Protein AF-A0A8T5TYI9-F1 (afdb_monomer_lite)

Structure (mmCIF, N/CA/C/O backbone):
data_AF-A0A8T5TYI9-F1
#
_entry.id   AF-A0A8T5TYI9-F1
#
loop_
_atom_site.group_PDB
_atom_site.id
_atom_site.type_symbol
_atom_site.label_atom_id
_atom_site.label_alt_id
_atom_site.label_comp_id
_atom_site.label_asym_id
_atom_site.label_entity_id
_atom_site.label_seq_id
_atom_site.pdbx_PDB_ins_code
_atom_site.Cartn_x
_atom_site.Cartn_y
_atom_site.Cartn_z
_atom_site.occupancy
_atom_site.B_iso_or_equiv
_atom_site.auth_seq_id
_atom_site.auth_comp_id
_atom_site.auth_asym_id
_atom_site.auth_atom_id
_atom_site.pdbx_PDB_model_num
ATOM 1 N N . GLY A 1 1 ? 24.688 -21.822 17.819 1.00 34.78 1 GLY A N 1
ATOM 2 C CA . GLY A 1 1 ? 25.926 -22.106 17.089 1.00 34.78 1 GLY A CA 1
ATOM 3 C C . GLY A 1 1 ? 25.643 -22.125 15.611 1.00 34.78 1 GLY A C 1
ATOM 4 O O . GLY A 1 1 ? 25.564 -23.206 15.046 1.00 34.78 1 GLY A O 1
ATOM 5 N N . ASP A 1 2 ? 25.541 -20.949 15.003 1.00 31.38 2 ASP A N 1
ATOM 6 C CA . ASP A 1 2 ? 25.640 -20.740 13.557 1.00 31.38 2 ASP A CA 1
ATOM 7 C C . ASP A 1 2 ? 26.607 -19.568 13.270 1.00 31.38 2 ASP A C 1
ATOM 9 O O . ASP A 1 2 ? 27.120 -18.932 14.200 1.00 31.38 2 ASP A O 1
ATOM 13 N N . ASP A 1 3 ? 26.889 -19.300 11.993 1.00 36.03 3 ASP A N 1
ATOM 14 C CA . ASP A 1 3 ? 27.783 -18.219 11.541 1.00 36.03 3 ASP A CA 1
ATOM 15 C C . ASP A 1 3 ? 27.222 -16.799 11.794 1.00 36.03 3 ASP A C 1
ATOM 17 O O . ASP A 1 3 ? 27.847 -15.800 11.423 1.00 36.03 3 ASP A O 1
ATOM 21 N N . TYR A 1 4 ? 26.056 -16.700 12.437 1.00 40.78 4 TYR A N 1
ATOM 22 C CA . TYR A 1 4 ? 25.269 -15.492 12.633 1.00 40.78 4 TYR A CA 1
ATOM 23 C C . TYR A 1 4 ? 24.981 -15.210 14.118 1.00 40.78 4 TYR A C 1
ATOM 25 O O . TYR A 1 4 ? 24.141 -14.384 14.421 1.00 40.78 4 TYR A O 1
ATOM 33 N N . GLU A 1 5 ? 25.696 -15.793 15.079 1.00 42.03 5 GLU A N 1
ATOM 34 C CA . GLU A 1 5 ? 25.555 -15.450 16.507 1.00 42.03 5 GLU A CA 1
ATOM 35 C C . GLU A 1 5 ? 26.746 -14.596 16.996 1.00 42.03 5 GLU A C 1
ATOM 37 O O . GLU A 1 5 ? 27.849 -15.120 17.161 1.00 42.03 5 GLU A O 1
ATOM 42 N N . GLY A 1 6 ? 26.557 -13.290 17.237 1.00 48.66 6 GLY A N 1
ATOM 43 C CA . GLY A 1 6 ? 27.586 -12.373 17.794 1.00 48.66 6 GLY A CA 1
ATOM 44 C C . GLY A 1 6 ? 27.086 -11.582 19.008 1.00 48.66 6 GLY A C 1
ATOM 45 O O . GLY A 1 6 ? 26.009 -11.956 19.478 1.00 48.66 6 GLY A O 1
ATOM 46 N N . LEU A 1 7 ? 27.777 -10.486 19.435 1.00 50.09 7 LEU A N 1
ATOM 47 C CA . LEU A 1 7 ? 27.376 -9.613 20.552 1.00 50.09 7 LEU A CA 1
ATOM 48 C C . LEU A 1 7 ? 26.952 -8.062 20.400 1.00 50.09 7 LEU A C 1
ATOM 50 O O . LEU A 1 7 ? 26.947 -7.381 21.422 1.00 50.09 7 LEU A O 1
ATOM 54 N N . LEU A 1 8 ? 26.372 -7.518 19.276 1.00 48.94 8 LEU A N 1
ATOM 55 C CA . LEU A 1 8 ? 25.270 -6.467 19.280 1.00 48.94 8 LEU A CA 1
ATOM 56 C C . LEU A 1 8 ? 24.066 -6.591 18.232 1.00 48.94 8 LEU A C 1
ATOM 58 O O . LEU A 1 8 ? 24.212 -6.060 17.139 1.00 48.94 8 LEU A O 1
ATOM 62 N N . SER A 1 9 ? 22.850 -7.166 18.470 1.00 44.62 9 SER A N 1
ATOM 63 C CA . SER A 1 9 ? 21.774 -7.271 17.413 1.00 44.62 9 SER A CA 1
ATOM 64 C C . SER A 1 9 ? 20.753 -6.137 17.349 1.00 44.62 9 SER A C 1
ATOM 66 O O . SER A 1 9 ? 20.174 -5.911 16.288 1.00 44.62 9 SER A O 1
ATOM 68 N N . ASP A 1 10 ? 20.527 -5.421 18.451 1.00 42.06 10 ASP A N 1
ATOM 69 C CA . ASP A 1 10 ? 19.475 -4.393 18.526 1.00 42.06 10 ASP A CA 1
ATOM 70 C C . ASP A 1 10 ? 19.862 -3.104 17.770 1.00 42.06 10 ASP A C 1
ATOM 72 O O . ASP A 1 10 ? 19.078 -2.162 17.644 1.00 42.06 10 ASP A O 1
ATOM 76 N N . LEU A 1 11 ? 21.103 -3.039 17.281 1.00 46.72 11 LEU A N 1
ATOM 77 C CA . LEU A 1 11 ? 21.691 -1.894 16.606 1.00 46.72 11 LEU A CA 1
ATOM 78 C C . LEU A 1 11 ? 21.824 -2.183 15.108 1.00 46.72 11 LEU A C 1
ATOM 80 O O . LEU A 1 11 ? 22.339 -3.217 14.694 1.00 46.72 11 LEU A O 1
ATOM 84 N N . GLY A 1 12 ? 21.391 -1.235 14.274 1.00 48.09 12 GLY A N 1
ATOM 85 C CA . GLY A 1 12 ? 21.584 -1.327 12.828 1.00 48.09 12 GLY A CA 1
ATOM 86 C C . GLY A 1 12 ? 23.069 -1.383 12.449 1.00 48.09 12 GLY A C 1
ATOM 87 O O . GLY A 1 12 ? 23.919 -0.807 13.130 1.00 48.09 12 GLY A O 1
ATOM 88 N N . LYS A 1 13 ? 23.366 -2.033 11.318 1.00 49.44 13 LYS A N 1
ATOM 89 C CA . LYS A 1 13 ? 24.714 -2.243 10.750 1.00 49.44 13 LYS A CA 1
ATOM 90 C C . LYS A 1 13 ? 25.623 -1.006 10.810 1.00 49.44 13 LYS A C 1
ATOM 92 O O . LYS A 1 13 ? 26.799 -1.119 11.141 1.00 49.44 13 LYS A O 1
ATOM 97 N N . ASP A 1 14 ? 25.080 0.177 10.541 1.00 52.25 14 ASP A N 1
ATOM 98 C CA . ASP A 1 14 ? 25.844 1.429 10.533 1.00 52.25 14 ASP A CA 1
ATOM 99 C C . ASP A 1 14 ? 26.296 1.881 11.930 1.00 52.25 14 ASP A C 1
ATOM 101 O O . ASP A 1 14 ? 27.357 2.485 12.070 1.00 52.25 14 ASP A O 1
ATOM 105 N N . MET A 1 15 ? 25.539 1.545 12.977 1.00 55.06 15 MET A N 1
ATOM 106 C CA . MET A 1 15 ? 25.889 1.862 14.363 1.00 55.06 15 MET A CA 1
ATOM 107 C C . MET A 1 15 ? 26.950 0.905 14.904 1.00 55.06 15 MET A C 1
ATOM 109 O O . MET A 1 15 ? 27.882 1.341 15.569 1.00 55.06 15 MET A O 1
ATOM 113 N N . ILE A 1 16 ? 26.857 -0.382 14.563 1.00 54.94 16 ILE A N 1
ATOM 114 C CA . ILE A 1 16 ? 27.900 -1.369 14.874 1.00 54.94 16 ILE A CA 1
ATOM 115 C C . ILE A 1 16 ? 29.229 -0.932 14.239 1.00 54.94 16 ILE A C 1
ATOM 117 O O . ILE A 1 16 ? 30.264 -0.901 14.903 1.00 54.94 16 ILE A O 1
ATOM 121 N N . ASN A 1 17 ? 29.183 -0.487 12.977 1.00 54.75 17 ASN A N 1
ATOM 122 C CA . ASN A 1 17 ? 30.342 0.074 12.280 1.00 54.75 17 ASN A CA 1
ATOM 123 C C . ASN A 1 17 ? 30.921 1.299 12.999 1.00 54.75 17 ASN A C 1
ATOM 125 O O . ASN A 1 17 ? 32.138 1.424 13.110 1.00 54.75 17 ASN A O 1
ATOM 129 N N . PHE A 1 18 ? 30.061 2.199 13.478 1.00 59.00 18 PHE A N 1
ATOM 130 C CA . PHE A 1 18 ? 30.485 3.379 14.222 1.00 59.00 18 PHE A CA 1
ATOM 131 C C . PHE A 1 18 ? 31.136 2.998 15.559 1.00 59.00 18 PHE A C 1
ATOM 133 O O . PHE A 1 18 ? 32.225 3.478 15.856 1.00 59.00 18 PHE A O 1
ATOM 140 N N . ILE A 1 19 ? 30.535 2.088 16.325 1.00 59.06 19 ILE A N 1
ATOM 141 C CA . ILE A 1 19 ? 31.051 1.642 17.625 1.00 59.06 19 ILE A CA 1
ATOM 142 C C . ILE A 1 19 ? 32.417 0.973 17.476 1.00 59.06 19 ILE A C 1
ATOM 144 O O . ILE A 1 19 ? 33.342 1.344 18.192 1.00 59.06 19 ILE A O 1
ATOM 148 N N . TYR A 1 20 ? 32.586 0.048 16.525 1.00 57.50 20 TYR A N 1
ATOM 149 C CA . TYR A 1 20 ? 33.894 -0.572 16.309 1.00 57.50 20 TYR A CA 1
ATOM 150 C C . TYR A 1 20 ? 34.909 0.394 15.722 1.00 57.50 20 TYR A C 1
ATOM 152 O O . TYR A 1 20 ? 36.063 0.344 16.133 1.00 57.50 20 TYR A O 1
ATOM 160 N N . SER A 1 21 ? 34.500 1.307 14.829 1.00 56.16 21 SER A N 1
ATOM 161 C CA . SER A 1 21 ? 35.413 2.371 14.408 1.00 56.16 21 SER A CA 1
ATOM 162 C C . SER A 1 21 ? 35.900 3.138 15.630 1.00 56.16 21 SER A C 1
ATOM 164 O O . SER A 1 21 ? 37.095 3.217 15.821 1.00 56.16 21 SER A O 1
ATOM 166 N N . LYS A 1 22 ? 35.013 3.541 16.549 1.00 57.06 22 LYS A N 1
ATOM 167 C CA . LYS A 1 22 ? 35.376 4.253 17.781 1.00 57.06 22 LYS A CA 1
ATOM 168 C C . LYS A 1 22 ? 36.183 3.424 18.780 1.00 57.06 22 LYS A C 1
ATOM 170 O O . LYS A 1 22 ? 36.977 4.006 19.507 1.00 57.06 22 LYS A O 1
ATOM 175 N N . LEU A 1 23 ? 36.005 2.102 18.818 1.00 59.31 23 LEU A N 1
ATOM 176 C CA . LEU A 1 23 ? 36.821 1.205 19.640 1.00 59.31 23 LEU A CA 1
ATOM 177 C C . LEU A 1 23 ? 38.273 1.131 19.136 1.00 59.31 23 LEU A C 1
ATOM 179 O O . LEU A 1 23 ? 39.186 0.985 19.943 1.00 59.31 23 LEU A O 1
ATOM 183 N N . PHE A 1 24 ? 38.482 1.233 17.820 1.00 56.19 24 PHE A N 1
ATOM 184 C CA . PHE A 1 24 ? 39.788 1.081 17.172 1.00 56.19 24 PHE A CA 1
ATOM 185 C C . PHE A 1 24 ? 40.338 2.378 16.552 1.00 56.19 24 PHE A C 1
ATOM 187 O O . PHE A 1 24 ? 41.292 2.300 15.777 1.00 56.19 24 PHE A O 1
ATOM 194 N N . ASP A 1 25 ? 39.782 3.552 16.874 1.00 50.88 25 ASP A N 1
ATOM 195 C CA . ASP A 1 25 ? 40.217 4.831 16.292 1.00 50.88 25 ASP A CA 1
ATOM 196 C C . ASP A 1 25 ? 41.134 5.608 17.242 1.00 50.88 25 ASP A C 1
ATOM 198 O O . ASP A 1 25 ? 40.706 5.950 18.348 1.00 50.88 25 ASP A O 1
ATOM 202 N N . PRO A 1 26 ? 42.350 5.981 16.814 1.00 40.25 26 PRO A N 1
ATOM 203 C CA . PRO A 1 26 ? 43.051 7.113 17.400 1.00 40.25 26 PRO A CA 1
ATOM 204 C C . PRO A 1 26 ? 42.704 8.457 16.731 1.00 40.25 26 PRO A C 1
ATOM 206 O O . PRO A 1 26 ? 43.012 9.467 17.343 1.00 40.25 26 PRO A O 1
ATOM 209 N N . ASP A 1 27 ? 42.118 8.474 15.521 1.00 45.44 27 ASP A N 1
ATOM 210 C CA . ASP A 1 27 ? 41.426 9.573 14.808 1.00 45.44 27 ASP A CA 1
ATOM 211 C C . ASP A 1 27 ? 41.495 9.333 13.271 1.00 45.44 27 ASP A C 1
ATOM 213 O O . ASP A 1 27 ? 42.559 9.471 12.671 1.00 45.44 27 ASP A O 1
ATOM 217 N N . PHE A 1 28 ? 40.356 9.064 12.613 1.00 53.41 28 PHE A N 1
ATOM 218 C CA . PHE A 1 28 ? 40.079 9.261 11.171 1.00 53.41 28 PHE A CA 1
ATOM 219 C C . PHE A 1 28 ? 41.104 8.718 10.131 1.00 53.41 28 PHE A C 1
ATOM 221 O O . PHE A 1 28 ? 41.984 9.447 9.671 1.00 53.41 28 PHE A O 1
ATOM 228 N N . ASP A 1 29 ? 40.868 7.516 9.579 1.00 43.00 29 ASP A N 1
ATOM 229 C CA . ASP A 1 29 ? 41.526 7.019 8.345 1.00 43.00 29 ASP A CA 1
ATOM 230 C C . ASP A 1 29 ? 40.566 7.013 7.126 1.00 43.00 29 ASP A C 1
ATOM 232 O O . ASP A 1 29 ? 39.418 6.568 7.203 1.00 43.00 29 ASP A O 1
ATOM 236 N N . GLN A 1 30 ? 41.045 7.526 5.985 1.00 40.59 30 GLN A N 1
ATOM 237 C CA . GLN A 1 30 ? 40.334 7.715 4.711 1.00 40.59 30 GLN A CA 1
ATOM 238 C C . GLN A 1 30 ? 40.410 6.505 3.758 1.00 40.59 30 GLN A C 1
ATOM 240 O O . GLN A 1 30 ? 39.883 6.581 2.650 1.00 40.59 30 GLN A O 1
ATOM 245 N N . ASN A 1 31 ? 41.013 5.381 4.159 1.00 48.78 31 ASN A N 1
ATOM 246 C CA . ASN A 1 31 ? 41.221 4.227 3.273 1.00 48.78 31 ASN A CA 1
ATOM 247 C C . ASN A 1 31 ? 40.499 2.952 3.735 1.00 48.78 31 ASN A C 1
ATOM 249 O O . ASN A 1 31 ? 41.111 1.909 3.957 1.00 48.78 31 ASN A O 1
ATOM 253 N N . LYS A 1 32 ? 39.168 3.013 3.839 1.00 46.03 32 LYS A N 1
ATOM 254 C CA . LYS A 1 32 ? 38.334 1.836 4.130 1.00 46.03 32 LYS A CA 1
ATOM 255 C C . LYS A 1 32 ? 38.213 0.919 2.893 1.00 46.03 32 LYS A C 1
ATOM 257 O O . LYS A 1 32 ? 37.743 1.395 1.860 1.00 46.03 32 LYS A O 1
ATOM 262 N N . PRO A 1 33 ? 38.539 -0.388 2.971 1.00 40.41 33 PRO A N 1
ATOM 263 C CA . PRO A 1 33 ? 38.300 -1.328 1.873 1.00 40.41 33 PRO A CA 1
ATOM 264 C C . PRO A 1 33 ? 36.800 -1.589 1.646 1.00 40.41 33 PRO A C 1
ATOM 266 O O . PRO A 1 33 ? 36.025 -1.749 2.593 1.00 40.41 33 PRO A O 1
ATOM 269 N N . GLU A 1 34 ? 36.383 -1.657 0.380 1.00 36.56 34 GLU A N 1
ATOM 270 C CA . GLU A 1 34 ? 34.990 -1.860 -0.035 1.00 36.56 34 GLU A CA 1
ATOM 271 C C . GLU A 1 34 ? 34.646 -3.365 -0.126 1.00 36.56 34 GLU A C 1
ATOM 273 O O . GLU A 1 34 ? 35.353 -4.125 -0.786 1.00 36.56 34 GLU A O 1
ATOM 278 N N . GLY A 1 35 ? 33.543 -3.807 0.505 1.00 47.97 35 GLY A N 1
ATOM 279 C CA . GLY A 1 35 ? 32.897 -5.090 0.166 1.00 47.97 35 GLY A CA 1
ATOM 280 C C . GLY A 1 35 ? 32.907 -6.258 1.168 1.00 47.97 35 GLY A C 1
ATOM 281 O O . GLY A 1 35 ? 32.718 -7.387 0.729 1.00 47.97 35 GLY A O 1
ATOM 282 N N . MET A 1 36 ? 33.054 -6.067 2.484 1.00 46.94 36 MET A N 1
ATOM 283 C CA . MET A 1 36 ? 33.010 -7.209 3.423 1.00 46.94 36 MET A CA 1
ATOM 284 C C . MET A 1 36 ? 32.199 -6.952 4.689 1.00 46.94 36 MET A C 1
ATOM 286 O O . MET A 1 36 ? 32.799 -6.598 5.690 1.00 46.94 36 MET A O 1
ATOM 290 N N . LEU A 1 37 ? 30.872 -7.149 4.705 1.00 38.66 37 LEU A N 1
ATOM 291 C CA . LEU A 1 37 ? 30.115 -7.055 5.970 1.00 38.66 37 LEU A CA 1
ATOM 292 C C . LEU A 1 37 ? 28.793 -7.844 5.968 1.00 38.66 37 LEU A C 1
ATOM 294 O O . LEU A 1 37 ? 27.718 -7.239 5.983 1.00 38.66 37 LEU A O 1
ATOM 298 N N . ASP A 1 38 ? 28.889 -9.170 6.033 1.00 35.94 38 ASP A N 1
ATOM 299 C CA . ASP A 1 38 ? 27.873 -10.015 6.666 1.00 35.94 38 ASP A CA 1
ATOM 300 C C . ASP A 1 38 ? 28.535 -10.700 7.872 1.00 35.94 38 ASP A C 1
ATOM 302 O O . ASP A 1 38 ? 29.691 -11.108 7.769 1.00 35.94 38 ASP A O 1
ATOM 306 N N . GLN A 1 39 ? 27.785 -10.869 8.969 1.00 42.25 39 GLN A N 1
ATOM 307 C CA . GLN A 1 39 ? 28.101 -11.666 10.175 1.00 42.25 39 GLN A CA 1
ATOM 308 C C . GLN A 1 39 ? 28.712 -10.931 11.387 1.00 42.25 39 GLN A C 1
ATOM 310 O O . GLN A 1 39 ? 29.888 -11.145 11.669 1.00 42.25 39 GLN A O 1
ATOM 315 N N . ILE A 1 40 ? 27.892 -10.207 12.171 1.00 41.19 40 ILE A N 1
ATOM 316 C CA . ILE A 1 40 ? 27.958 -10.080 13.657 1.00 41.19 40 ILE A CA 1
ATOM 317 C C . ILE A 1 40 ? 26.528 -9.695 14.180 1.00 41.19 40 ILE A C 1
ATOM 319 O O . ILE A 1 40 ? 25.895 -8.841 13.569 1.00 41.19 40 ILE A O 1
ATOM 323 N N . ILE A 1 41 ? 26.006 -10.349 15.244 1.00 38.41 41 ILE A N 1
ATOM 324 C CA . ILE A 1 41 ? 24.616 -10.284 15.849 1.00 38.41 41 ILE A CA 1
ATOM 325 C C . ILE A 1 41 ? 24.699 -10.062 17.400 1.00 38.41 41 ILE A C 1
ATOM 327 O O . ILE A 1 41 ? 25.805 -9.725 17.745 1.00 38.41 41 ILE A O 1
ATOM 331 N N . TYR A 1 42 ? 23.656 -10.118 18.295 1.00 54.31 42 TYR A N 1
ATOM 332 C CA . TYR A 1 42 ? 23.601 -10.269 19.827 1.00 54.31 42 TYR A CA 1
ATOM 333 C C . TYR A 1 42 ? 22.285 -10.213 20.566 1.00 54.31 42 TYR A C 1
ATOM 335 O O . TYR A 1 42 ? 21.361 -9.563 20.120 1.00 54.31 42 TYR A O 1
ATOM 343 N N . ARG A 1 43 ? 22.335 -10.642 21.838 1.00 42.56 43 ARG A N 1
ATOM 344 C CA . ARG A 1 43 ? 21.508 -10.196 22.963 1.00 42.56 43 ARG A CA 1
ATOM 345 C C . ARG A 1 43 ? 22.324 -9.721 24.200 1.00 42.56 43 ARG A C 1
ATOM 347 O O . ARG A 1 43 ? 23.212 -10.423 24.668 1.00 42.56 43 ARG A O 1
ATOM 354 N N . THR A 1 44 ? 22.004 -8.552 24.767 1.00 47.66 44 THR A N 1
ATOM 355 C CA . THR A 1 44 ? 22.725 -7.883 25.889 1.00 47.66 44 THR A CA 1
ATOM 356 C C . THR A 1 44 ? 22.781 -8.650 27.215 1.00 47.66 44 THR A C 1
ATOM 358 O O . THR A 1 44 ? 23.594 -8.321 28.082 1.00 47.66 44 THR A O 1
ATOM 361 N N . ASP A 1 45 ? 21.963 -9.684 27.370 1.00 56.25 45 ASP A N 1
ATOM 362 C CA . ASP A 1 45 ? 21.894 -10.561 28.539 1.00 56.25 45 ASP A CA 1
ATOM 363 C C . ASP A 1 45 ? 23.140 -11.448 28.719 1.00 56.25 45 ASP A C 1
ATOM 365 O O . ASP A 1 45 ? 23.441 -11.848 29.841 1.00 56.25 45 ASP A O 1
ATOM 369 N N . LEU A 1 46 ? 23.917 -11.696 27.657 1.00 63.06 46 LEU A N 1
ATOM 370 C CA . LEU A 1 46 ? 25.047 -12.637 27.687 1.00 63.06 46 LEU A CA 1
ATOM 371 C C . LEU A 1 46 ? 26.422 -11.995 27.969 1.00 63.06 46 LEU A C 1
ATOM 373 O O . LEU A 1 46 ? 27.427 -12.704 28.021 1.00 63.06 46 LEU A O 1
ATOM 377 N N . ILE A 1 47 ? 26.509 -10.675 28.191 1.00 71.12 47 ILE A N 1
ATOM 378 C CA . ILE A 1 47 ? 27.809 -9.966 28.289 1.00 71.12 47 ILE A CA 1
ATOM 379 C C . ILE A 1 47 ? 28.636 -10.412 29.495 1.00 71.12 47 ILE A C 1
ATOM 381 O O . ILE A 1 47 ? 29.861 -10.512 29.426 1.00 71.12 47 ILE A O 1
ATOM 385 N N . GLN A 1 48 ? 27.958 -10.720 30.599 1.00 73.38 48 GLN A N 1
ATOM 386 C CA . GLN A 1 48 ? 28.601 -11.187 31.822 1.00 73.38 48 GLN A CA 1
ATOM 387 C C . GLN A 1 48 ? 29.122 -12.616 31.652 1.00 73.38 48 GLN A C 1
ATOM 389 O O . GLN A 1 48 ? 30.232 -12.918 32.084 1.00 73.38 48 GLN A O 1
ATOM 394 N N . GLU A 1 49 ? 28.368 -13.477 30.965 1.00 76.44 49 GLU A N 1
ATOM 395 C CA . GLU A 1 49 ? 28.788 -14.845 30.645 1.00 76.44 49 GLU A CA 1
ATOM 396 C C . GLU A 1 49 ? 29.979 -14.850 29.684 1.00 76.44 49 GLU A C 1
ATOM 398 O O . GLU A 1 49 ? 30.971 -15.535 29.935 1.00 76.44 49 GLU A O 1
ATOM 403 N N . ALA A 1 50 ? 29.934 -14.019 28.638 1.00 80.69 50 ALA A N 1
ATOM 404 C CA . ALA A 1 50 ? 31.042 -13.826 27.710 1.00 80.69 50 ALA A CA 1
ATOM 405 C C . ALA A 1 50 ? 32.306 -13.357 28.442 1.00 80.69 50 ALA A C 1
ATOM 407 O O . ALA A 1 50 ? 33.387 -13.900 28.232 1.00 80.69 50 ALA A O 1
ATOM 408 N N . ARG A 1 51 ? 32.176 -12.406 29.371 1.00 82.44 51 ARG A N 1
ATOM 409 C CA . ARG A 1 51 ? 33.301 -11.936 30.183 1.00 82.44 51 ARG A CA 1
ATOM 410 C C . ARG A 1 51 ? 33.885 -13.042 31.064 1.00 82.44 51 ARG A C 1
ATOM 412 O O . ARG A 1 51 ? 35.103 -13.173 31.125 1.00 82.44 51 ARG A O 1
ATOM 419 N N . GLN A 1 52 ? 33.052 -13.850 31.721 1.00 82.62 52 GLN A N 1
ATOM 420 C CA . GLN A 1 52 ? 33.531 -14.992 32.512 1.00 82.62 52 GLN A CA 1
ATOM 421 C C . GLN A 1 52 ? 34.243 -16.028 31.636 1.00 82.62 52 GLN A C 1
ATOM 423 O O . GLN A 1 52 ? 35.309 -16.519 32.002 1.00 82.62 52 GLN A O 1
ATOM 428 N N . PHE A 1 53 ? 33.711 -16.294 30.443 1.00 86.88 53 PHE A N 1
ATOM 429 C CA . PHE A 1 53 ? 34.360 -17.143 29.450 1.00 86.88 53 PHE A CA 1
ATOM 430 C C . PHE A 1 53 ? 35.753 -16.609 29.063 1.00 86.88 53 PHE A C 1
ATOM 432 O O . PHE A 1 53 ? 36.729 -17.366 29.092 1.00 86.88 53 PHE A O 1
ATOM 439 N N . LEU A 1 54 ? 35.881 -15.301 28.804 1.00 89.44 54 LEU A N 1
ATOM 440 C CA . LEU A 1 54 ? 37.160 -14.668 28.461 1.00 89.44 54 LEU A CA 1
ATOM 441 C C . LEU A 1 54 ? 38.190 -14.704 29.604 1.00 89.44 54 LEU A C 1
ATOM 443 O O . LEU A 1 54 ? 39.378 -14.788 29.313 1.00 89.44 54 LEU A O 1
ATOM 447 N N . LYS A 1 55 ? 37.776 -14.717 30.884 1.00 89.81 55 LYS A N 1
ATOM 448 C CA . LYS A 1 55 ? 38.712 -14.856 32.026 1.00 89.81 55 LYS A CA 1
ATOM 449 C C . LYS A 1 55 ? 39.446 -16.194 32.027 1.00 89.81 55 LYS A C 1
ATOM 451 O O . LYS A 1 55 ? 40.559 -16.288 32.523 1.00 89.81 55 LYS A O 1
ATOM 456 N N . SER A 1 56 ? 38.803 -17.229 31.494 1.00 88.44 56 SER A N 1
ATOM 457 C CA . SER A 1 56 ? 39.349 -18.590 31.431 1.00 88.44 56 SER A CA 1
ATOM 458 C C . SER A 1 56 ? 40.007 -18.935 30.090 1.00 88.44 56 SER A C 1
ATOM 460 O O . SER A 1 56 ? 40.431 -20.072 29.893 1.00 88.44 56 SER A O 1
ATOM 462 N N . THR A 1 57 ? 40.078 -17.976 29.161 1.00 93.12 57 THR A N 1
ATOM 463 C CA . THR A 1 57 ? 40.510 -18.200 27.776 1.00 93.12 57 THR A CA 1
ATOM 464 C C . THR A 1 57 ? 41.737 -17.350 27.446 1.00 93.12 57 THR A C 1
ATOM 466 O O . THR A 1 57 ? 41.866 -16.216 27.903 1.00 93.12 57 THR A O 1
ATOM 469 N N . THR A 1 58 ? 42.631 -17.883 26.611 1.00 95.25 58 THR A N 1
ATOM 470 C CA . THR A 1 58 ? 43.787 -17.150 26.076 1.00 95.25 58 THR A CA 1
ATOM 471 C C . THR A 1 58 ? 43.648 -16.917 24.572 1.00 95.25 58 THR A C 1
ATOM 473 O O . THR A 1 58 ? 42.982 -17.676 23.865 1.00 95.25 58 THR A O 1
ATOM 476 N N . TYR A 1 59 ? 44.279 -15.858 24.067 1.00 95.00 59 TYR A N 1
ATOM 477 C CA . TYR A 1 59 ? 44.345 -15.534 22.642 1.00 95.00 59 TYR A CA 1
ATOM 478 C C . TYR A 1 59 ? 45.806 -15.326 22.242 1.00 95.00 59 TYR A C 1
ATOM 480 O O . TYR A 1 59 ? 46.497 -14.498 22.826 1.00 95.00 59 TYR A O 1
ATOM 488 N N . ASN A 1 60 ? 46.301 -16.120 21.286 1.00 92.25 60 ASN A N 1
ATOM 489 C CA . ASN A 1 60 ? 47.723 -16.164 20.909 1.00 92.25 60 ASN A CA 1
ATOM 490 C C . ASN A 1 60 ? 48.684 -16.358 22.103 1.00 92.25 60 ASN A C 1
ATOM 492 O O . ASN A 1 60 ? 49.784 -15.816 22.121 1.00 92.25 60 ASN A O 1
ATOM 496 N N . GLY A 1 61 ? 48.268 -17.139 23.108 1.00 92.38 61 GLY A N 1
ATOM 497 C CA . GLY A 1 61 ? 49.054 -17.395 24.321 1.00 92.38 61 GLY A CA 1
ATOM 498 C C . GLY A 1 61 ? 48.993 -16.285 25.377 1.00 92.38 61 GLY A C 1
ATOM 499 O O . GLY A 1 61 ? 49.586 -16.451 26.438 1.00 92.38 61 GLY A O 1
ATOM 500 N N . LEU A 1 62 ? 48.260 -15.198 25.122 1.00 92.19 62 LEU A N 1
ATOM 501 C CA . LEU A 1 62 ? 48.044 -14.099 26.063 1.00 92.19 62 LEU A CA 1
ATOM 502 C C . LEU A 1 62 ? 46.725 -14.274 26.816 1.00 92.19 62 LEU A C 1
ATOM 504 O O . LEU A 1 62 ? 45.725 -14.708 26.238 1.00 92.19 62 LEU A O 1
ATOM 508 N N . GLU A 1 63 ? 46.698 -13.892 28.091 1.00 94.31 63 GLU A N 1
ATOM 509 C CA . GLU A 1 63 ? 45.444 -13.734 28.832 1.00 94.31 63 GLU A CA 1
ATOM 510 C C . GLU A 1 63 ? 44.606 -12.626 28.189 1.00 94.31 63 GLU A C 1
ATOM 512 O O . GLU A 1 63 ? 45.113 -11.541 27.898 1.00 94.31 63 GLU A O 1
ATOM 517 N N . ILE A 1 64 ? 43.325 -12.907 27.934 1.00 92.75 64 ILE A N 1
ATOM 518 C CA . ILE A 1 64 ? 42.426 -11.958 27.266 1.00 92.75 64 ILE A CA 1
ATOM 519 C C . ILE A 1 64 ? 41.980 -10.851 28.224 1.00 92.75 64 ILE A C 1
ATOM 521 O O . ILE A 1 64 ? 41.802 -9.715 27.792 1.00 92.75 64 ILE A O 1
ATOM 525 N N . LEU A 1 65 ? 41.798 -11.169 29.508 1.00 89.12 65 LEU A N 1
ATOM 526 C CA . LEU A 1 65 ? 41.416 -10.219 30.549 1.00 89.12 65 LEU A CA 1
ATOM 527 C C . LEU A 1 65 ? 42.533 -10.100 31.589 1.00 89.12 65 LEU A C 1
ATOM 529 O O . LEU A 1 65 ? 42.862 -11.091 32.232 1.00 89.12 65 LEU A O 1
ATOM 533 N N . ILE A 1 66 ? 43.049 -8.887 31.788 1.00 86.94 66 ILE A N 1
ATOM 534 C CA . ILE A 1 66 ? 44.008 -8.534 32.844 1.00 86.94 66 ILE A CA 1
ATOM 535 C C . ILE A 1 66 ? 43.363 -7.446 33.701 1.00 86.94 66 ILE A C 1
ATOM 537 O O . ILE A 1 66 ? 42.837 -6.465 33.171 1.00 86.94 66 ILE A O 1
ATOM 541 N N . ASP A 1 67 ? 43.354 -7.645 35.021 1.00 84.62 67 ASP A N 1
ATOM 542 C CA . ASP A 1 67 ? 42.770 -6.709 35.992 1.00 84.62 67 ASP A CA 1
ATOM 543 C C . ASP A 1 67 ? 41.365 -6.235 35.596 1.00 84.62 67 ASP A C 1
ATOM 545 O O . ASP A 1 67 ? 41.049 -5.048 35.609 1.00 84.62 67 ASP A O 1
ATOM 549 N N . GLU A 1 68 ? 40.508 -7.188 35.212 1.00 81.19 68 GLU A N 1
ATOM 550 C CA . GLU A 1 68 ? 39.111 -6.933 34.842 1.00 81.19 68 GLU A CA 1
ATOM 551 C C . GLU A 1 68 ? 38.908 -6.105 33.550 1.00 81.19 68 GLU A C 1
ATOM 553 O O . GLU A 1 68 ? 37.773 -5.726 33.243 1.00 81.19 68 GLU A O 1
ATOM 558 N N . THR A 1 69 ? 39.965 -5.893 32.758 1.00 84.56 69 THR A N 1
ATOM 559 C CA . THR A 1 69 ? 39.951 -5.182 31.465 1.00 84.56 69 THR A CA 1
ATOM 560 C C . THR A 1 69 ? 40.535 -6.038 30.341 1.00 84.56 69 THR A C 1
ATOM 562 O O . THR A 1 69 ? 41.283 -6.976 30.605 1.00 84.56 69 THR A O 1
ATOM 565 N N . ILE A 1 70 ? 40.173 -5.769 29.079 1.00 89.06 70 ILE A N 1
ATOM 566 C CA . ILE A 1 70 ? 40.728 -6.524 27.944 1.00 89.06 70 ILE A CA 1
ATOM 567 C C . ILE A 1 70 ? 42.203 -6.157 27.778 1.00 89.06 70 ILE A C 1
ATOM 569 O O . ILE A 1 70 ? 42.552 -4.979 27.727 1.00 89.06 70 ILE A O 1
ATOM 573 N N . ASN A 1 71 ? 43.057 -7.172 27.670 1.00 92.06 71 ASN A N 1
ATOM 574 C CA . ASN A 1 71 ? 44.487 -7.017 27.451 1.00 92.06 71 ASN A CA 1
ATOM 575 C C . ASN A 1 71 ? 44.752 -6.173 26.186 1.00 92.06 71 ASN A C 1
ATOM 577 O O . ASN A 1 71 ? 44.299 -6.507 25.087 1.00 92.06 71 ASN A O 1
ATOM 581 N N . SER A 1 72 ? 45.498 -5.078 26.334 1.00 86.12 72 SER A N 1
ATOM 582 C CA . SER A 1 72 ? 45.787 -4.128 25.253 1.00 86.12 72 SER A CA 1
ATOM 583 C C . SER A 1 72 ? 46.601 -4.736 24.106 1.00 86.12 72 SER A C 1
ATOM 585 O O . SER A 1 72 ? 46.420 -4.340 22.952 1.00 86.12 72 SER A O 1
ATOM 587 N N . GLU A 1 73 ? 47.439 -5.741 24.376 1.00 88.50 73 GLU A N 1
ATOM 588 C CA . GLU A 1 73 ? 48.164 -6.472 23.330 1.00 88.50 73 GLU A CA 1
ATOM 589 C C . GLU A 1 73 ? 47.202 -7.302 22.472 1.00 88.50 73 GLU A C 1
ATOM 591 O O . GLU A 1 73 ? 47.305 -7.315 21.245 1.00 88.50 73 GLU A O 1
ATOM 596 N N . VAL A 1 74 ? 46.195 -7.924 23.097 1.00 91.62 74 VAL A N 1
ATOM 597 C CA . VAL A 1 74 ? 45.127 -8.648 22.390 1.00 91.62 74 VAL A CA 1
ATOM 598 C C . VAL A 1 74 ? 44.323 -7.694 21.500 1.00 91.62 74 VAL A C 1
ATOM 600 O O . VAL A 1 74 ? 44.051 -8.031 20.348 1.00 91.62 74 VAL A O 1
ATOM 603 N N . LEU A 1 75 ? 43.999 -6.487 21.980 1.00 85.94 75 LEU A N 1
ATOM 604 C CA . LEU A 1 75 ? 43.311 -5.469 21.171 1.00 85.94 75 LEU A CA 1
ATOM 605 C C . LEU A 1 75 ? 44.151 -4.988 19.987 1.00 85.94 75 LEU A C 1
ATOM 607 O O . LEU A 1 75 ? 43.612 -4.844 18.893 1.00 85.94 75 LEU A O 1
ATOM 611 N N . THR A 1 76 ? 45.460 -4.814 20.177 1.00 84.88 76 THR A N 1
ATOM 612 C CA . THR A 1 76 ? 46.390 -4.460 19.092 1.00 84.88 76 THR A CA 1
ATOM 613 C C . THR A 1 76 ? 46.354 -5.507 17.972 1.00 84.88 76 THR A C 1
ATOM 615 O O . THR A 1 76 ? 46.248 -5.155 16.799 1.00 84.88 76 THR A O 1
ATOM 618 N N . PHE A 1 77 ? 46.336 -6.805 18.309 1.00 89.38 77 PHE A N 1
ATOM 619 C CA . PHE A 1 77 ? 46.198 -7.869 17.305 1.00 89.38 77 PHE A CA 1
ATOM 620 C C . PHE A 1 77 ? 44.870 -7.809 16.538 1.00 89.38 77 PHE A C 1
ATOM 622 O O . PHE A 1 77 ? 44.841 -8.073 15.334 1.00 89.38 77 PHE A O 1
ATOM 629 N N . LEU A 1 78 ? 43.765 -7.491 17.220 1.00 87.62 78 LEU A N 1
ATOM 630 C CA . LEU A 1 78 ? 42.453 -7.354 16.579 1.00 87.62 78 LEU A CA 1
ATOM 631 C C . LEU A 1 78 ? 42.390 -6.130 15.665 1.00 87.62 78 LEU A C 1
ATOM 633 O O . LEU A 1 78 ? 41.848 -6.225 14.564 1.00 87.62 78 LEU A O 1
ATOM 637 N N . GLN A 1 79 ? 42.979 -5.015 16.094 1.00 82.12 79 GLN A N 1
ATOM 638 C CA . GLN A 1 79 ? 43.081 -3.790 15.309 1.00 82.12 79 GLN A CA 1
ATOM 639 C C . GLN A 1 79 ? 43.896 -4.014 14.031 1.00 82.12 79 GLN A C 1
ATOM 641 O O . GLN A 1 79 ? 43.449 -3.659 12.942 1.00 82.12 79 GLN A O 1
ATOM 646 N N . ASP A 1 80 ? 45.042 -4.688 14.129 1.00 80.62 80 ASP A N 1
ATOM 647 C CA . ASP A 1 80 ? 45.861 -5.042 12.967 1.00 80.62 80 ASP A CA 1
ATOM 648 C C . ASP A 1 80 ? 45.101 -5.919 11.968 1.00 80.62 80 ASP A C 1
ATOM 650 O O . ASP A 1 80 ? 45.161 -5.686 10.758 1.00 80.62 80 ASP A O 1
ATOM 654 N N . LYS A 1 81 ? 44.359 -6.920 12.462 1.00 84.69 81 LYS A N 1
ATOM 655 C CA . LYS A 1 81 ? 43.497 -7.762 11.622 1.00 84.69 81 LYS A CA 1
ATOM 656 C C . LYS A 1 81 ? 42.389 -6.959 10.952 1.00 84.69 81 LYS A C 1
ATOM 658 O O . LYS A 1 81 ? 42.129 -7.150 9.765 1.00 84.69 81 LYS A O 1
ATOM 663 N N . PHE A 1 82 ? 41.741 -6.070 11.702 1.00 77.25 82 PHE A N 1
ATOM 664 C CA . PHE A 1 82 ? 40.688 -5.195 11.195 1.00 77.25 82 PHE A CA 1
ATOM 665 C C . PHE A 1 82 ? 41.200 -4.302 10.062 1.00 77.25 82 PHE A C 1
ATOM 667 O O . PHE A 1 82 ? 40.612 -4.283 8.982 1.00 77.25 82 PHE A O 1
ATOM 674 N N . ASN A 1 83 ? 42.346 -3.652 10.267 1.00 68.44 83 ASN A N 1
ATOM 675 C CA . ASN A 1 83 ? 42.972 -2.769 9.281 1.00 68.44 83 ASN A CA 1
ATOM 676 C C . ASN A 1 83 ? 43.387 -3.512 8.002 1.00 68.44 83 ASN A C 1
ATOM 678 O O . ASN A 1 83 ? 43.329 -2.955 6.907 1.00 68.44 83 ASN A O 1
ATOM 682 N N . LYS A 1 84 ? 43.765 -4.790 8.117 1.00 73.88 84 LYS A N 1
ATOM 683 C CA . LYS A 1 84 ? 44.094 -5.661 6.976 1.00 73.88 84 LYS A CA 1
ATOM 684 C C . LYS A 1 84 ? 42.866 -6.275 6.293 1.00 73.88 84 LYS A C 1
ATOM 686 O O . LYS A 1 84 ? 43.018 -6.939 5.270 1.00 73.88 84 LYS A O 1
ATOM 691 N N . GLY A 1 85 ? 41.662 -6.076 6.837 1.00 67.00 85 GLY A N 1
ATOM 692 C CA . GLY A 1 85 ? 40.432 -6.696 6.337 1.00 67.00 85 GLY A CA 1
ATOM 693 C C . GLY A 1 85 ? 40.390 -8.215 6.534 1.00 67.00 85 GLY A C 1
ATOM 694 O O . GLY A 1 85 ? 39.738 -8.923 5.767 1.00 67.00 85 GLY A O 1
ATOM 695 N N . GLU A 1 86 ? 41.109 -8.741 7.526 1.00 78.44 86 GLU A N 1
ATOM 696 C CA . GLU A 1 86 ? 41.138 -10.175 7.812 1.00 78.44 86 GLU A CA 1
ATOM 697 C C . GLU A 1 86 ? 39.834 -10.643 8.474 1.00 78.44 86 GLU A C 1
ATOM 699 O O . GLU A 1 86 ? 39.235 -9.947 9.297 1.00 78.44 86 GLU A O 1
ATOM 704 N N . LYS A 1 87 ? 39.391 -11.867 8.150 1.00 73.06 87 LYS A N 1
ATOM 705 C CA . LYS A 1 87 ? 38.174 -12.440 8.736 1.00 73.06 87 LYS A CA 1
ATOM 706 C C . LYS A 1 87 ? 38.387 -12.748 10.218 1.00 73.06 87 LYS A C 1
ATOM 708 O O . LYS A 1 87 ? 39.283 -13.514 10.573 1.00 73.06 87 LYS A O 1
ATOM 713 N N . TRP A 1 88 ? 37.503 -12.218 11.059 1.00 81.62 88 TRP A N 1
ATOM 714 C CA . TRP A 1 88 ? 37.536 -12.475 12.494 1.00 81.62 88 TRP A CA 1
ATOM 715 C C . TRP A 1 88 ? 36.945 -13.832 12.874 1.00 81.62 88 TRP A C 1
ATOM 717 O O . TRP A 1 88 ? 35.891 -14.241 12.370 1.00 81.62 88 TRP A O 1
ATOM 727 N N . THR A 1 89 ? 37.600 -14.513 13.811 1.00 85.31 89 THR A N 1
ATOM 728 C CA . THR A 1 89 ? 37.085 -15.731 14.444 1.00 85.31 89 THR A CA 1
ATOM 729 C C . THR A 1 89 ? 35.967 -15.412 15.441 1.00 85.31 89 THR A C 1
ATOM 731 O O . THR A 1 89 ? 35.750 -14.264 15.829 1.00 85.31 89 THR A O 1
ATOM 734 N N . LYS A 1 90 ? 35.237 -16.440 15.893 1.00 80.44 90 LYS A N 1
ATOM 735 C CA . LYS A 1 90 ? 34.179 -16.271 16.902 1.00 80.44 90 LYS A CA 1
ATOM 736 C C . LYS A 1 90 ? 34.716 -15.687 18.215 1.00 80.44 90 LYS A C 1
ATOM 738 O O . LYS A 1 90 ? 34.070 -14.829 18.803 1.00 80.44 90 LYS A O 1
ATOM 743 N N . LEU A 1 91 ? 35.897 -16.126 18.647 1.00 86.94 91 LEU A N 1
ATOM 744 C CA . LEU A 1 91 ? 36.547 -15.621 19.856 1.00 86.94 91 LEU A CA 1
ATOM 745 C C . LEU A 1 91 ? 36.932 -14.143 19.703 1.00 86.94 91 LEU A C 1
ATOM 747 O O . LEU A 1 91 ? 36.641 -13.350 20.586 1.00 86.94 91 LEU A O 1
ATOM 751 N N . GLU A 1 92 ? 37.506 -13.762 18.562 1.00 90.31 92 GLU A N 1
ATOM 752 C CA . GLU A 1 92 ? 37.912 -12.380 18.257 1.00 90.31 92 GLU A CA 1
ATOM 753 C C . GLU A 1 92 ? 36.726 -11.407 18.285 1.00 90.31 92 GLU A C 1
ATOM 755 O O . GLU A 1 92 ? 36.827 -10.319 18.848 1.00 90.31 92 GLU A O 1
ATOM 760 N N . LYS A 1 93 ? 35.571 -11.843 17.768 1.00 80.75 93 LYS A N 1
ATOM 761 C CA . LYS A 1 93 ? 34.309 -11.094 17.855 1.00 80.75 93 LYS A CA 1
ATOM 762 C C . LYS A 1 93 ? 33.866 -10.894 19.310 1.00 80.75 93 LYS A C 1
ATOM 764 O O . LYS A 1 93 ? 33.624 -9.765 19.714 1.00 80.75 93 LYS A O 1
ATOM 769 N N . ILE A 1 94 ? 33.859 -11.964 20.116 1.00 82.25 94 ILE A N 1
ATOM 770 C CA . ILE A 1 94 ? 33.501 -11.900 21.547 1.00 82.25 94 ILE A CA 1
ATOM 771 C C . ILE A 1 94 ? 34.432 -10.945 22.315 1.00 82.25 94 ILE A C 1
ATOM 773 O O . ILE A 1 94 ? 33.967 -10.185 23.163 1.00 82.25 94 ILE A O 1
ATOM 777 N N . ILE A 1 95 ? 35.735 -10.956 22.015 1.00 88.81 95 ILE A N 1
ATOM 778 C CA . ILE A 1 95 ? 36.714 -10.052 22.636 1.00 88.81 95 ILE A CA 1
ATOM 779 C C . ILE A 1 95 ? 36.389 -8.591 22.306 1.00 88.81 95 ILE A C 1
ATOM 781 O O . ILE A 1 95 ? 36.312 -7.765 23.216 1.00 88.81 95 ILE A O 1
ATOM 785 N N . ALA A 1 96 ? 36.173 -8.275 21.026 1.00 84.00 96 ALA A N 1
ATOM 786 C CA . ALA A 1 96 ? 35.857 -6.918 20.585 1.00 84.00 96 ALA A CA 1
ATOM 787 C C . ALA A 1 96 ? 34.534 -6.407 21.171 1.00 84.00 96 ALA A C 1
ATOM 789 O O . ALA A 1 96 ? 34.444 -5.248 21.570 1.00 84.00 96 ALA A O 1
ATOM 790 N N . ASP A 1 97 ? 33.532 -7.276 21.291 1.00 75.31 97 ASP A N 1
ATOM 791 C CA . ASP A 1 97 ? 32.238 -6.928 21.871 1.00 75.31 97 ASP A CA 1
ATOM 792 C C . ASP A 1 97 ? 32.329 -6.578 23.363 1.00 75.31 97 ASP A C 1
ATOM 794 O O . ASP A 1 97 ? 31.787 -5.564 23.815 1.00 75.31 97 ASP A O 1
ATOM 798 N N . VAL A 1 98 ? 33.061 -7.388 24.137 1.00 82.62 98 VAL A N 1
ATOM 799 C CA . VAL A 1 98 ? 33.323 -7.112 25.558 1.00 82.62 98 VAL A CA 1
ATOM 800 C C . VAL A 1 98 ? 34.151 -5.831 25.713 1.00 82.62 98 VAL A C 1
ATOM 802 O O . VAL A 1 98 ? 33.861 -5.023 26.597 1.00 82.62 98 VAL A O 1
ATOM 805 N N . ALA A 1 99 ? 35.123 -5.594 24.828 1.00 84.94 99 ALA A N 1
ATOM 806 C CA . ALA A 1 99 ? 35.912 -4.364 24.811 1.00 84.94 99 ALA A CA 1
ATOM 807 C C . ALA A 1 99 ? 35.042 -3.120 24.555 1.00 84.94 99 ALA A C 1
ATOM 809 O O . ALA A 1 99 ? 35.070 -2.183 25.351 1.00 84.94 99 ALA A O 1
ATOM 810 N N . SER A 1 100 ? 34.199 -3.124 23.513 1.00 74.00 100 SER A N 1
ATOM 811 C CA . SER A 1 100 ? 33.290 -2.008 23.196 1.00 74.00 100 SER A CA 1
ATOM 812 C C . SER A 1 100 ? 32.343 -1.663 24.343 1.00 74.00 100 SER A C 1
ATOM 814 O O . SER A 1 100 ? 32.060 -0.487 24.574 1.00 74.00 100 SER A O 1
ATOM 816 N N . PHE A 1 101 ? 31.858 -2.674 25.069 1.00 72.69 101 PHE A N 1
ATOM 817 C CA . PHE A 1 101 ? 30.924 -2.473 26.172 1.00 72.69 101 PHE A CA 1
ATOM 818 C C . PHE A 1 101 ? 31.587 -1.849 27.409 1.00 72.69 101 PHE A C 1
ATOM 820 O O . PHE A 1 101 ? 31.025 -0.930 27.999 1.00 72.69 101 PHE A O 1
ATOM 827 N N . TYR A 1 102 ? 32.768 -2.333 27.811 1.00 74.62 102 TYR A N 1
ATOM 828 C CA . TYR A 1 102 ? 33.413 -1.914 29.064 1.00 74.62 102 TYR A CA 1
ATOM 829 C C . TYR A 1 102 ? 34.403 -0.753 28.916 1.00 74.62 102 TYR A C 1
ATOM 831 O O . TYR A 1 102 ? 34.713 -0.109 29.914 1.00 74.62 102 TYR A O 1
ATOM 839 N N . MET A 1 103 ? 34.870 -0.442 27.704 1.00 75.69 103 MET A N 1
ATOM 840 C CA . MET A 1 103 ? 35.811 0.662 27.457 1.00 75.69 103 MET A CA 1
ATOM 841 C C . MET A 1 103 ? 35.125 2.021 27.206 1.00 75.69 103 MET A C 1
ATOM 843 O O . MET A 1 103 ? 35.758 2.948 26.713 1.00 75.69 103 MET A O 1
ATOM 847 N N . GLY A 1 104 ? 33.838 2.171 27.549 1.00 58.62 104 GLY A N 1
ATOM 848 C CA . GLY A 1 104 ? 33.169 3.482 27.607 1.00 58.62 104 GLY A CA 1
ATOM 849 C C . GLY A 1 104 ? 32.746 4.094 26.264 1.00 58.62 104 GLY A C 1
ATOM 850 O O . GLY A 1 104 ? 32.314 5.243 26.227 1.00 58.62 104 GLY A O 1
ATOM 851 N N . VAL A 1 105 ? 32.789 3.345 25.153 1.00 56.72 105 VAL A N 1
ATOM 852 C CA . VAL A 1 105 ? 32.329 3.831 23.828 1.00 56.72 105 VAL A CA 1
ATOM 853 C C . VAL A 1 105 ? 30.826 4.179 23.834 1.00 56.72 105 VAL A C 1
ATOM 855 O O . VAL A 1 105 ? 30.365 5.000 23.042 1.00 56.72 105 VAL A O 1
ATOM 858 N N . ARG A 1 106 ? 30.058 3.598 24.767 1.00 49.22 106 ARG A N 1
ATOM 859 C CA . ARG A 1 106 ? 28.607 3.785 24.906 1.00 49.22 106 ARG A CA 1
ATOM 860 C C . ARG A 1 106 ? 28.203 5.131 25.526 1.00 49.22 106 ARG A C 1
ATOM 862 O O . ARG A 1 106 ? 27.133 5.632 25.191 1.00 49.22 106 ARG A O 1
ATOM 869 N N . ASP A 1 107 ? 29.050 5.730 26.363 1.00 47.31 107 ASP A N 1
ATOM 870 C CA . ASP A 1 107 ? 28.729 6.972 27.089 1.00 47.31 107 ASP A CA 1
ATOM 871 C C . ASP A 1 107 ? 28.869 8.236 26.215 1.00 47.31 107 ASP A C 1
ATOM 873 O O . ASP A 1 107 ? 28.416 9.310 26.596 1.00 47.31 107 ASP A O 1
ATOM 877 N N . ASN A 1 108 ? 29.434 8.096 25.009 1.00 50.50 108 ASN A N 1
ATOM 878 C CA . ASN A 1 108 ? 29.570 9.157 24.001 1.00 50.50 108 ASN A CA 1
ATOM 879 C C . ASN A 1 108 ? 28.575 9.014 22.828 1.00 50.50 108 ASN A C 1
ATOM 881 O O . ASN A 1 108 ? 28.785 9.591 21.757 1.00 50.50 108 ASN A O 1
ATOM 885 N N . LEU A 1 109 ? 27.511 8.217 22.985 1.00 47.94 109 LEU A N 1
ATOM 886 C CA . LEU A 1 109 ? 26.468 8.092 21.966 1.00 47.94 109 LEU A CA 1
ATOM 887 C C . LEU A 1 109 ? 25.562 9.340 21.985 1.00 47.94 109 LEU A C 1
ATOM 889 O O . LEU A 1 109 ? 25.057 9.693 23.050 1.00 47.94 109 LEU A O 1
ATOM 893 N N . PRO A 1 110 ? 25.325 10.010 20.840 1.00 48.16 110 PRO A N 1
ATOM 894 C CA . PRO A 1 110 ? 24.391 11.135 20.778 1.00 48.16 110 PRO A CA 1
ATOM 895 C C . PRO A 1 110 ? 22.973 10.691 21.162 1.00 48.16 110 PRO A C 1
ATOM 897 O O . PRO A 1 110 ? 22.561 9.572 20.840 1.00 48.16 110 PRO A O 1
ATOM 900 N N . THR A 1 111 ? 22.223 11.575 21.823 1.00 57.66 111 THR A N 1
ATOM 901 C CA . THR A 1 111 ? 20.818 11.324 22.191 1.00 57.66 111 THR A CA 1
ATOM 902 C C . THR A 1 111 ? 19.938 11.151 20.946 1.00 57.66 111 THR A C 1
ATOM 904 O O . THR A 1 111 ? 20.290 11.617 19.862 1.00 57.66 111 THR A O 1
ATOM 907 N N . ASP A 1 112 ? 18.780 10.486 21.061 1.00 45.53 112 ASP A N 1
ATOM 908 C CA . ASP A 1 112 ? 17.890 10.247 19.909 1.00 45.53 112 ASP A CA 1
ATOM 909 C C . ASP A 1 112 ? 17.389 11.550 19.243 1.00 45.53 112 ASP A C 1
ATOM 911 O O . ASP A 1 112 ? 17.156 11.572 18.030 1.00 45.53 112 ASP A O 1
ATOM 915 N N . ASP A 1 113 ? 17.321 12.652 19.994 1.00 47.50 113 ASP A N 1
ATOM 916 C CA . ASP A 1 113 ? 16.979 13.981 19.475 1.00 47.50 113 ASP A CA 1
ATOM 917 C C . ASP A 1 113 ? 18.159 14.618 18.720 1.00 47.50 113 ASP A C 1
ATOM 919 O O . ASP A 1 113 ? 18.011 15.029 17.567 1.00 47.50 113 ASP A O 1
ATOM 923 N N . GLU A 1 114 ? 19.372 14.587 19.284 1.00 49.41 114 GLU A N 1
ATOM 924 C CA . GLU A 1 114 ? 20.595 15.036 18.595 1.00 49.41 114 GLU A CA 1
ATOM 925 C C . GLU A 1 114 ? 20.894 14.187 17.348 1.00 49.41 114 GLU A C 1
ATOM 927 O O . GLU A 1 114 ? 21.435 14.675 16.352 1.00 49.41 114 GLU A O 1
ATOM 932 N N . ARG A 1 115 ? 20.490 12.915 17.370 1.00 52.44 115 ARG A N 1
ATOM 933 C CA . ARG A 1 115 ? 20.524 11.966 16.255 1.00 52.44 115 ARG A CA 1
ATOM 934 C C . ARG A 1 115 ? 19.540 12.359 15.160 1.00 52.44 115 ARG A C 1
ATOM 936 O O . ARG A 1 115 ? 19.936 12.411 13.996 1.00 52.44 115 ARG A O 1
ATOM 943 N N . ALA A 1 116 ? 18.289 12.659 15.499 1.00 47.78 116 ALA A N 1
ATOM 944 C CA . ALA A 1 116 ? 17.295 13.107 14.527 1.00 47.78 116 ALA A CA 1
ATOM 945 C C . ALA A 1 116 ? 17.700 14.440 13.879 1.00 47.78 116 ALA A C 1
ATOM 947 O O . ALA A 1 116 ? 17.487 14.637 12.682 1.00 47.78 116 ALA A O 1
ATOM 948 N N . GLU A 1 117 ? 18.335 15.326 14.644 1.00 49.66 117 GLU A N 1
ATOM 949 C CA . GLU A 1 117 ? 18.735 16.661 14.206 1.00 49.66 117 GLU A CA 1
ATOM 950 C C . GLU A 1 117 ? 20.038 16.645 13.391 1.00 49.66 117 GLU A C 1
ATOM 952 O O . GLU A 1 117 ? 20.108 17.265 12.332 1.00 49.66 117 GLU A O 1
ATOM 957 N N . SER A 1 118 ? 21.031 15.841 13.786 1.00 44.66 118 SER A N 1
ATOM 958 C CA . SER A 1 118 ? 22.270 15.596 13.028 1.00 44.66 118 SER A CA 1
ATOM 959 C C . SER A 1 118 ? 22.014 14.828 11.727 1.00 44.66 118 SER A C 1
ATOM 961 O O . SER A 1 118 ? 22.583 15.169 10.687 1.00 44.66 118 SER A O 1
ATOM 963 N N . ILE A 1 119 ? 21.102 13.844 11.742 1.00 48.69 119 ILE A N 1
ATOM 964 C CA . ILE A 1 119 ? 20.662 13.139 10.533 1.00 48.69 119 ILE A CA 1
ATOM 965 C C . ILE A 1 119 ? 19.861 14.087 9.644 1.00 48.69 119 ILE A C 1
ATOM 967 O O . ILE A 1 119 ? 20.197 14.189 8.475 1.00 48.69 119 ILE A O 1
ATOM 971 N N . LYS A 1 120 ? 18.881 14.850 10.153 1.00 49.03 120 LYS A N 1
ATOM 972 C CA . LYS A 1 120 ? 18.165 15.857 9.342 1.00 49.03 120 LYS A CA 1
ATOM 973 C C . LYS A 1 120 ? 19.109 16.894 8.741 1.00 49.03 120 LYS A C 1
ATOM 975 O O . LYS A 1 120 ? 18.941 17.251 7.580 1.00 49.03 120 LYS A O 1
ATOM 980 N N . LYS A 1 121 ? 20.108 17.349 9.498 1.00 47.91 121 LYS A N 1
ATOM 981 C CA . LYS A 1 121 ? 21.082 18.347 9.050 1.00 47.91 121 LYS A CA 1
ATOM 982 C C . LYS A 1 121 ? 22.019 17.783 7.976 1.00 47.91 121 LYS A C 1
ATOM 984 O O . LYS A 1 121 ? 22.088 18.351 6.894 1.00 47.91 121 LYS A O 1
ATOM 989 N N . LYS A 1 122 ? 22.603 16.593 8.174 1.00 47.50 122 LYS A N 1
ATOM 990 C CA . LYS A 1 122 ? 23.418 15.909 7.146 1.00 47.50 122 LYS A CA 1
ATOM 991 C C . LYS A 1 122 ? 22.608 15.431 5.932 1.00 47.50 122 LYS A C 1
ATOM 993 O O . LYS A 1 122 ? 23.139 15.386 4.826 1.00 47.50 122 LYS A O 1
ATOM 998 N N . PHE A 1 123 ? 21.334 15.086 6.115 1.00 45.16 123 PHE A N 1
ATOM 999 C CA . PHE A 1 123 ? 20.428 14.643 5.049 1.00 45.16 123 PHE A CA 1
ATOM 1000 C C . PHE A 1 123 ? 19.895 15.815 4.212 1.00 45.16 123 PHE A C 1
ATOM 1002 O O . PHE A 1 123 ? 19.637 15.639 3.022 1.00 45.16 123 PHE A O 1
ATOM 1009 N N . ASN A 1 124 ? 19.781 17.012 4.798 1.00 44.84 124 ASN A N 1
ATOM 1010 C CA . ASN A 1 124 ? 19.432 18.239 4.079 1.00 44.84 124 ASN A CA 1
ATOM 1011 C C . ASN A 1 124 ? 20.644 18.912 3.417 1.00 44.84 124 ASN A C 1
ATOM 1013 O O . ASN A 1 124 ? 20.480 19.535 2.374 1.00 44.84 124 ASN A O 1
ATOM 1017 N N . GLU A 1 125 ? 21.852 18.770 3.969 1.00 42.38 125 GLU A N 1
ATOM 1018 C CA . GLU A 1 125 ? 23.049 19.466 3.466 1.00 42.38 125 GLU A CA 1
ATOM 1019 C C . GLU A 1 125 ? 23.742 18.760 2.276 1.00 42.38 125 GLU A C 1
ATOM 1021 O O . GLU A 1 125 ? 24.575 19.381 1.625 1.00 42.38 125 GLU A O 1
ATOM 1026 N N . ASN A 1 126 ? 23.367 17.518 1.917 1.00 45.91 126 ASN A N 1
ATOM 1027 C CA . ASN A 1 126 ? 24.013 16.743 0.832 1.00 45.91 126 ASN A CA 1
ATOM 1028 C C . ASN A 1 126 ? 23.078 16.201 -0.273 1.00 45.91 126 ASN A C 1
ATOM 1030 O O . ASN A 1 126 ? 23.494 15.381 -1.096 1.00 45.91 126 ASN A O 1
ATOM 1034 N N . LYS A 1 127 ? 21.809 16.621 -0.338 1.00 47.84 127 LYS A N 1
ATOM 1035 C CA . LYS A 1 127 ? 20.840 16.042 -1.284 1.00 47.84 127 LYS A CA 1
ATOM 1036 C C . LYS A 1 127 ? 20.880 16.717 -2.660 1.00 47.84 127 LYS A C 1
ATOM 1038 O O . LYS A 1 127 ? 19.980 17.463 -3.029 1.00 47.84 127 LYS A O 1
ATOM 1043 N N . GLN A 1 128 ? 21.864 16.357 -3.479 1.00 56.56 128 GLN A N 1
ATOM 1044 C CA . GLN A 1 128 ? 21.581 16.228 -4.909 1.00 56.56 128 GLN A CA 1
ATOM 1045 C C . GLN A 1 128 ? 20.820 14.904 -5.068 1.00 56.56 128 GLN A C 1
ATOM 1047 O O . GLN A 1 128 ? 21.411 13.831 -5.167 1.00 56.56 128 GLN A O 1
ATOM 1052 N N . SER A 1 129 ? 19.491 14.945 -4.932 1.00 73.94 129 SER A N 1
ATOM 1053 C CA . SER A 1 129 ? 18.660 13.763 -5.170 1.00 73.94 129 SER A CA 1
ATOM 1054 C C . SER A 1 129 ? 18.874 13.299 -6.607 1.00 73.94 129 SER A C 1
ATOM 1056 O O . SER A 1 129 ? 18.684 14.101 -7.517 1.00 73.94 129 SER A O 1
ATOM 1058 N N . TYR A 1 130 ? 19.235 12.030 -6.805 1.00 92.12 130 TYR A N 1
ATOM 1059 C CA . TYR A 1 130 ? 19.370 11.454 -8.140 1.00 92.12 130 TYR A CA 1
ATOM 1060 C C . TYR A 1 130 ? 17.987 11.383 -8.788 1.00 92.12 130 TYR A C 1
ATOM 1062 O O . TYR A 1 130 ? 17.151 10.547 -8.421 1.00 92.12 130 TYR A O 1
ATOM 1070 N N . SER A 1 131 ? 17.726 12.347 -9.664 1.00 95.12 131 SER A N 1
ATOM 1071 C CA . SER A 1 131 ? 16.411 12.602 -10.236 1.00 95.12 131 SER A CA 1
ATOM 1072 C C . SER A 1 131 ? 16.013 11.511 -11.225 1.00 95.12 131 SER A C 1
ATOM 1074 O O . SER A 1 131 ? 16.843 10.787 -11.775 1.00 95.12 131 SER A O 1
ATOM 1076 N N . THR A 1 132 ? 14.713 11.399 -11.489 1.00 96.19 132 THR A N 1
ATOM 1077 C CA . THR A 1 132 ? 14.192 10.430 -12.461 1.00 96.19 132 THR A CA 1
ATOM 1078 C C . THR A 1 132 ? 14.688 10.711 -13.880 1.00 96.19 132 THR A C 1
ATOM 1080 O O . THR A 1 132 ? 14.953 9.767 -14.619 1.00 96.19 132 THR A O 1
ATOM 1083 N N . LEU A 1 133 ? 14.885 11.982 -14.247 1.00 97.19 133 LEU A N 1
ATOM 1084 C CA . LEU A 1 133 ? 15.449 12.354 -15.548 1.00 97.19 133 LEU A CA 1
ATOM 1085 C C . LEU A 1 133 ? 16.924 11.958 -15.667 1.00 97.19 133 LEU A C 1
ATOM 1087 O O . LEU A 1 133 ? 17.319 11.401 -16.689 1.00 97.19 133 LEU A O 1
ATOM 1091 N N . GLU A 1 134 ? 17.729 12.186 -14.624 1.00 97.19 134 GLU A N 1
ATOM 1092 C CA . GLU A 1 134 ? 19.127 11.732 -14.601 1.00 97.19 134 GLU A CA 1
ATOM 1093 C C . GLU A 1 134 ? 19.214 10.205 -14.659 1.00 97.19 134 GLU A C 1
ATOM 1095 O O . GLU A 1 134 ? 20.018 9.669 -15.413 1.00 97.19 134 GLU A O 1
ATOM 1100 N N . PHE A 1 135 ? 18.341 9.500 -13.936 1.00 97.69 135 PHE A N 1
ATOM 1101 C CA . PHE A 1 135 ? 18.248 8.045 -14.002 1.00 97.69 135 PHE A CA 1
ATOM 1102 C C . PHE A 1 135 ? 17.892 7.545 -15.408 1.00 97.69 135 PHE A C 1
ATOM 1104 O O . PHE A 1 135 ? 18.588 6.679 -15.933 1.00 97.69 135 PHE A O 1
ATOM 1111 N N . ILE A 1 136 ? 16.864 8.110 -16.055 1.00 98.06 136 ILE A N 1
ATOM 1112 C CA . ILE A 1 136 ? 16.497 7.763 -17.440 1.00 98.06 136 ILE A CA 1
ATOM 1113 C C . ILE A 1 136 ? 17.676 8.005 -18.383 1.00 98.06 136 ILE A C 1
ATOM 1115 O O . ILE A 1 136 ? 18.008 7.135 -19.188 1.00 98.06 136 ILE A O 1
ATOM 1119 N N . LYS A 1 137 ? 18.332 9.161 -18.267 1.00 97.56 137 LYS A N 1
ATOM 1120 C CA . LYS A 1 137 ? 19.480 9.513 -19.100 1.00 97.56 137 LYS A CA 1
ATOM 1121 C C . LYS A 1 137 ? 20.636 8.531 -18.917 1.00 97.56 137 LYS A C 1
ATOM 1123 O O . LYS A 1 137 ? 21.147 8.025 -19.911 1.00 97.56 137 LYS A O 1
ATOM 1128 N N . ASP A 1 138 ? 21.006 8.218 -17.679 1.00 97.69 138 ASP A N 1
ATOM 1129 C CA . ASP A 1 138 ? 22.097 7.287 -17.386 1.00 97.69 138 ASP A CA 1
ATOM 1130 C C . ASP A 1 138 ? 21.784 5.872 -17.901 1.00 97.69 138 ASP A C 1
ATOM 1132 O O . ASP A 1 138 ? 22.667 5.208 -18.448 1.00 97.69 138 ASP A O 1
ATOM 1136 N N . LEU A 1 139 ? 20.524 5.422 -17.805 1.00 97.25 139 LEU A N 1
ATOM 1137 C CA . LEU A 1 139 ? 20.085 4.164 -18.418 1.00 97.25 139 LEU A CA 1
ATOM 1138 C C . LEU A 1 139 ? 20.257 4.187 -19.943 1.00 97.25 139 LEU A C 1
ATOM 1140 O O . LEU A 1 139 ? 20.778 3.229 -20.515 1.00 97.25 139 LEU A O 1
ATOM 1144 N N . MET A 1 140 ? 19.827 5.263 -20.609 1.00 96.88 140 MET A N 1
ATOM 1145 C CA . MET A 1 140 ? 19.956 5.402 -22.063 1.00 96.88 140 MET A CA 1
ATOM 1146 C C . MET A 1 140 ? 21.422 5.442 -22.499 1.00 96.88 140 MET A C 1
ATOM 1148 O O . MET A 1 140 ? 21.788 4.751 -23.450 1.00 96.88 140 MET A O 1
ATOM 1152 N N . ASP A 1 141 ? 22.258 6.206 -21.796 1.00 96.38 141 ASP A N 1
ATOM 1153 C CA . ASP A 1 141 ? 23.686 6.342 -22.080 1.00 96.38 141 ASP A CA 1
ATOM 1154 C C . ASP A 1 141 ? 24.429 5.011 -21.877 1.00 96.38 141 ASP A C 1
ATOM 1156 O O . ASP A 1 141 ? 25.291 4.654 -22.686 1.00 96.38 141 ASP A O 1
ATOM 1160 N N . GLU A 1 142 ? 24.083 4.237 -20.844 1.00 96.38 142 GLU A N 1
ATOM 1161 C CA . GLU A 1 142 ? 24.695 2.926 -20.612 1.00 96.38 142 GLU A CA 1
ATOM 1162 C C . GLU A 1 142 ? 24.220 1.878 -21.627 1.00 96.38 142 GLU A C 1
ATOM 1164 O O . GLU A 1 142 ? 25.047 1.149 -22.180 1.00 96.38 142 GLU A O 1
ATOM 1169 N N . LEU A 1 143 ? 22.925 1.845 -21.968 1.00 93.62 143 LEU A N 1
ATOM 1170 C CA . LEU A 1 143 ? 22.415 1.004 -23.058 1.00 93.62 143 LEU A CA 1
ATOM 1171 C C . LEU A 1 143 ? 23.116 1.338 -24.380 1.00 93.62 143 LEU A C 1
ATOM 1173 O O . LEU A 1 143 ? 23.536 0.440 -25.110 1.00 93.62 143 LEU A O 1
ATOM 1177 N N . GLN A 1 144 ? 23.315 2.625 -24.674 1.00 94.69 144 GLN A N 1
ATOM 1178 C CA . GLN A 1 144 ? 23.951 3.098 -25.904 1.00 94.69 144 GLN A CA 1
ATOM 1179 C C . GLN A 1 144 ? 25.369 2.543 -26.119 1.00 94.69 144 GLN A C 1
ATOM 1181 O O . GLN A 1 144 ? 25.806 2.399 -27.269 1.00 94.69 144 GLN A O 1
ATOM 1186 N N . ARG A 1 145 ? 26.085 2.219 -25.034 1.00 94.00 145 ARG A N 1
ATOM 1187 C CA . ARG A 1 145 ? 27.430 1.612 -25.063 1.00 94.00 145 ARG A CA 1
ATOM 1188 C C . ARG A 1 145 ? 27.414 0.132 -25.443 1.00 94.00 145 ARG A C 1
ATOM 1190 O O . ARG A 1 145 ? 28.467 -0.425 -25.757 1.00 94.00 145 ARG A O 1
ATOM 1197 N N . GLN A 1 146 ? 26.237 -0.490 -25.476 1.00 92.19 146 GLN A N 1
ATOM 1198 C CA . GLN A 1 146 ? 26.039 -1.912 -25.746 1.00 92.19 146 GLN A CA 1
ATOM 1199 C C . GLN A 1 146 ? 25.185 -2.158 -27.010 1.00 92.19 146 GLN A C 1
ATOM 1201 O O . GLN A 1 146 ? 24.172 -2.861 -26.955 1.00 92.19 146 GLN A O 1
ATOM 1206 N N . PRO A 1 147 ? 25.575 -1.620 -28.186 1.00 92.31 147 PRO A N 1
ATOM 1207 C CA . PRO A 1 147 ? 24.748 -1.674 -29.396 1.00 92.31 147 PRO A CA 1
ATOM 1208 C C . PRO A 1 147 ? 24.461 -3.106 -29.873 1.00 92.31 147 PRO A C 1
ATOM 1210 O O . PRO A 1 147 ? 23.390 -3.373 -30.412 1.00 92.31 147 PRO A O 1
ATOM 1213 N N . GLU A 1 148 ? 25.373 -4.043 -29.612 1.00 92.56 148 GLU A N 1
ATOM 1214 C CA . GLU A 1 148 ? 25.230 -5.445 -30.013 1.00 92.56 148 GLU A CA 1
ATOM 1215 C C . GLU A 1 148 ? 24.151 -6.167 -29.198 1.00 92.56 148 GLU A C 1
ATOM 1217 O O . GLU A 1 148 ? 23.345 -6.912 -29.756 1.00 92.56 148 GLU A O 1
ATOM 1222 N N . VAL A 1 149 ? 24.108 -5.904 -27.887 1.00 90.31 149 VAL A N 1
ATOM 1223 C CA . VAL A 1 149 ? 23.086 -6.433 -26.972 1.00 90.31 149 VAL A CA 1
ATOM 1224 C C . VAL A 1 149 ? 21.722 -5.858 -27.345 1.00 90.31 149 VAL A C 1
ATOM 1226 O O . VAL A 1 149 ? 20.749 -6.599 -27.489 1.00 90.31 149 VAL A O 1
ATOM 1229 N N . LEU A 1 150 ? 21.667 -4.549 -27.603 1.00 89.50 150 LEU A N 1
ATOM 1230 C CA . LEU A 1 150 ? 20.459 -3.875 -28.072 1.00 89.50 150 LEU A CA 1
ATOM 1231 C C . LEU A 1 150 ? 19.947 -4.448 -29.398 1.00 89.50 150 LEU A C 1
ATOM 1233 O O . LEU A 1 150 ? 18.754 -4.676 -29.543 1.00 89.50 150 LEU A O 1
ATOM 1237 N N . ALA A 1 151 ? 20.828 -4.708 -30.364 1.00 91.50 151 ALA A N 1
ATOM 1238 C CA . ALA A 1 151 ? 20.448 -5.269 -31.662 1.00 91.50 151 ALA A CA 1
ATOM 1239 C C . ALA A 1 151 ? 19.976 -6.722 -31.574 1.00 91.50 151 ALA A C 1
ATOM 1241 O O . ALA A 1 151 ? 19.150 -7.147 -32.378 1.00 91.50 151 ALA A O 1
ATOM 1242 N N . LYS A 1 152 ? 20.468 -7.477 -30.588 1.00 89.44 152 LYS A N 1
ATOM 1243 C CA . LYS A 1 152 ? 19.985 -8.829 -30.301 1.00 89.44 152 LYS A CA 1
ATOM 1244 C C . LYS A 1 152 ? 18.560 -8.812 -29.736 1.00 89.44 152 LYS A C 1
ATOM 1246 O O . LYS A 1 152 ? 17.755 -9.650 -30.124 1.00 89.44 152 LYS A O 1
ATOM 1251 N N . ILE A 1 153 ? 18.257 -7.878 -28.833 1.00 84.62 153 ILE A N 1
ATOM 1252 C CA . ILE A 1 153 ? 16.955 -7.799 -28.145 1.00 84.62 153 ILE A CA 1
ATOM 1253 C C . ILE A 1 153 ? 15.908 -7.075 -28.996 1.00 84.62 153 ILE A C 1
ATOM 1255 O O . ILE A 1 153 ? 14.755 -7.493 -29.043 1.00 84.62 153 ILE A O 1
ATOM 1259 N N . ILE A 1 154 ? 16.315 -6.023 -29.708 1.00 88.75 154 ILE A N 1
ATOM 1260 C CA . ILE A 1 154 ? 15.455 -5.192 -30.554 1.00 88.75 154 ILE A CA 1
ATOM 1261 C C . ILE A 1 154 ? 16.021 -5.184 -31.984 1.00 88.75 154 ILE A C 1
ATOM 1263 O O . ILE A 1 154 ? 16.583 -4.178 -32.418 1.00 88.75 154 ILE A O 1
ATOM 1267 N N . PRO A 1 155 ? 15.890 -6.277 -32.763 1.00 91.31 155 PRO A N 1
ATOM 1268 C CA . PRO A 1 155 ? 16.459 -6.350 -34.114 1.00 91.31 155 PRO A CA 1
ATOM 1269 C C . PRO A 1 155 ? 15.943 -5.260 -35.057 1.00 91.31 155 PRO A C 1
ATOM 1271 O O . PRO A 1 155 ? 16.663 -4.805 -35.946 1.00 91.31 155 PRO A O 1
ATOM 1274 N N . SER A 1 156 ? 14.709 -4.792 -34.839 1.00 91.06 156 SER A N 1
ATOM 1275 C CA . SER A 1 156 ? 14.092 -3.724 -35.627 1.00 91.06 156 SER A CA 1
ATOM 1276 C C . SER A 1 156 ? 14.858 -2.403 -35.566 1.00 91.06 156 SER A C 1
ATOM 1278 O O . SER A 1 156 ? 14.773 -1.615 -36.508 1.00 91.06 156 SER A O 1
ATOM 1280 N N . ARG A 1 157 ? 15.677 -2.171 -34.530 1.00 93.06 157 ARG A N 1
ATOM 1281 C CA . ARG A 1 157 ? 16.495 -0.956 -34.431 1.00 93.06 157 ARG A CA 1
ATOM 1282 C C . ARG A 1 157 ? 17.458 -0.804 -35.603 1.00 93.06 157 ARG A C 1
ATOM 1284 O O . ARG A 1 157 ? 17.782 0.313 -35.991 1.00 93.06 157 ARG A O 1
ATOM 1291 N N . LEU A 1 158 ? 17.897 -1.918 -36.196 1.00 92.75 158 LEU A N 1
ATOM 1292 C CA . LEU A 1 158 ? 18.832 -1.920 -37.321 1.00 92.75 158 LEU A CA 1
ATOM 1293 C C . LEU A 1 158 ? 18.240 -1.236 -38.561 1.00 92.75 158 LEU A C 1
ATOM 1295 O O . LEU A 1 158 ? 18.988 -0.706 -39.381 1.00 92.75 158 LEU A O 1
ATOM 1299 N N . TYR A 1 159 ? 16.909 -1.155 -38.664 1.00 89.38 159 TYR A N 1
ATOM 1300 C CA . TYR A 1 159 ? 16.231 -0.410 -39.725 1.00 89.38 159 TYR A CA 1
ATOM 1301 C C . TYR A 1 159 ? 16.405 1.109 -39.606 1.00 89.38 159 TYR A C 1
ATOM 1303 O O . TYR A 1 159 ? 16.252 1.813 -40.604 1.00 89.38 159 TYR A O 1
ATOM 1311 N N . HIS A 1 160 ? 16.771 1.623 -38.427 1.00 89.75 160 HIS A N 1
ATOM 1312 C CA . HIS A 1 160 ? 17.113 3.035 -38.246 1.00 89.75 160 HIS A CA 1
ATOM 1313 C C . HIS A 1 160 ? 18.501 3.384 -38.793 1.00 89.75 160 HIS A C 1
ATOM 1315 O O . HIS A 1 160 ? 18.787 4.563 -38.986 1.00 89.75 160 HIS A O 1
ATOM 1321 N N . PHE A 1 161 ? 19.350 2.390 -39.084 1.00 91.31 161 PHE A N 1
ATOM 1322 C CA . PHE A 1 161 ? 20.617 2.621 -39.768 1.00 91.31 161 PHE A CA 1
ATOM 1323 C C . PHE A 1 161 ? 20.376 2.727 -41.275 1.00 91.31 161 PHE A C 1
ATOM 1325 O O . PHE A 1 161 ? 20.087 1.747 -41.966 1.00 91.31 161 PHE A O 1
ATOM 1332 N N . THR A 1 162 ? 20.462 3.942 -41.805 1.00 92.50 162 THR A N 1
ATOM 1333 C CA . THR A 1 162 ? 20.066 4.237 -43.181 1.00 92.50 162 THR A CA 1
ATOM 1334 C C . THR A 1 162 ? 21.199 3.982 -44.179 1.00 92.50 162 THR A C 1
ATOM 1336 O O . THR A 1 162 ? 22.384 3.909 -43.846 1.00 92.50 162 THR A O 1
ATOM 1339 N N . GLN A 1 163 ? 20.858 3.927 -45.470 1.00 92.81 163 GLN A N 1
ATOM 1340 C CA . GLN A 1 163 ? 21.864 3.920 -46.541 1.00 92.81 163 GLN A CA 1
ATOM 1341 C C . GLN A 1 163 ? 22.741 5.183 -46.533 1.00 92.81 163 GLN A C 1
ATOM 1343 O O . GLN A 1 163 ? 23.890 5.134 -46.982 1.00 92.81 163 GLN A O 1
ATOM 1348 N N . SER A 1 164 ? 22.217 6.309 -46.036 1.00 92.75 164 SER A N 1
ATOM 1349 C CA . SER A 1 164 ? 22.985 7.546 -45.879 1.00 92.75 164 SER A CA 1
ATOM 1350 C C . SER A 1 164 ? 24.065 7.377 -44.813 1.00 92.75 164 SER A C 1
ATOM 1352 O O . SER A 1 164 ? 25.202 7.785 -45.049 1.00 92.75 164 SER A O 1
ATOM 1354 N N . ASP A 1 165 ? 23.752 6.719 -43.696 1.00 92.62 165 ASP A N 1
ATOM 1355 C CA . ASP A 1 165 ? 24.707 6.465 -42.609 1.00 92.62 165 ASP A CA 1
ATOM 1356 C C . ASP A 1 165 ? 25.838 5.547 -43.082 1.00 92.62 165 ASP A C 1
ATOM 1358 O O . ASP A 1 165 ? 27.019 5.868 -42.924 1.00 92.62 165 ASP A O 1
ATOM 1362 N N . LEU A 1 166 ? 25.496 4.471 -43.803 1.00 93.81 166 LEU A N 1
ATOM 1363 C CA . LEU A 1 166 ? 26.499 3.613 -44.440 1.00 93.81 166 LEU A CA 1
ATOM 1364 C C . LEU A 1 166 ? 27.330 4.386 -45.478 1.00 93.81 166 LEU A C 1
ATOM 1366 O O . LEU A 1 166 ? 28.549 4.238 -45.541 1.00 93.81 166 LEU A O 1
ATOM 1370 N N . SER A 1 167 ? 26.715 5.263 -46.270 1.00 94.12 167 SER A N 1
ATOM 1371 C CA . SER A 1 167 ? 27.441 6.073 -47.257 1.00 94.12 167 SER A CA 1
ATOM 1372 C C . SER A 1 167 ? 28.411 7.068 -46.608 1.00 94.12 167 SER A C 1
ATOM 1374 O O . SER A 1 167 ? 29.527 7.267 -47.103 1.00 94.12 167 SER A O 1
ATOM 1376 N N . GLN A 1 168 ? 28.010 7.677 -45.491 1.00 93.25 168 GLN A N 1
ATOM 1377 C CA . GLN A 1 168 ? 28.865 8.546 -44.686 1.00 93.25 168 GLN A CA 1
ATOM 1378 C C . GLN A 1 168 ? 30.022 7.763 -44.067 1.00 93.25 168 GLN A C 1
ATOM 1380 O O . GLN A 1 168 ? 31.172 8.200 -44.166 1.00 93.25 168 GLN A O 1
ATOM 1385 N N . PHE A 1 169 ? 29.750 6.582 -43.507 1.00 93.88 169 PHE A N 1
ATOM 1386 C CA . PHE A 1 169 ? 30.798 5.692 -43.023 1.00 93.88 169 PHE A CA 1
ATOM 1387 C C . PHE A 1 169 ? 31.754 5.301 -44.152 1.00 93.88 169 PHE A C 1
ATOM 1389 O O . PHE A 1 169 ? 32.963 5.384 -43.972 1.00 93.88 169 PHE A O 1
ATOM 1396 N N . TRP A 1 170 ? 31.257 4.974 -45.342 1.00 93.31 170 TRP A N 1
ATOM 1397 C CA . TRP A 1 170 ? 32.100 4.500 -46.435 1.00 93.31 170 TRP A CA 1
ATOM 1398 C C . TRP A 1 170 ? 32.930 5.608 -47.088 1.00 93.31 170 TRP A C 1
ATOM 1400 O O . TRP A 1 170 ? 34.142 5.502 -47.130 1.00 93.31 170 TRP A O 1
ATOM 1410 N N . LYS A 1 171 ? 32.343 6.695 -47.597 1.00 86.88 171 LYS A N 1
ATOM 1411 C CA . LYS A 1 171 ? 33.102 7.729 -48.341 1.00 86.88 171 LYS A CA 1
ATOM 1412 C C . LYS A 1 171 ? 32.855 9.159 -47.870 1.00 86.88 171 LYS A C 1
ATOM 1414 O O . LYS A 1 171 ? 33.261 10.100 -48.546 1.00 86.88 171 LYS A O 1
ATOM 1419 N N . GLY A 1 172 ? 32.136 9.343 -46.763 1.00 82.62 172 GLY A N 1
ATOM 1420 C CA . GLY A 1 172 ? 31.755 10.668 -46.263 1.00 82.62 172 GLY A CA 1
ATOM 1421 C C . GLY A 1 172 ? 30.708 11.397 -47.118 1.00 82.62 172 GLY A C 1
ATOM 1422 O O . GLY A 1 172 ? 30.284 12.489 -46.756 1.00 82.62 172 GLY A O 1
ATOM 1423 N N . LYS A 1 173 ? 30.249 10.814 -48.236 1.00 89.50 173 LYS A N 1
ATOM 1424 C CA . LYS A 1 173 ? 29.227 11.397 -49.123 1.00 89.50 173 LYS A CA 1
ATOM 1425 C C . LYS A 1 173 ? 27.890 10.699 -48.901 1.00 89.50 173 LYS A C 1
ATOM 1427 O O . LYS A 1 173 ? 27.789 9.519 -49.206 1.00 89.50 173 LYS A O 1
ATOM 1432 N N . LYS A 1 174 ? 26.852 11.429 -48.471 1.00 88.38 174 LYS A N 1
ATOM 1433 C CA . LYS A 1 174 ? 25.515 10.881 -48.135 1.00 88.38 174 LYS A CA 1
ATOM 1434 C C . LYS A 1 174 ? 24.882 9.991 -49.219 1.00 88.38 174 LYS A C 1
ATOM 1436 O O . LYS A 1 174 ? 24.202 9.034 -48.887 1.00 88.38 174 LYS A O 1
ATOM 1441 N N . ALA A 1 175 ? 25.118 10.275 -50.502 1.00 92.69 175 ALA A N 1
ATOM 1442 C CA . ALA A 1 175 ? 24.469 9.573 -51.617 1.00 92.69 175 ALA A CA 1
ATOM 1443 C C . ALA A 1 175 ? 25.323 8.468 -52.273 1.00 92.69 175 ALA A C 1
ATOM 1445 O O . ALA A 1 175 ? 24.942 7.958 -53.329 1.00 92.69 175 ALA A O 1
ATOM 1446 N N . PHE A 1 176 ? 26.493 8.119 -51.717 1.00 93.88 176 PHE A N 1
ATOM 1447 C CA . PHE A 1 176 ? 27.424 7.187 -52.369 1.00 93.88 176 PHE A CA 1
ATOM 1448 C C . PHE A 1 176 ? 26.793 5.813 -52.635 1.00 93.88 176 PHE A C 1
ATOM 1450 O O . PHE A 1 176 ? 26.792 5.361 -53.782 1.00 93.88 176 PHE A O 1
ATOM 1457 N N . LEU A 1 177 ? 26.225 5.182 -51.604 1.00 94.06 177 LEU A N 1
ATOM 1458 C CA . LEU A 1 177 ? 25.631 3.853 -51.715 1.00 94.06 177 LEU A CA 1
ATOM 1459 C C . LEU A 1 177 ? 24.366 3.886 -52.567 1.00 94.06 177 LEU A C 1
ATOM 1461 O O . LEU A 1 177 ? 24.232 3.085 -53.483 1.00 94.06 177 LEU A O 1
ATOM 1465 N N . THR A 1 178 ? 23.481 4.858 -52.344 1.00 94.50 178 THR A N 1
ATOM 1466 C CA . THR A 1 178 ? 22.253 5.013 -53.136 1.00 94.50 178 THR A CA 1
ATOM 1467 C C . THR A 1 178 ? 22.562 5.158 -54.630 1.00 94.50 178 THR A C 1
ATOM 1469 O O . THR A 1 178 ? 21.934 4.502 -55.456 1.00 94.50 178 THR A O 1
ATOM 1472 N N . SER A 1 179 ? 23.600 5.923 -54.990 1.00 95.19 179 SER A N 1
ATOM 1473 C CA . SER A 1 179 ? 24.050 6.065 -56.385 1.00 95.19 179 SER A CA 1
ATOM 1474 C C . SER A 1 179 ? 24.657 4.780 -56.959 1.00 95.19 179 SER A C 1
ATOM 1476 O O . SER A 1 179 ? 24.625 4.566 -58.172 1.00 95.19 179 SER A O 1
ATOM 1478 N N . ALA A 1 180 ? 25.270 3.944 -56.119 1.00 94.25 180 ALA A N 1
ATOM 1479 C CA . ALA A 1 180 ? 25.821 2.652 -56.519 1.00 94.25 180 ALA A CA 1
ATOM 1480 C C . ALA A 1 180 ? 24.706 1.618 -56.749 1.00 94.25 180 ALA A C 1
ATOM 1482 O O . ALA A 1 180 ? 24.670 0.978 -57.798 1.00 94.25 180 ALA A O 1
ATOM 1483 N N . LEU A 1 181 ? 23.742 1.535 -55.827 1.00 96.31 181 LEU A N 1
ATOM 1484 C CA . LEU A 1 181 ? 22.569 0.666 -55.944 1.00 96.31 181 LEU A CA 1
ATOM 1485 C C . LEU A 1 181 ? 21.690 1.056 -57.141 1.00 96.31 181 LEU A C 1
ATOM 1487 O O . LEU A 1 181 ? 21.246 0.188 -57.890 1.00 96.31 181 LEU A O 1
ATOM 1491 N N . TYR A 1 182 ? 21.494 2.359 -57.375 1.00 96.25 182 TYR A N 1
ATOM 1492 C CA . TYR A 1 182 ? 20.791 2.861 -58.557 1.00 96.25 182 TYR A CA 1
ATOM 1493 C C . TYR A 1 182 ? 21.496 2.446 -59.855 1.00 96.25 182 TYR A C 1
ATOM 1495 O O . TYR A 1 182 ? 20.855 1.945 -60.779 1.00 96.25 182 TYR A O 1
ATOM 1503 N N . ARG A 1 183 ? 22.828 2.597 -59.912 1.00 95.94 183 ARG A N 1
ATOM 1504 C CA . ARG A 1 183 ? 23.632 2.158 -61.061 1.00 95.94 183 ARG A CA 1
ATOM 1505 C C . ARG A 1 183 ? 23.479 0.666 -61.320 1.00 95.94 183 ARG A C 1
ATOM 1507 O O . ARG A 1 183 ? 23.211 0.308 -62.461 1.00 95.94 183 ARG A O 1
ATOM 1514 N N . LYS A 1 184 ? 23.578 -0.171 -60.282 1.00 96.31 184 LYS A N 1
ATOM 1515 C CA . LYS A 1 184 ? 23.362 -1.621 -60.388 1.00 96.31 184 LYS A CA 1
ATOM 1516 C C . LYS A 1 184 ? 21.986 -1.957 -60.957 1.00 96.31 184 LYS A C 1
ATOM 1518 O O . LYS A 1 184 ? 21.877 -2.811 -61.825 1.00 96.31 184 LYS A O 1
ATOM 1523 N N . ARG A 1 185 ? 20.942 -1.272 -60.483 1.00 96.38 185 ARG A N 1
ATOM 1524 C CA . ARG A 1 185 ? 19.555 -1.558 -60.866 1.00 96.38 185 ARG A CA 1
ATOM 1525 C C . ARG A 1 185 ? 19.202 -1.104 -62.283 1.00 96.38 185 ARG A C 1
ATOM 1527 O O . ARG A 1 185 ? 18.465 -1.806 -62.962 1.00 96.38 185 ARG A O 1
ATOM 1534 N N . HIS A 1 186 ? 19.680 0.067 -62.707 1.00 96.81 186 HIS A N 1
ATOM 1535 C CA . HIS A 1 186 ? 19.139 0.738 -63.897 1.00 96.81 186 HIS A CA 1
ATOM 1536 C C . HIS A 1 186 ? 20.148 0.997 -65.016 1.00 96.81 186 HIS A C 1
ATOM 1538 O O . HIS A 1 186 ? 19.736 1.144 -66.160 1.00 96.81 186 HIS A O 1
ATOM 1544 N N . LEU A 1 187 ? 21.445 1.096 -64.712 1.00 96.06 187 LEU A N 1
ATOM 1545 C CA . LEU A 1 187 ? 22.448 1.553 -65.685 1.00 96.06 187 LEU A CA 1
ATOM 1546 C C . LEU A 1 187 ? 23.451 0.464 -66.065 1.00 96.06 187 LEU A C 1
ATOM 1548 O O . LEU A 1 187 ? 23.875 0.388 -67.212 1.00 96.06 187 LEU A O 1
ATOM 1552 N N . ASN A 1 188 ? 23.851 -0.364 -65.105 1.00 95.62 188 ASN A N 1
ATOM 1553 C CA . ASN A 1 188 ? 24.813 -1.435 -65.305 1.00 95.62 188 ASN A CA 1
ATOM 1554 C C . ASN A 1 188 ? 24.475 -2.616 -64.377 1.00 95.62 188 ASN A C 1
ATOM 1556 O O . ASN A 1 188 ? 24.921 -2.624 -63.225 1.00 95.62 188 ASN A O 1
ATOM 1560 N N . PRO A 1 189 ? 23.746 -3.634 -64.872 1.00 94.56 189 PRO A N 1
ATOM 1561 C CA . PRO A 1 189 ? 23.447 -4.852 -64.117 1.00 94.56 189 PRO A CA 1
ATOM 1562 C C . PRO A 1 189 ? 24.692 -5.601 -63.628 1.00 94.56 189 PRO A C 1
ATOM 1564 O O . PRO A 1 189 ? 24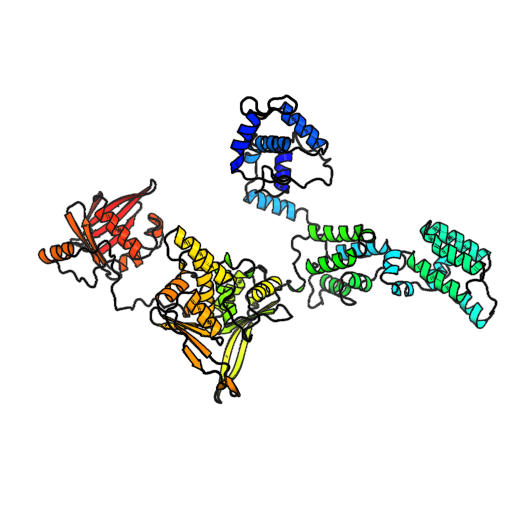.621 -6.316 -62.634 1.00 94.56 189 PRO A O 1
ATOM 1567 N N . ASN A 1 190 ? 25.852 -5.384 -64.252 1.00 95.00 190 ASN A N 1
ATOM 1568 C CA . ASN A 1 190 ? 27.142 -5.963 -63.868 1.00 95.00 190 ASN A CA 1
ATOM 1569 C C . ASN A 1 190 ? 27.978 -5.018 -62.990 1.00 95.00 190 ASN A C 1
ATOM 1571 O O . ASN A 1 190 ? 29.174 -5.225 -62.824 1.00 95.00 190 ASN A O 1
ATOM 1575 N N . PHE A 1 191 ? 27.385 -3.953 -62.439 1.00 96.31 191 PHE A N 1
ATOM 1576 C CA . PHE A 1 191 ? 28.091 -3.066 -61.519 1.00 96.31 191 PHE A CA 1
ATOM 1577 C C . PHE A 1 191 ? 28.585 -3.843 -60.289 1.00 96.31 191 PHE A C 1
ATOM 1579 O O . PHE A 1 191 ? 27.831 -4.615 -59.689 1.00 96.31 191 PHE A O 1
ATOM 1586 N N . GLU A 1 192 ? 29.829 -3.578 -59.902 1.00 96.25 192 GLU A N 1
ATOM 1587 C CA . GLU A 1 192 ? 30.489 -4.094 -58.704 1.00 96.25 192 GLU A CA 1
ATOM 1588 C C . GLU A 1 192 ? 31.294 -2.965 -58.045 1.00 96.25 192 GLU A C 1
ATOM 1590 O O . GLU A 1 192 ? 31.720 -2.004 -58.701 1.00 96.25 192 GLU A O 1
ATOM 1595 N N . PHE A 1 193 ? 31.498 -3.049 -56.731 1.00 96.69 193 PHE A N 1
ATOM 1596 C CA . PHE A 1 193 ? 32.390 -2.127 -56.041 1.00 96.69 193 PHE A CA 1
ATOM 1597 C C . PHE A 1 193 ? 33.841 -2.474 -56.378 1.00 96.69 193 PHE A C 1
ATOM 1599 O O . PHE A 1 193 ? 34.281 -3.598 -56.177 1.00 96.69 193 PHE A O 1
ATOM 1606 N N . SER A 1 194 ? 34.609 -1.490 -56.855 1.00 96.12 194 SER A N 1
ATOM 1607 C CA . SER A 1 194 ? 36.033 -1.687 -57.152 1.00 96.12 194 SER A CA 1
ATOM 1608 C C . SER A 1 194 ? 36.810 -2.163 -55.922 1.00 96.12 194 SER A C 1
ATOM 1610 O O . SER A 1 194 ? 36.570 -1.651 -54.825 1.00 96.12 194 SER A O 1
ATOM 1612 N N . GLU A 1 195 ? 37.834 -2.988 -56.125 1.00 96.19 195 GLU A N 1
ATOM 1613 C CA . GLU A 1 195 ? 38.718 -3.502 -55.070 1.00 96.19 195 GLU A CA 1
ATOM 1614 C C . GLU A 1 195 ? 39.265 -2.399 -54.144 1.00 96.19 195 GLU A C 1
ATOM 1616 O O . GLU A 1 195 ? 39.237 -2.532 -52.923 1.00 96.19 195 GLU A O 1
ATOM 1621 N N . ILE A 1 196 ? 39.648 -1.243 -54.701 1.00 95.44 196 ILE A N 1
ATOM 1622 C CA . ILE A 1 196 ? 40.111 -0.076 -53.927 1.00 95.44 196 ILE A CA 1
ATOM 1623 C C . ILE A 1 196 ? 39.058 0.382 -52.899 1.00 95.44 196 ILE A C 1
ATOM 1625 O O . ILE A 1 196 ? 39.397 0.722 -51.766 1.00 95.44 196 ILE A O 1
ATOM 1629 N N . ASN A 1 197 ? 37.770 0.366 -53.261 1.00 94.75 197 ASN A N 1
ATOM 1630 C CA . ASN A 1 197 ? 36.685 0.756 -52.353 1.00 94.75 197 ASN A CA 1
ATOM 1631 C C . ASN A 1 197 ? 36.477 -0.275 -51.244 1.00 94.75 197 ASN A C 1
ATOM 1633 O O . ASN A 1 197 ? 36.151 0.118 -50.123 1.00 94.75 197 ASN A O 1
ATOM 1637 N N . MET A 1 198 ? 36.651 -1.559 -51.562 1.00 97.31 198 MET A N 1
ATOM 1638 C CA . MET A 1 198 ? 36.512 -2.656 -50.606 1.00 97.31 198 MET A CA 1
ATOM 1639 C C . MET A 1 198 ? 37.680 -2.679 -49.622 1.00 97.31 198 MET A C 1
ATOM 1641 O O . MET A 1 198 ? 37.456 -2.780 -48.419 1.00 97.31 198 MET A O 1
ATOM 1645 N N . ASN A 1 199 ? 38.910 -2.476 -50.101 1.00 96.81 199 ASN A N 1
ATOM 1646 C CA . ASN A 1 199 ? 40.094 -2.336 -49.252 1.00 96.81 199 ASN A CA 1
ATOM 1647 C C . ASN A 1 199 ? 39.992 -1.110 -48.340 1.00 96.81 199 ASN A C 1
ATOM 1649 O O . ASN A 1 199 ? 40.261 -1.218 -47.146 1.00 96.81 199 ASN A O 1
ATOM 1653 N N . PHE A 1 200 ? 39.515 0.026 -48.860 1.00 96.19 200 PHE A N 1
ATOM 1654 C CA . PHE A 1 200 ? 39.242 1.202 -48.034 1.00 96.19 200 PHE A CA 1
ATOM 1655 C C . PHE A 1 200 ? 38.235 0.894 -46.916 1.00 96.19 200 PHE A C 1
ATOM 1657 O O . PHE A 1 200 ? 38.480 1.212 -45.753 1.00 96.19 200 PHE A O 1
ATOM 1664 N N . LEU A 1 201 ? 37.107 0.256 -47.252 1.00 96.75 201 LEU A N 1
ATOM 1665 C CA . LEU A 1 201 ? 36.075 -0.090 -46.274 1.00 96.75 201 LEU A CA 1
ATOM 1666 C C . LEU A 1 201 ? 36.601 -1.079 -45.227 1.00 96.75 201 LEU A C 1
ATOM 1668 O O . LEU A 1 201 ? 36.348 -0.901 -44.042 1.00 96.75 201 LEU A O 1
ATOM 1672 N N . LYS A 1 202 ? 37.388 -2.072 -45.654 1.00 97.62 202 LYS A N 1
ATOM 1673 C CA . LYS A 1 202 ? 38.047 -3.060 -44.791 1.00 97.62 202 LYS A CA 1
ATOM 1674 C C . LYS A 1 202 ? 38.961 -2.393 -43.765 1.00 97.62 202 LYS A C 1
ATOM 1676 O O . LYS A 1 202 ? 38.840 -2.678 -42.575 1.00 97.62 202 LYS A O 1
ATOM 1681 N N . THR A 1 203 ? 39.847 -1.505 -44.215 1.00 97.00 203 THR A N 1
ATOM 1682 C CA . THR A 1 203 ? 40.753 -0.745 -43.341 1.00 97.00 203 THR A CA 1
ATOM 1683 C C . THR A 1 203 ? 39.961 0.109 -42.360 1.00 97.00 203 THR A C 1
ATOM 1685 O O . THR A 1 203 ? 40.155 -0.008 -41.154 1.00 97.00 203 THR A O 1
ATOM 1688 N N . LYS A 1 204 ? 38.976 0.865 -42.854 1.00 96.69 204 LYS A N 1
ATOM 1689 C CA . LYS A 1 204 ? 38.156 1.743 -42.016 1.00 96.69 204 LYS A CA 1
ATOM 1690 C C . LYS A 1 204 ? 37.337 0.988 -40.965 1.00 96.69 204 LYS A C 1
ATOM 1692 O O . LYS A 1 204 ? 37.192 1.469 -39.844 1.00 96.69 204 LYS A O 1
ATOM 1697 N N . SER A 1 205 ? 36.808 -0.191 -41.301 1.00 96.69 205 SER A N 1
ATOM 1698 C CA . SER A 1 205 ? 36.112 -1.061 -40.344 1.00 96.69 205 SER A CA 1
ATOM 1699 C C . SER A 1 205 ? 37.042 -1.537 -39.230 1.00 96.69 205 SER A C 1
ATOM 1701 O O . SER A 1 205 ? 36.652 -1.479 -38.067 1.00 96.69 205 SER A O 1
ATOM 1703 N N . LYS A 1 206 ? 38.273 -1.951 -39.565 1.00 96.69 206 LYS A N 1
ATOM 1704 C CA . LYS A 1 206 ? 39.278 -2.371 -38.573 1.00 96.69 206 LYS A CA 1
ATOM 1705 C C . LYS A 1 206 ? 39.691 -1.231 -37.658 1.00 96.69 206 LYS A C 1
ATOM 1707 O O . LYS A 1 206 ? 39.670 -1.398 -36.448 1.00 96.69 206 LYS A O 1
ATOM 1712 N N . GLU A 1 207 ? 40.036 -0.086 -38.239 1.00 95.94 207 GLU A N 1
ATOM 1713 C CA . GLU A 1 207 ? 40.484 1.091 -37.490 1.00 95.94 207 GLU A CA 1
ATOM 1714 C C . GLU A 1 207 ? 39.414 1.592 -36.520 1.00 95.94 207 GLU A C 1
ATOM 1716 O O . GLU A 1 207 ? 39.736 2.009 -35.415 1.00 95.94 207 GLU A O 1
ATOM 1721 N N . ARG A 1 208 ? 38.135 1.555 -36.920 1.00 95.62 208 ARG A N 1
ATOM 1722 C CA . ARG A 1 208 ? 37.052 2.101 -36.095 1.00 95.62 208 ARG A CA 1
ATOM 1723 C C . ARG A 1 208 ? 36.532 1.138 -35.031 1.00 95.62 208 ARG A C 1
ATOM 1725 O O . ARG A 1 208 ? 36.104 1.601 -33.979 1.00 95.62 208 ARG A O 1
ATOM 1732 N N . PHE A 1 209 ? 36.462 -0.156 -35.333 1.00 94.69 209 PHE A N 1
ATOM 1733 C CA . PHE A 1 209 ? 35.747 -1.125 -34.493 1.00 94.69 209 PHE A CA 1
ATOM 1734 C C . PHE A 1 209 ? 36.634 -2.245 -33.947 1.00 94.69 209 PHE A C 1
ATOM 1736 O O . PHE A 1 209 ? 36.142 -3.085 -33.197 1.00 94.69 209 PHE A O 1
ATOM 1743 N N . GLU A 1 210 ? 37.919 -2.274 -34.305 1.00 95.19 210 GLU A N 1
ATOM 1744 C CA . GLU A 1 210 ? 38.901 -3.234 -33.794 1.00 95.19 210 GLU A CA 1
ATOM 1745 C C . GLU A 1 210 ? 38.386 -4.684 -33.882 1.00 95.19 210 GLU A C 1
ATOM 1747 O O . GLU A 1 210 ? 37.972 -5.134 -34.955 1.00 95.19 210 GLU A O 1
ATOM 1752 N N . ALA A 1 211 ? 38.359 -5.419 -32.765 1.00 93.25 211 ALA A N 1
ATOM 1753 C CA . ALA A 1 211 ? 37.868 -6.794 -32.693 1.00 93.25 211 ALA A CA 1
ATOM 1754 C C . ALA A 1 211 ? 36.388 -6.935 -33.098 1.00 93.25 211 ALA A C 1
ATOM 1756 O O . ALA A 1 211 ? 36.000 -7.957 -33.662 1.00 93.25 211 ALA A O 1
ATOM 1757 N N . LYS A 1 212 ? 35.560 -5.900 -32.902 1.00 93.44 212 LYS A N 1
ATOM 1758 C CA . LYS A 1 212 ? 34.139 -5.919 -33.296 1.00 93.44 212 LYS A CA 1
ATOM 1759 C C . LYS A 1 212 ? 33.944 -5.859 -34.811 1.00 93.44 212 LYS A C 1
ATOM 1761 O O . LYS A 1 212 ? 32.855 -6.135 -35.302 1.00 93.44 212 LYS A O 1
ATOM 1766 N N . SER A 1 213 ? 34.992 -5.533 -35.573 1.00 96.31 213 SER A N 1
ATOM 1767 C CA . SER A 1 213 ? 34.928 -5.468 -37.036 1.00 96.31 213 SER A CA 1
ATOM 1768 C C . SER A 1 213 ? 34.831 -6.835 -37.724 1.00 96.31 213 SER A C 1
ATOM 1770 O O . SER A 1 213 ? 34.573 -6.870 -38.923 1.00 96.31 213 SER A O 1
ATOM 1772 N N . LEU A 1 214 ? 35.008 -7.956 -37.010 1.00 96.06 214 LEU A N 1
ATOM 1773 C CA . LEU A 1 214 ? 35.071 -9.300 -37.604 1.00 96.06 214 LEU A CA 1
ATOM 1774 C C . LEU A 1 214 ? 33.873 -9.633 -38.507 1.00 96.06 214 LEU A C 1
ATOM 1776 O O . LEU A 1 214 ? 34.084 -10.092 -39.627 1.00 96.06 214 LEU A O 1
ATOM 1780 N N . GLY A 1 215 ? 32.642 -9.337 -38.081 1.00 96.19 215 GLY A N 1
ATOM 1781 C CA . GLY A 1 215 ? 31.455 -9.579 -38.910 1.00 96.19 215 GLY A CA 1
ATOM 1782 C C . GLY A 1 215 ? 31.425 -8.720 -40.179 1.00 96.19 215 GLY A C 1
ATOM 1783 O O . GLY A 1 215 ? 31.116 -9.215 -41.260 1.00 96.19 215 GLY A O 1
ATOM 1784 N N . LEU A 1 216 ? 31.856 -7.455 -40.095 1.00 97.81 216 LEU A N 1
ATOM 1785 C CA . LEU A 1 216 ? 32.002 -6.588 -41.272 1.00 97.81 216 LEU A CA 1
ATOM 1786 C C . LEU A 1 216 ? 33.062 -7.118 -42.243 1.00 97.81 216 LEU A C 1
ATOM 1788 O O . LEU A 1 216 ? 32.882 -7.046 -43.458 1.00 97.81 216 LEU A O 1
ATOM 1792 N N . LEU A 1 217 ? 34.177 -7.627 -41.715 1.00 98.00 217 LEU A N 1
ATOM 1793 C CA . LEU A 1 217 ? 35.261 -8.194 -42.515 1.00 98.00 217 LEU A CA 1
ATOM 1794 C C . LEU A 1 217 ? 34.828 -9.468 -43.233 1.00 98.00 217 LEU A C 1
ATOM 1796 O O . LEU A 1 217 ? 35.198 -9.657 -44.390 1.00 98.00 217 LEU A O 1
ATOM 1800 N N . GLU A 1 218 ? 34.026 -10.294 -42.570 1.00 98.00 218 GLU A N 1
ATOM 1801 C CA . GLU A 1 218 ? 33.448 -11.493 -43.160 1.00 98.00 218 GLU A CA 1
ATOM 1802 C C . GLU A 1 218 ? 32.476 -11.138 -44.291 1.00 98.00 218 GLU A C 1
ATOM 1804 O O . GLU A 1 218 ? 32.609 -11.657 -45.392 1.00 98.00 218 GLU A O 1
ATOM 1809 N N . ILE A 1 219 ? 31.588 -10.158 -44.098 1.00 98.38 219 ILE A N 1
ATOM 1810 C CA . ILE A 1 219 ? 30.683 -9.691 -45.164 1.00 98.38 219 ILE A CA 1
ATOM 1811 C C . ILE A 1 219 ? 31.468 -9.146 -46.373 1.00 98.38 219 ILE A C 1
ATOM 1813 O O . ILE A 1 219 ? 31.101 -9.399 -47.520 1.00 98.38 219 ILE A O 1
ATOM 1817 N N . ILE A 1 220 ? 32.574 -8.423 -46.140 1.00 98.12 220 ILE A N 1
ATOM 1818 C CA . ILE A 1 220 ? 33.475 -7.965 -47.214 1.00 98.12 220 ILE A CA 1
ATOM 1819 C C . ILE A 1 220 ? 34.120 -9.152 -47.943 1.00 98.12 220 ILE A C 1
ATOM 1821 O O . ILE A 1 220 ? 34.231 -9.118 -49.168 1.00 98.12 220 ILE A O 1
ATOM 1825 N N . ARG A 1 221 ? 34.556 -10.185 -47.211 1.00 98.06 221 ARG A N 1
ATOM 1826 C CA . ARG A 1 221 ? 35.138 -11.406 -47.785 1.00 98.06 221 ARG A CA 1
ATOM 1827 C C . ARG A 1 221 ? 34.125 -12.118 -48.684 1.00 98.06 221 ARG A C 1
ATOM 1829 O O . ARG A 1 221 ? 34.423 -12.324 -49.854 1.00 98.06 221 ARG A O 1
ATOM 1836 N N . GLN A 1 222 ? 32.926 -12.391 -48.168 1.00 98.12 222 GLN A N 1
ATOM 1837 C CA . GLN A 1 222 ? 31.835 -13.040 -48.904 1.00 98.12 222 GLN A CA 1
ATOM 1838 C C . GLN A 1 222 ? 31.488 -12.279 -50.192 1.00 98.12 222 GLN A C 1
ATOM 1840 O O . GLN A 1 222 ? 31.325 -12.877 -51.252 1.00 98.12 222 GLN A O 1
ATOM 1845 N N . TYR A 1 223 ? 31.446 -10.943 -50.136 1.00 98.19 223 TYR A N 1
ATOM 1846 C CA . TYR A 1 223 ? 31.236 -10.124 -51.331 1.00 98.19 223 TYR A CA 1
ATOM 1847 C C . TYR A 1 223 ? 32.369 -10.267 -52.360 1.00 98.19 223 TYR A C 1
ATOM 1849 O O . TYR A 1 223 ? 32.102 -10.466 -53.543 1.00 98.19 223 TYR A O 1
ATOM 1857 N N . ASN A 1 224 ? 33.634 -10.216 -51.929 1.00 97.06 224 ASN A N 1
ATOM 1858 C CA . ASN A 1 224 ? 34.786 -10.370 -52.828 1.00 97.06 224 ASN A CA 1
ATOM 1859 C C . ASN A 1 224 ? 34.860 -11.769 -53.466 1.00 97.06 224 ASN A C 1
ATOM 1861 O O . ASN A 1 224 ? 35.327 -11.906 -54.595 1.00 97.06 224 ASN A O 1
ATOM 1865 N N . GLU A 1 225 ? 34.386 -12.793 -52.760 1.00 97.56 225 GLU A N 1
ATOM 1866 C CA . GLU A 1 225 ? 34.303 -14.176 -53.245 1.00 97.56 225 GLU A CA 1
ATOM 1867 C C . GLU A 1 225 ? 33.041 -14.454 -54.075 1.00 97.56 225 GLU A C 1
ATOM 1869 O O . GLU A 1 225 ? 32.843 -15.572 -54.546 1.00 97.56 225 GLU A O 1
ATOM 1874 N N . ARG A 1 226 ? 32.226 -13.420 -54.330 1.00 97.06 226 ARG A N 1
ATOM 1875 C CA . ARG A 1 226 ? 30.973 -13.484 -55.100 1.00 97.06 226 ARG A CA 1
ATOM 1876 C C . ARG A 1 226 ? 29.893 -14.362 -54.461 1.00 97.06 226 ARG A C 1
ATOM 1878 O O . ARG A 1 226 ? 28.996 -14.829 -55.157 1.00 97.06 226 ARG A O 1
ATOM 1885 N N . GLU A 1 227 ? 29.947 -14.546 -53.144 1.00 97.94 227 GLU A N 1
ATOM 1886 C CA . GLU A 1 227 ? 28.880 -15.188 -52.368 1.00 97.94 227 GLU A CA 1
ATOM 1887 C C . GLU A 1 227 ? 27.696 -14.239 -52.112 1.00 97.94 227 GLU A C 1
ATOM 1889 O O . GLU A 1 227 ? 26.598 -14.702 -51.818 1.00 97.94 227 GLU A O 1
ATOM 1894 N N . LEU A 1 228 ? 27.915 -12.919 -52.206 1.00 98.00 228 LEU A N 1
ATOM 1895 C CA . LEU A 1 228 ? 26.890 -11.884 -52.043 1.00 98.00 228 LEU A CA 1
ATOM 1896 C C . LEU A 1 228 ? 26.819 -10.993 -53.276 1.00 98.00 228 LEU A C 1
ATOM 1898 O O . LEU A 1 228 ? 27.853 -10.552 -53.788 1.00 98.00 228 LEU A O 1
ATOM 1902 N N . ASP A 1 229 ? 25.609 -10.628 -53.691 1.00 96.88 229 ASP A N 1
ATOM 1903 C CA . ASP A 1 229 ? 25.431 -9.557 -54.666 1.00 96.88 229 ASP A CA 1
ATOM 1904 C C . ASP A 1 229 ? 25.561 -8.152 -54.031 1.00 96.88 229 ASP A C 1
ATOM 1906 O O . ASP A 1 229 ? 25.752 -7.978 -52.826 1.00 96.88 229 ASP A O 1
ATOM 1910 N N . VAL A 1 230 ? 25.484 -7.101 -54.854 1.00 96.81 230 VAL A N 1
ATOM 1911 C CA . VAL A 1 230 ? 25.615 -5.702 -54.400 1.00 96.81 230 VAL A CA 1
ATOM 1912 C C . VAL A 1 230 ? 24.500 -5.278 -53.431 1.00 96.81 230 VAL A C 1
ATOM 1914 O O . VAL A 1 230 ? 24.752 -4.459 -52.544 1.00 96.81 230 VAL A O 1
ATOM 1917 N N . PHE A 1 231 ? 23.277 -5.785 -53.598 1.00 97.00 231 PHE A N 1
ATOM 1918 C CA . PHE A 1 231 ? 22.142 -5.465 -52.731 1.00 97.00 231 PHE A CA 1
ATOM 1919 C C . PHE A 1 231 ? 22.241 -6.218 -51.404 1.00 97.00 231 PHE A C 1
ATOM 1921 O O . PHE A 1 231 ? 22.093 -5.599 -50.351 1.00 97.00 231 PHE A O 1
ATOM 1928 N N . GLU A 1 232 ? 22.553 -7.512 -51.451 1.00 97.56 232 GLU A N 1
ATOM 1929 C CA . GLU A 1 232 ? 22.766 -8.363 -50.281 1.00 97.56 232 GLU A CA 1
ATOM 1930 C C . GLU A 1 232 ? 23.938 -7.866 -49.440 1.00 97.56 232 GLU A C 1
ATOM 1932 O O . GLU A 1 232 ? 23.809 -7.731 -48.225 1.00 97.56 232 GLU A O 1
ATOM 1937 N N . PHE A 1 233 ? 25.062 -7.525 -50.080 1.00 97.56 233 PHE A N 1
ATOM 1938 C CA . PHE A 1 233 ? 26.202 -6.915 -49.406 1.00 97.56 233 PHE A CA 1
ATOM 1939 C C . PHE A 1 233 ? 25.801 -5.614 -48.714 1.00 97.56 233 PHE A C 1
ATOM 1941 O O . PHE A 1 233 ? 26.086 -5.435 -47.532 1.00 97.56 233 PHE A O 1
ATOM 1948 N N . ALA A 1 234 ? 25.126 -4.707 -49.429 1.00 96.44 234 ALA A N 1
ATOM 1949 C CA . ALA A 1 234 ? 24.727 -3.424 -48.867 1.00 96.44 234 ALA A CA 1
ATOM 1950 C C . ALA A 1 234 ? 23.801 -3.596 -47.658 1.00 96.44 234 ALA A C 1
ATOM 1952 O O . ALA A 1 234 ? 23.982 -2.898 -46.663 1.00 96.44 234 ALA A O 1
ATOM 1953 N N . ASP A 1 235 ? 22.837 -4.516 -47.724 1.00 95.69 235 ASP A N 1
ATOM 1954 C CA . ASP A 1 235 ? 21.907 -4.754 -46.624 1.00 95.69 235 ASP A CA 1
ATOM 1955 C C . ASP A 1 235 ? 22.575 -5.450 -45.431 1.00 95.69 235 ASP A C 1
ATOM 1957 O O . ASP A 1 235 ? 22.507 -4.936 -44.313 1.00 95.69 235 ASP A O 1
ATOM 1961 N N . LYS A 1 236 ? 23.312 -6.547 -45.665 1.00 96.94 236 LYS A N 1
ATOM 1962 C CA . LYS A 1 236 ? 24.050 -7.261 -44.611 1.00 96.94 236 LYS A CA 1
ATOM 1963 C C . LYS A 1 236 ? 25.064 -6.351 -43.927 1.00 96.94 236 LYS A C 1
ATOM 1965 O O . LYS A 1 236 ? 25.103 -6.297 -42.701 1.00 96.94 236 LYS A O 1
ATOM 1970 N N . PHE A 1 237 ? 25.849 -5.597 -44.697 1.00 96.50 237 PHE A N 1
ATOM 1971 C CA . PHE A 1 237 ? 26.859 -4.693 -44.149 1.00 96.50 237 PHE A CA 1
ATOM 1972 C C . PHE A 1 237 ? 26.222 -3.544 -43.360 1.00 96.50 237 PHE A C 1
ATOM 1974 O O . PHE A 1 237 ? 26.722 -3.182 -42.300 1.00 96.50 237 PHE A O 1
ATOM 1981 N N . LYS A 1 238 ? 25.104 -2.983 -43.840 1.00 95.81 238 LYS A N 1
ATOM 1982 C CA . LYS A 1 238 ? 24.330 -1.952 -43.129 1.00 95.81 238 LYS A CA 1
ATOM 1983 C C . LYS A 1 238 ? 23.807 -2.475 -41.790 1.00 95.81 238 LYS A C 1
ATOM 1985 O O . LYS A 1 238 ? 23.976 -1.799 -40.780 1.00 95.81 238 LYS A O 1
ATOM 1990 N N . ASN A 1 239 ? 23.218 -3.670 -41.778 1.00 95.25 239 ASN A N 1
ATOM 1991 C CA . ASN A 1 239 ? 22.676 -4.280 -40.564 1.00 95.25 239 ASN A CA 1
ATOM 1992 C C . ASN A 1 239 ? 23.794 -4.605 -39.564 1.00 95.25 239 ASN A C 1
ATOM 1994 O O . ASN A 1 239 ? 23.676 -4.267 -38.390 1.00 95.25 239 ASN A O 1
ATOM 1998 N N . GLU A 1 240 ? 24.908 -5.175 -40.026 1.00 96.44 240 GLU A N 1
ATOM 1999 C CA . GLU A 1 240 ? 26.060 -5.480 -39.172 1.00 96.44 240 GLU A CA 1
ATOM 2000 C C . GLU A 1 240 ? 26.729 -4.212 -38.627 1.00 96.44 240 GLU A C 1
ATOM 2002 O O . GLU A 1 240 ? 27.081 -4.138 -37.451 1.00 96.44 240 GLU A O 1
ATOM 2007 N N . LEU A 1 241 ? 26.844 -3.163 -39.447 1.00 94.88 241 LEU A N 1
ATOM 2008 C CA . LEU A 1 241 ? 27.367 -1.873 -39.006 1.00 94.88 241 LEU A CA 1
ATOM 2009 C C . LEU A 1 241 ? 26.427 -1.220 -37.985 1.00 94.88 241 LEU A C 1
ATOM 2011 O O . LEU A 1 241 ? 26.890 -0.685 -36.979 1.00 94.88 241 LEU A O 1
ATOM 2015 N N . GLY A 1 242 ? 25.113 -1.302 -38.198 1.00 93.69 242 GLY A N 1
ATOM 2016 C CA . GLY A 1 242 ? 24.106 -0.879 -37.226 1.00 93.69 242 GLY A CA 1
ATOM 2017 C C . GLY A 1 242 ? 24.187 -1.664 -35.912 1.00 93.69 242 GLY A C 1
ATOM 2018 O O . GLY A 1 242 ? 24.034 -1.072 -34.847 1.00 93.69 242 GLY A O 1
ATOM 2019 N N . ARG A 1 243 ? 24.496 -2.967 -35.979 1.00 95.56 243 ARG A N 1
ATOM 2020 C CA . ARG A 1 243 ? 24.640 -3.866 -34.822 1.00 95.56 243 ARG A CA 1
ATOM 2021 C C . ARG A 1 243 ? 25.816 -3.478 -33.936 1.00 95.56 243 ARG A C 1
ATOM 2023 O O . ARG A 1 243 ? 25.686 -3.489 -32.718 1.00 95.56 243 ARG A O 1
ATOM 2030 N N . ILE A 1 244 ? 26.962 -3.148 -34.530 1.00 94.62 244 ILE A N 1
ATOM 2031 C CA . ILE A 1 244 ? 28.183 -2.862 -33.761 1.00 94.62 244 ILE A CA 1
ATOM 2032 C C . ILE A 1 244 ? 28.403 -1.370 -33.490 1.00 94.62 244 ILE A C 1
ATOM 2034 O O . ILE A 1 244 ? 29.217 -1.015 -32.637 1.00 94.62 244 ILE A O 1
ATOM 2038 N N . SER A 1 245 ? 27.711 -0.478 -34.207 1.00 90.69 245 SER A N 1
ATOM 2039 C CA . SER A 1 245 ? 27.881 0.965 -34.038 1.00 90.69 245 SER A CA 1
ATOM 2040 C C . SER A 1 245 ? 26.962 1.538 -32.959 1.00 90.69 245 SER A C 1
ATOM 2042 O O . SER A 1 245 ? 25.767 1.270 -32.903 1.00 90.69 245 SER A O 1
ATOM 2044 N N . SER A 1 246 ? 27.503 2.438 -32.141 1.00 88.38 246 SER A N 1
ATOM 2045 C CA . SER A 1 246 ? 26.736 3.245 -31.184 1.00 88.38 246 SER A CA 1
ATOM 2046 C C . SER A 1 246 ? 26.070 4.469 -31.838 1.00 88.38 246 SER A C 1
ATOM 2048 O O . SER A 1 246 ? 25.823 5.470 -31.172 1.00 88.38 246 SER A O 1
ATOM 2050 N N . GLN A 1 247 ? 25.854 4.447 -33.161 1.00 89.25 247 GLN A N 1
ATOM 2051 C CA . GLN A 1 247 ? 25.270 5.577 -33.897 1.00 89.25 247 GLN A CA 1
ATOM 2052 C C . GLN A 1 247 ? 23.743 5.595 -33.821 1.00 89.25 247 GLN A C 1
ATOM 2054 O O . GLN A 1 247 ? 23.140 6.666 -33.870 1.00 89.25 247 GLN A O 1
ATOM 2059 N N . ILE A 1 248 ? 23.121 4.422 -33.686 1.00 89.69 248 ILE A N 1
ATOM 2060 C CA . ILE A 1 248 ? 21.678 4.312 -33.478 1.00 89.69 248 ILE A CA 1
ATOM 2061 C C . ILE A 1 248 ? 21.399 4.706 -32.030 1.00 89.69 248 ILE A C 1
ATOM 2063 O O . ILE A 1 248 ? 21.743 3.950 -31.115 1.00 89.69 248 ILE A O 1
ATOM 2067 N N . LYS A 1 249 ? 20.819 5.896 -31.842 1.00 94.44 249 LYS A N 1
ATOM 2068 C CA . LYS A 1 249 ? 20.442 6.396 -30.519 1.00 94.44 249 LYS A CA 1
ATOM 2069 C C . LYS A 1 249 ? 19.382 5.497 -29.892 1.00 94.44 249 LYS A C 1
ATOM 2071 O O . LYS A 1 249 ? 18.413 5.165 -30.569 1.00 94.44 249 LYS A O 1
ATOM 2076 N N . VAL A 1 250 ? 19.550 5.151 -28.617 1.00 95.12 250 VAL A N 1
ATOM 2077 C CA . VAL A 1 250 ? 18.482 4.530 -27.826 1.00 95.12 250 VAL A CA 1
ATOM 2078 C C . VAL A 1 250 ? 17.297 5.490 -27.782 1.00 95.12 250 VAL A C 1
ATOM 2080 O O . VAL A 1 250 ? 17.464 6.676 -27.495 1.00 95.12 250 VAL A O 1
ATOM 2083 N N . THR A 1 251 ? 16.108 4.997 -28.101 1.00 96.25 251 THR A N 1
ATOM 2084 C CA . THR A 1 251 ? 14.872 5.791 -28.064 1.00 96.25 251 THR A CA 1
ATOM 2085 C C . THR A 1 251 ? 14.103 5.569 -26.760 1.00 96.25 251 THR A C 1
ATOM 2087 O O . THR A 1 251 ? 14.254 4.540 -26.101 1.00 96.25 251 THR A O 1
ATOM 2090 N N . ASN A 1 252 ? 13.208 6.497 -26.405 1.00 96.94 252 ASN A N 1
ATOM 2091 C CA . ASN A 1 252 ? 12.312 6.329 -25.251 1.00 96.94 252 ASN A CA 1
ATOM 2092 C C . ASN A 1 252 ? 11.418 5.085 -25.380 1.00 96.94 252 ASN A C 1
ATOM 2094 O O . ASN A 1 252 ? 11.079 4.467 -24.373 1.00 96.94 252 ASN A O 1
ATOM 2098 N N . ASN A 1 253 ? 11.042 4.701 -26.604 1.00 95.00 253 ASN A N 1
ATOM 2099 C CA . ASN A 1 253 ? 10.233 3.505 -26.847 1.00 95.00 253 ASN A CA 1
ATOM 2100 C C . ASN A 1 253 ? 11.041 2.232 -26.585 1.00 95.00 253 ASN A C 1
ATOM 2102 O O . ASN A 1 253 ? 10.561 1.339 -25.894 1.00 95.00 253 ASN A O 1
ATOM 2106 N N . GLU A 1 254 ? 12.292 2.180 -27.050 1.00 94.00 254 GLU A N 1
ATOM 2107 C CA . GLU A 1 254 ? 13.192 1.070 -26.725 1.00 94.00 254 GLU A CA 1
ATOM 2108 C C . GLU A 1 254 ? 13.409 0.959 -25.212 1.00 94.00 254 GLU A C 1
ATOM 2110 O O . GLU A 1 254 ? 13.337 -0.140 -24.669 1.00 94.00 254 GLU A O 1
ATOM 2115 N N . LEU A 1 255 ? 13.596 2.082 -24.508 1.00 95.56 255 LEU A N 1
ATOM 2116 C CA . LEU A 1 255 ? 13.693 2.057 -23.049 1.00 95.56 255 LEU A CA 1
ATOM 2117 C C . LEU A 1 255 ? 12.378 1.598 -22.396 1.00 95.56 255 LEU A C 1
ATOM 2119 O O . LEU A 1 255 ? 12.415 0.801 -21.465 1.00 95.56 255 LEU A O 1
ATOM 2123 N N . SER A 1 256 ? 11.217 2.027 -22.902 1.00 95.12 256 SER A N 1
ATOM 2124 C CA . SER A 1 256 ? 9.902 1.591 -22.396 1.00 95.12 256 SER A CA 1
ATOM 2125 C C . SER A 1 256 ? 9.735 0.067 -22.470 1.00 95.12 256 SER A C 1
ATOM 2127 O O . SER A 1 256 ? 9.228 -0.537 -21.522 1.00 95.12 256 SER A O 1
ATOM 2129 N N . ALA A 1 257 ? 10.246 -0.564 -23.533 1.00 91.94 257 ALA A N 1
ATOM 2130 C CA . ALA A 1 257 ? 10.238 -2.017 -23.679 1.00 91.94 257 ALA A CA 1
ATOM 2131 C C . ALA A 1 257 ? 11.039 -2.725 -22.568 1.00 91.94 257 ALA A C 1
ATOM 2133 O O . ALA A 1 257 ? 10.574 -3.728 -22.029 1.00 91.94 257 ALA A O 1
ATOM 2134 N N . TYR A 1 258 ? 12.186 -2.179 -22.141 1.00 91.81 258 TYR A N 1
ATOM 2135 C CA . TYR A 1 258 ? 12.957 -2.728 -21.010 1.00 91.81 258 TYR A CA 1
ATOM 2136 C C . TYR A 1 258 ? 12.216 -2.642 -19.675 1.00 91.81 258 TYR A C 1
ATOM 2138 O O . TYR A 1 258 ? 12.357 -3.520 -18.825 1.00 91.81 258 TYR A O 1
ATOM 2146 N N . PHE A 1 259 ? 11.387 -1.619 -19.489 1.00 93.19 259 PHE A N 1
ATOM 2147 C CA . PHE A 1 259 ? 10.528 -1.511 -18.311 1.00 93.19 259 PHE A CA 1
ATOM 2148 C C . PHE A 1 259 ? 9.355 -2.512 -18.335 1.00 93.19 259 PHE A C 1
ATOM 2150 O O . PHE A 1 259 ? 8.688 -2.691 -17.313 1.00 93.19 259 PHE A O 1
ATOM 2157 N N . GLY A 1 260 ? 9.114 -3.187 -19.468 1.00 91.12 260 GLY A N 1
ATOM 2158 C CA . GLY A 1 260 ? 7.952 -4.054 -19.673 1.00 91.12 260 GLY A CA 1
ATOM 2159 C C . GLY A 1 260 ? 6.649 -3.261 -19.801 1.00 91.12 260 GLY A C 1
ATOM 2160 O O . GLY A 1 260 ? 5.595 -3.746 -19.397 1.00 91.12 260 GLY A O 1
ATOM 2161 N N . MET A 1 261 ? 6.733 -2.023 -20.296 1.00 92.88 261 MET A N 1
ATOM 2162 C CA . MET A 1 261 ? 5.614 -1.084 -20.398 1.00 92.88 261 MET A CA 1
ATOM 2163 C C . MET A 1 261 ? 5.236 -0.834 -21.864 1.00 92.88 261 MET A C 1
ATOM 2165 O O . MET A 1 261 ? 5.952 -1.236 -22.778 1.00 92.88 261 MET A O 1
ATOM 2169 N N . TYR A 1 262 ? 4.096 -0.176 -22.089 1.00 93.56 262 TYR A N 1
ATOM 2170 C CA . TYR A 1 262 ? 3.632 0.178 -23.433 1.00 93.56 262 TYR A CA 1
ATOM 2171 C C . TYR A 1 262 ? 4.554 1.198 -24.118 1.00 93.56 262 TYR A C 1
ATOM 2173 O O . TYR A 1 262 ? 5.261 1.974 -23.464 1.00 93.56 262 TYR A O 1
ATOM 2181 N N . ASP A 1 263 ? 4.498 1.224 -25.449 1.00 94.12 263 ASP A N 1
ATOM 2182 C CA . ASP A 1 263 ? 5.234 2.179 -26.274 1.00 94.12 263 ASP A CA 1
ATOM 2183 C C . ASP A 1 263 ? 4.877 3.621 -25.889 1.00 94.12 263 ASP A C 1
ATOM 2185 O O . ASP A 1 263 ? 3.721 4.034 -25.958 1.00 94.12 263 ASP A O 1
ATOM 2189 N N . GLY A 1 264 ? 5.886 4.398 -25.491 1.00 95.62 264 GLY A N 1
ATOM 2190 C CA . GLY A 1 264 ? 5.722 5.789 -25.068 1.00 95.62 264 GLY A CA 1
ATOM 2191 C C . GLY A 1 264 ? 5.651 6.005 -23.555 1.00 95.62 264 GLY A C 1
ATOM 2192 O O . GLY A 1 264 ? 5.660 7.161 -23.138 1.00 95.62 264 GLY A O 1
ATOM 2193 N N . TYR A 1 265 ? 5.670 4.951 -22.729 1.00 96.25 265 TYR A N 1
ATOM 2194 C CA . TYR A 1 265 ? 5.661 5.073 -21.264 1.00 96.25 265 TYR A CA 1
ATOM 2195 C C . TYR A 1 265 ? 6.737 6.033 -20.728 1.00 96.25 265 TYR A C 1
ATOM 2197 O O . TYR A 1 265 ? 6.438 6.933 -19.946 1.00 96.25 265 TYR A O 1
ATOM 2205 N N . ILE A 1 266 ? 7.988 5.894 -21.180 1.00 97.69 266 ILE A N 1
ATOM 2206 C CA . ILE A 1 266 ? 9.085 6.780 -20.751 1.00 97.69 266 ILE A CA 1
ATOM 2207 C C . ILE A 1 266 ? 8.856 8.221 -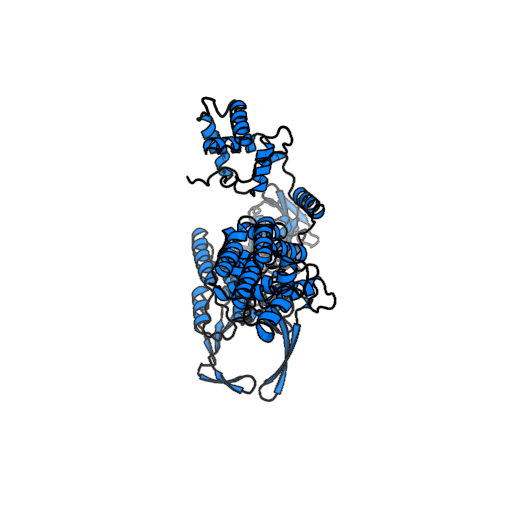21.211 1.00 97.69 266 ILE A C 1
ATOM 2209 O O . ILE A 1 266 ? 9.120 9.150 -20.454 1.00 97.69 266 ILE A O 1
ATOM 2213 N N . SER A 1 267 ? 8.335 8.423 -22.422 1.00 97.44 267 SER A N 1
ATOM 2214 C CA . SER A 1 267 ? 8.002 9.764 -22.914 1.00 97.44 267 SER A CA 1
ATOM 2215 C C . SER A 1 267 ? 6.902 10.415 -22.074 1.00 97.44 267 SER A C 1
ATOM 2217 O O . SER A 1 267 ? 6.984 11.606 -21.794 1.00 97.44 267 SER A O 1
ATOM 2219 N N . GLU A 1 268 ? 5.906 9.646 -21.628 1.00 96.06 268 GLU A N 1
ATOM 2220 C CA . GLU A 1 268 ? 4.866 10.129 -20.716 1.00 96.06 268 GLU A CA 1
ATOM 2221 C C . GLU A 1 268 ? 5.439 10.485 -19.340 1.00 96.06 268 GLU A C 1
ATOM 2223 O O . GLU A 1 268 ? 5.081 11.514 -18.777 1.00 96.06 268 GLU A O 1
ATOM 2228 N N . VAL A 1 269 ? 6.362 9.678 -18.807 1.00 95.56 269 VAL A N 1
ATOM 2229 C CA . VAL A 1 269 ? 7.058 9.991 -17.547 1.00 95.56 269 VAL A CA 1
ATOM 2230 C C . VAL A 1 269 ? 7.862 11.286 -17.667 1.00 95.56 269 VAL A C 1
ATOM 2232 O O . VAL A 1 269 ? 7.768 12.134 -16.785 1.00 95.56 269 VAL A O 1
ATOM 2235 N N . ILE A 1 270 ? 8.610 11.467 -18.757 1.00 97.38 270 ILE A N 1
ATOM 2236 C CA . ILE A 1 270 ? 9.352 12.708 -19.018 1.00 97.38 270 ILE A CA 1
ATOM 2237 C C . ILE A 1 270 ? 8.381 13.893 -19.128 1.00 97.38 270 ILE A C 1
ATOM 2239 O O . ILE A 1 270 ? 8.590 14.900 -18.459 1.00 97.38 270 ILE A O 1
ATOM 2243 N N . SER A 1 271 ? 7.280 13.753 -19.881 1.00 96.50 271 SER A N 1
ATOM 2244 C CA . SER A 1 271 ? 6.233 14.784 -19.992 1.00 96.50 271 SER A CA 1
ATOM 2245 C C . SER A 1 271 ? 5.675 15.179 -18.625 1.00 96.50 271 SER A C 1
ATOM 2247 O O . SER A 1 271 ? 5.627 16.362 -18.316 1.00 96.50 271 SER A O 1
ATOM 2249 N N . LYS A 1 272 ? 5.340 14.214 -17.761 1.00 93.88 272 LYS A N 1
ATOM 2250 C CA . LYS A 1 272 ? 4.845 14.493 -16.402 1.00 93.88 272 LYS A CA 1
ATOM 2251 C C . LYS A 1 272 ? 5.840 15.275 -15.549 1.00 93.88 272 LYS A C 1
ATOM 2253 O O . LYS A 1 272 ? 5.420 16.038 -14.690 1.00 93.88 272 LYS A O 1
ATOM 2258 N N . ILE A 1 273 ? 7.141 15.089 -15.760 1.00 94.75 273 ILE A N 1
ATOM 2259 C CA . ILE A 1 273 ? 8.179 15.791 -14.995 1.00 94.75 273 ILE A CA 1
ATOM 2260 C C . ILE A 1 273 ? 8.442 17.192 -15.559 1.00 94.75 273 ILE A C 1
ATOM 2262 O O . ILE A 1 273 ? 8.692 18.119 -14.793 1.00 94.75 273 ILE A O 1
ATOM 2266 N N . GLU A 1 274 ? 8.424 17.349 -16.884 1.00 96.44 274 GLU A N 1
ATOM 2267 C CA . GLU A 1 274 ? 8.907 18.561 -17.562 1.00 96.44 274 GLU A CA 1
ATOM 2268 C C . GLU A 1 274 ? 7.791 19.512 -18.023 1.00 96.44 274 GLU A C 1
ATOM 2270 O O . GLU A 1 274 ? 8.022 20.716 -18.126 1.00 96.44 274 GLU A O 1
ATOM 2275 N N . ASN A 1 275 ? 6.589 19.006 -18.309 1.00 95.75 275 ASN A N 1
ATOM 2276 C CA . ASN A 1 275 ? 5.502 19.776 -18.908 1.00 95.75 275 ASN A CA 1
ATOM 2277 C C . ASN A 1 275 ? 4.483 20.235 -17.856 1.00 95.75 275 ASN A C 1
ATOM 2279 O O . ASN A 1 275 ? 3.622 19.461 -17.441 1.00 95.75 275 ASN A O 1
ATOM 2283 N N . SER A 1 276 ? 4.527 21.517 -17.486 1.00 94.50 276 SER A N 1
ATOM 2284 C CA . SER A 1 276 ? 3.586 22.120 -16.529 1.00 94.50 276 SER A CA 1
ATOM 2285 C C . SER A 1 276 ? 2.123 22.110 -16.981 1.00 94.50 276 SER A C 1
ATOM 2287 O O . SER A 1 276 ? 1.240 22.287 -16.146 1.00 94.50 276 SER A O 1
ATOM 2289 N N . ASP A 1 277 ? 1.865 21.916 -18.278 1.00 93.69 277 ASP A N 1
ATOM 2290 C CA . ASP A 1 277 ? 0.511 21.833 -18.834 1.00 93.69 277 ASP A CA 1
ATOM 2291 C C . ASP A 1 277 ? -0.057 20.399 -18.784 1.00 93.69 277 ASP A C 1
ATOM 2293 O O . ASP A 1 277 ? -1.224 20.179 -19.120 1.00 93.69 277 ASP A O 1
ATOM 2297 N N . ASP A 1 278 ? 0.743 19.403 -18.380 1.00 89.88 278 ASP A N 1
ATOM 2298 C CA . ASP A 1 278 ? 0.271 18.034 -18.170 1.00 89.88 278 ASP A CA 1
ATOM 2299 C C . ASP A 1 278 ? -0.660 17.979 -16.948 1.00 89.88 278 ASP A C 1
ATOM 2301 O O . ASP A 1 278 ? -0.332 18.464 -15.864 1.00 89.88 278 ASP A O 1
ATOM 2305 N N . ALA A 1 279 ? -1.826 17.341 -17.092 1.00 81.50 279 ALA A N 1
ATOM 2306 C CA . ALA A 1 279 ? -2.789 17.193 -15.999 1.00 81.50 279 ALA A CA 1
ATOM 2307 C C . ALA A 1 279 ? -2.217 16.436 -14.783 1.00 81.50 279 ALA A C 1
ATOM 2309 O O . ALA A 1 279 ? -2.760 16.541 -13.685 1.00 81.50 279 ALA A O 1
ATOM 2310 N N . ASN A 1 280 ? -1.139 15.672 -14.982 1.00 84.31 280 ASN A N 1
ATOM 2311 C CA . ASN A 1 280 ? -0.427 14.936 -13.944 1.00 84.31 280 ASN A CA 1
ATOM 2312 C C . ASN A 1 280 ? 0.999 15.475 -13.731 1.00 84.31 280 ASN A C 1
ATOM 2314 O O . ASN A 1 280 ? 1.885 14.692 -13.383 1.00 84.31 280 ASN A O 1
ATOM 2318 N N . PHE A 1 281 ? 1.234 16.770 -13.976 1.00 89.88 281 PHE A N 1
ATOM 2319 C CA . PHE A 1 281 ? 2.534 17.401 -13.759 1.00 89.88 281 PHE A CA 1
ATOM 2320 C C . PHE A 1 281 ? 3.035 17.180 -12.322 1.00 89.88 281 PHE A C 1
ATOM 2322 O O . PHE A 1 281 ? 2.398 17.585 -11.347 1.00 89.88 281 PHE A O 1
ATOM 2329 N N . ASP A 1 282 ? 4.194 16.538 -12.203 1.00 87.81 282 ASP A N 1
ATOM 2330 C CA . ASP A 1 282 ? 4.872 16.229 -10.950 1.00 87.81 282 ASP A CA 1
ATOM 2331 C C . ASP A 1 282 ? 6.394 16.287 -11.184 1.00 87.81 282 ASP A C 1
ATOM 2333 O O . ASP A 1 282 ? 7.013 15.281 -11.554 1.00 87.81 282 ASP A O 1
ATOM 2337 N N . PRO A 1 283 ? 7.040 17.447 -10.944 1.00 90.38 283 PRO A N 1
ATOM 2338 C CA . PRO A 1 283 ? 8.485 17.596 -11.132 1.00 90.38 283 PRO A CA 1
ATOM 2339 C C . PRO A 1 283 ? 9.294 16.746 -10.140 1.00 90.38 283 PRO A C 1
ATOM 2341 O O . PRO A 1 283 ? 10.510 16.608 -10.273 1.00 90.38 283 PRO A O 1
ATOM 2344 N N . THR A 1 284 ? 8.630 16.171 -9.133 1.00 90.06 284 THR A N 1
ATOM 2345 C CA . THR A 1 284 ? 9.219 15.288 -8.127 1.00 90.06 284 THR A CA 1
ATOM 2346 C C . THR A 1 284 ? 8.909 13.814 -8.374 1.00 90.06 284 THR A C 1
ATOM 2348 O O . THR A 1 284 ? 9.230 12.983 -7.520 1.00 90.06 284 THR A O 1
ATOM 2351 N N . PHE A 1 285 ? 8.322 13.469 -9.528 1.00 92.00 285 PHE A N 1
ATOM 2352 C CA . PHE A 1 285 ? 7.949 12.099 -9.858 1.00 92.00 285 PHE A CA 1
ATOM 2353 C C . PHE A 1 285 ? 9.142 11.150 -9.726 1.00 92.00 285 PHE A C 1
ATOM 2355 O O . PHE A 1 285 ? 10.244 11.412 -10.218 1.00 92.00 285 PHE A O 1
ATOM 2362 N N . LYS A 1 286 ? 8.894 9.993 -9.108 1.00 93.56 286 LYS A N 1
ATOM 2363 C CA . LYS A 1 286 ? 9.854 8.894 -8.984 1.00 93.56 286 LYS A CA 1
ATOM 2364 C C . LYS A 1 286 ? 9.231 7.583 -9.426 1.00 93.56 286 LYS A C 1
ATOM 2366 O O . LYS A 1 286 ? 8.051 7.337 -9.164 1.00 93.56 286 LYS A O 1
ATOM 2371 N N . PHE A 1 287 ? 10.034 6.718 -10.045 1.00 94.88 287 PHE A N 1
ATOM 2372 C CA . PHE A 1 287 ? 9.596 5.356 -10.340 1.00 94.88 287 PHE A CA 1
ATOM 2373 C C . PHE A 1 287 ? 9.253 4.617 -9.047 1.00 94.88 287 PHE A C 1
ATOM 2375 O O . PHE A 1 287 ? 9.894 4.801 -8.018 1.00 94.88 287 PHE A O 1
ATOM 2382 N N . SER A 1 288 ? 8.241 3.757 -9.080 1.00 92.69 288 SER A N 1
ATOM 2383 C CA . SER A 1 288 ? 7.944 2.909 -7.929 1.00 92.69 288 SER A CA 1
ATOM 2384 C C . SER A 1 288 ? 8.905 1.722 -7.854 1.00 92.69 288 SER A C 1
ATOM 2386 O O . SER A 1 288 ? 9.464 1.286 -8.863 1.00 92.69 288 SER A O 1
ATOM 2388 N N . ARG A 1 289 ? 9.063 1.139 -6.665 1.00 92.69 289 ARG A N 1
ATOM 2389 C CA . ARG A 1 289 ? 9.853 -0.083 -6.465 1.00 92.69 289 ARG A CA 1
ATOM 2390 C C . ARG A 1 289 ? 9.335 -1.237 -7.316 1.00 92.69 289 ARG A C 1
ATOM 2392 O O . ARG A 1 289 ? 10.139 -2.027 -7.788 1.00 92.69 289 ARG A O 1
ATOM 2399 N N . GLU A 1 290 ? 8.026 -1.340 -7.534 1.00 90.94 290 GLU A N 1
ATOM 2400 C CA . GLU A 1 290 ? 7.427 -2.295 -8.474 1.00 90.94 290 GLU A CA 1
ATOM 2401 C C . GLU A 1 290 ? 7.982 -2.124 -9.889 1.00 90.94 290 GLU A C 1
ATOM 2403 O O . GLU A 1 290 ? 8.439 -3.095 -10.489 1.00 90.94 290 GLU A O 1
ATOM 2408 N N . VAL A 1 291 ? 7.981 -0.894 -10.405 1.00 94.50 291 VAL A N 1
ATOM 2409 C CA . VAL A 1 291 ? 8.487 -0.600 -11.749 1.00 94.50 291 VAL A CA 1
ATOM 2410 C C . VAL A 1 291 ? 9.978 -0.917 -11.847 1.00 94.50 291 VAL A C 1
ATOM 2412 O O . VAL A 1 291 ? 10.409 -1.546 -12.810 1.00 94.50 291 VAL A O 1
ATOM 2415 N N . LEU A 1 292 ? 10.760 -0.564 -10.822 1.00 96.38 292 LEU A N 1
ATOM 2416 C CA . LEU A 1 292 ? 12.184 -0.899 -10.770 1.00 96.38 292 LEU A CA 1
ATOM 2417 C C . LEU A 1 292 ? 12.421 -2.414 -10.693 1.00 96.38 292 LEU A C 1
ATOM 2419 O O . LEU A 1 292 ? 13.326 -2.915 -11.349 1.00 96.38 292 LEU A O 1
ATOM 2423 N N . ARG A 1 293 ? 11.605 -3.165 -9.941 1.00 94.44 293 ARG A N 1
ATOM 2424 C CA . ARG A 1 293 ? 11.674 -4.637 -9.904 1.00 94.44 293 ARG A CA 1
ATOM 2425 C C . ARG A 1 293 ? 11.327 -5.257 -11.255 1.00 94.44 293 ARG A C 1
ATOM 2427 O O . ARG A 1 293 ? 11.995 -6.205 -11.646 1.00 94.44 293 ARG A O 1
ATOM 2434 N N . SER A 1 294 ? 10.330 -4.721 -11.963 1.00 92.00 294 SER A N 1
ATOM 2435 C CA . SER A 1 294 ? 9.988 -5.143 -13.330 1.00 92.00 294 SER A CA 1
ATOM 2436 C C . SER A 1 294 ? 11.177 -4.947 -14.272 1.00 92.00 294 SER A C 1
ATOM 2438 O O . SER A 1 294 ? 11.603 -5.885 -14.941 1.00 92.00 294 SER A O 1
ATOM 2440 N N . LEU A 1 295 ? 11.784 -3.754 -14.241 1.00 95.19 295 LEU A N 1
ATOM 2441 C CA . LEU A 1 295 ? 12.993 -3.453 -15.006 1.00 95.19 295 LEU A CA 1
ATOM 2442 C C . LEU A 1 295 ? 14.134 -4.427 -14.670 1.00 95.19 295 LEU A C 1
ATOM 2444 O O . LEU A 1 295 ? 14.728 -5.002 -15.576 1.00 95.19 295 LEU A O 1
ATOM 2448 N N . VAL A 1 296 ? 14.425 -4.652 -13.384 1.00 95.19 296 VAL A N 1
ATOM 2449 C CA . VAL A 1 296 ? 15.466 -5.603 -12.954 1.00 95.19 296 VAL A CA 1
ATOM 2450 C C . VAL A 1 296 ? 15.166 -7.011 -13.462 1.00 95.19 296 VAL A C 1
ATOM 2452 O O . VAL A 1 296 ? 16.047 -7.620 -14.059 1.00 95.19 296 VAL A O 1
ATOM 2455 N N . GLY A 1 297 ? 13.934 -7.501 -13.304 1.00 90.94 297 GLY A N 1
ATOM 2456 C CA . GLY A 1 297 ? 13.537 -8.828 -13.779 1.00 90.94 297 GLY A CA 1
ATOM 2457 C C . GLY A 1 297 ? 13.735 -9.004 -15.287 1.00 90.94 297 GLY A C 1
ATOM 2458 O O . GLY A 1 297 ? 14.222 -10.044 -15.725 1.00 90.94 297 GLY A O 1
ATOM 2459 N N . ASN A 1 298 ? 13.452 -7.967 -16.080 1.00 89.31 298 ASN A N 1
ATOM 2460 C CA . ASN A 1 298 ? 13.683 -7.988 -17.527 1.00 89.31 298 ASN A CA 1
ATOM 2461 C C . ASN A 1 298 ? 15.179 -7.968 -17.890 1.00 89.31 298 ASN A C 1
ATOM 2463 O O . ASN A 1 298 ? 15.588 -8.591 -18.870 1.00 89.31 298 ASN A O 1
ATOM 2467 N N . LEU A 1 299 ? 16.007 -7.274 -17.104 1.00 88.38 299 LEU A N 1
ATOM 2468 C CA . LEU A 1 299 ? 17.457 -7.195 -17.313 1.00 88.38 299 LEU A CA 1
ATOM 2469 C C . LEU A 1 299 ? 18.201 -8.448 -16.820 1.00 88.38 299 LEU A C 1
ATOM 2471 O O . LEU A 1 299 ? 19.272 -8.772 -17.330 1.00 88.38 299 LEU A O 1
ATOM 2475 N N . GLU A 1 300 ? 17.657 -9.184 -15.852 1.00 86.06 300 GLU A N 1
ATOM 2476 C CA . GLU A 1 300 ? 18.307 -10.376 -15.293 1.00 86.06 300 GLU A CA 1
ATOM 2477 C C . GLU A 1 300 ? 18.424 -11.545 -16.284 1.00 86.06 300 GLU A C 1
ATOM 2479 O O . GLU A 1 300 ? 19.302 -12.393 -16.110 1.00 86.06 300 GLU A O 1
ATOM 2484 N N . VAL A 1 301 ? 17.636 -11.546 -17.368 1.00 82.81 301 VAL A N 1
ATOM 2485 C CA . VAL A 1 301 ? 17.733 -12.527 -18.469 1.00 82.81 301 VAL A CA 1
ATOM 2486 C C . VAL A 1 301 ? 19.139 -12.553 -19.092 1.00 82.81 301 VAL A C 1
ATOM 2488 O O . VAL A 1 301 ? 19.604 -13.609 -19.517 1.00 82.81 301 VAL A O 1
ATOM 2491 N N . ASP A 1 302 ? 19.847 -11.416 -19.103 1.00 84.81 302 ASP A N 1
ATOM 2492 C CA . ASP A 1 302 ? 21.244 -11.300 -19.548 1.00 84.81 302 ASP A CA 1
ATOM 2493 C C . ASP A 1 302 ? 22.058 -10.465 -18.543 1.00 84.81 302 ASP A C 1
ATOM 2495 O O . ASP A 1 302 ? 22.633 -9.414 -18.843 1.00 84.81 302 ASP A O 1
ATOM 2499 N N . LYS A 1 303 ? 22.073 -10.939 -17.291 1.00 81.44 303 LYS A N 1
ATOM 2500 C CA . LYS A 1 303 ? 22.676 -10.241 -16.145 1.00 81.44 303 LYS A CA 1
ATOM 2501 C C . LYS A 1 303 ? 24.119 -9.778 -16.378 1.00 81.44 303 LYS A C 1
ATOM 2503 O O . LYS A 1 303 ? 24.512 -8.736 -15.856 1.00 81.44 303 LYS A O 1
ATOM 2508 N N . TYR A 1 304 ? 24.916 -10.539 -17.130 1.00 86.25 304 TYR A N 1
ATOM 2509 C CA . TYR A 1 304 ? 26.307 -10.179 -17.419 1.00 86.25 304 TYR A CA 1
ATOM 2510 C C . TYR A 1 304 ? 26.401 -8.962 -18.337 1.00 86.25 304 TYR A C 1
ATOM 2512 O O . TYR A 1 304 ? 27.174 -8.050 -18.042 1.00 86.25 304 TYR A O 1
ATOM 2520 N N . SER A 1 305 ? 25.586 -8.916 -19.393 1.00 87.56 305 SER A N 1
ATOM 2521 C CA . SER A 1 305 ? 25.524 -7.767 -20.299 1.00 87.56 305 SER A CA 1
ATOM 2522 C C . SER A 1 305 ? 25.017 -6.519 -19.568 1.00 87.56 305 SER A C 1
ATOM 2524 O O . SER A 1 305 ? 25.565 -5.428 -19.710 1.00 87.56 305 SER A O 1
ATOM 2526 N N . PHE A 1 306 ? 24.042 -6.682 -18.672 1.00 92.19 306 PHE A N 1
ATOM 2527 C CA . PHE A 1 306 ? 23.380 -5.561 -18.001 1.00 92.19 306 PHE A CA 1
ATOM 2528 C C . PHE A 1 306 ? 23.920 -5.191 -16.620 1.00 92.19 306 PHE A C 1
ATOM 2530 O O . PHE A 1 306 ? 23.283 -4.416 -15.907 1.00 92.19 306 PHE A O 1
ATOM 2537 N N . ARG A 1 307 ? 25.107 -5.672 -16.229 1.00 94.38 307 ARG A N 1
ATOM 2538 C CA . ARG A 1 307 ? 25.670 -5.415 -14.891 1.00 94.38 307 ARG A CA 1
ATOM 2539 C C . ARG A 1 307 ? 25.696 -3.926 -14.527 1.00 94.38 307 ARG A C 1
ATOM 2541 O O . ARG A 1 307 ? 25.234 -3.565 -13.452 1.00 94.38 307 ARG A O 1
ATOM 2548 N N . ASN A 1 308 ? 26.186 -3.067 -15.418 1.00 95.38 308 ASN A N 1
ATOM 2549 C CA . ASN A 1 308 ? 26.273 -1.626 -15.154 1.00 95.38 308 ASN A CA 1
ATOM 2550 C C . ASN A 1 308 ? 24.892 -0.970 -15.031 1.00 95.38 308 ASN A C 1
ATOM 2552 O O . ASN A 1 308 ? 24.694 -0.104 -14.185 1.00 95.38 308 ASN A O 1
ATOM 2556 N N . ILE A 1 309 ? 23.917 -1.421 -15.825 1.00 95.31 309 ILE A N 1
ATOM 2557 C CA . ILE A 1 309 ? 22.531 -0.946 -15.742 1.00 95.31 309 ILE A CA 1
ATOM 2558 C C . ILE A 1 309 ? 21.919 -1.329 -14.395 1.00 95.31 309 ILE A C 1
ATOM 2560 O O . ILE A 1 309 ? 21.288 -0.503 -13.740 1.00 95.31 309 ILE A O 1
ATOM 2564 N N . LEU A 1 310 ? 22.155 -2.559 -13.936 1.00 95.62 310 LEU A N 1
ATOM 2565 C CA . LEU A 1 310 ? 21.707 -3.008 -12.619 1.00 95.62 310 LEU A CA 1
ATOM 2566 C C . LEU A 1 310 ? 22.331 -2.171 -11.488 1.00 95.62 310 LEU A C 1
ATOM 2568 O O . LEU A 1 310 ? 21.641 -1.864 -10.518 1.00 95.62 310 LEU A O 1
ATOM 2572 N N . GLU A 1 311 ? 23.592 -1.747 -11.614 1.00 96.44 311 GLU A N 1
ATOM 2573 C CA . GLU A 1 311 ? 24.214 -0.817 -10.658 1.00 96.44 311 GLU A CA 1
ATOM 2574 C C . GLU A 1 311 ? 23.576 0.584 -10.696 1.00 96.44 311 GLU A C 1
ATOM 2576 O O . GLU A 1 311 ? 23.342 1.173 -9.640 1.00 96.44 311 GLU A O 1
ATOM 2581 N N . ILE A 1 312 ? 23.195 1.090 -11.875 1.00 97.75 312 ILE A N 1
ATOM 2582 C CA . ILE A 1 312 ? 22.434 2.347 -12.010 1.00 97.75 312 ILE A CA 1
ATOM 2583 C C . ILE A 1 312 ? 21.077 2.242 -11.289 1.00 97.75 312 ILE A C 1
ATOM 2585 O O . ILE A 1 312 ? 20.711 3.140 -10.527 1.00 97.75 312 ILE A O 1
ATOM 2589 N N . VAL A 1 313 ? 20.356 1.125 -11.447 1.00 97.00 313 VAL A N 1
ATOM 2590 C CA . VAL A 1 313 ? 19.082 0.879 -10.740 1.00 97.00 313 VAL A CA 1
ATOM 2591 C C . VAL A 1 313 ? 19.281 0.813 -9.224 1.00 97.00 313 VAL A C 1
ATOM 2593 O O . VAL A 1 313 ? 18.519 1.429 -8.474 1.00 97.00 313 VAL A O 1
ATOM 2596 N N . LYS A 1 314 ? 20.318 0.112 -8.748 1.00 96.12 314 LYS A N 1
ATOM 2597 C CA . LYS A 1 314 ? 20.652 0.054 -7.315 1.00 96.12 314 LYS A CA 1
ATOM 2598 C C . LYS A 1 314 ? 20.965 1.438 -6.749 1.00 96.12 314 LYS A C 1
ATOM 2600 O O . LYS A 1 314 ? 20.447 1.776 -5.687 1.00 96.12 314 LYS A O 1
ATOM 2605 N N . LYS A 1 315 ? 21.757 2.239 -7.470 1.00 95.88 315 LYS A N 1
ATOM 2606 C CA . LYS A 1 315 ? 22.081 3.627 -7.112 1.00 95.88 315 LYS A CA 1
ATOM 2607 C C . LYS A 1 315 ? 20.822 4.494 -7.027 1.00 95.88 315 LYS A C 1
ATOM 2609 O O . LYS A 1 315 ? 20.666 5.250 -6.073 1.00 95.88 315 LYS A O 1
ATOM 2614 N N . TYR A 1 316 ? 19.901 4.372 -7.984 1.00 96.06 316 TYR A N 1
ATOM 2615 C CA . TYR A 1 316 ? 18.625 5.090 -7.936 1.00 96.06 316 TYR A CA 1
ATOM 2616 C C . TYR A 1 316 ? 17.785 4.707 -6.716 1.00 96.06 316 TYR A C 1
ATOM 2618 O O . TYR A 1 316 ? 17.255 5.591 -6.044 1.00 96.06 316 TYR A O 1
ATOM 2626 N N . ASN A 1 317 ? 17.725 3.416 -6.379 1.00 94.56 317 ASN A N 1
ATOM 2627 C CA . ASN A 1 317 ? 16.990 2.931 -5.213 1.00 94.56 317 ASN A CA 1
ATOM 2628 C C . ASN A 1 317 ? 17.608 3.393 -3.879 1.00 94.56 317 ASN A C 1
ATOM 2630 O O . ASN A 1 317 ? 16.876 3.775 -2.970 1.00 94.56 317 ASN A O 1
ATOM 2634 N N . SER A 1 318 ? 18.940 3.396 -3.750 1.00 93.44 318 SER A N 1
ATOM 2635 C CA . SER A 1 318 ? 19.617 3.816 -2.513 1.00 93.44 318 SER A CA 1
ATOM 2636 C C . SER A 1 318 ? 19.543 5.326 -2.273 1.00 93.44 318 SER A C 1
ATOM 2638 O O . SER A 1 318 ? 19.364 5.760 -1.136 1.00 93.44 318 SER A O 1
ATOM 2640 N N . LEU A 1 319 ? 19.626 6.131 -3.336 1.00 93.06 319 LEU A N 1
ATOM 2641 C CA . LEU A 1 319 ? 19.556 7.594 -3.259 1.00 93.06 319 LEU A CA 1
ATOM 2642 C C . LEU A 1 319 ? 18.124 8.139 -3.135 1.00 93.06 319 LEU A C 1
ATOM 2644 O O . LEU A 1 319 ? 17.938 9.328 -2.868 1.00 93.06 319 LEU A O 1
ATOM 2648 N N . ASN A 1 320 ? 17.112 7.281 -3.286 1.00 91.88 320 ASN A N 1
ATOM 2649 C CA . ASN A 1 320 ? 15.702 7.626 -3.140 1.00 91.88 320 ASN A CA 1
ATOM 2650 C C . ASN A 1 320 ? 15.017 6.695 -2.114 1.00 91.88 320 ASN A C 1
ATOM 2652 O O . ASN A 1 320 ? 14.237 5.820 -2.477 1.00 91.88 320 ASN A O 1
ATOM 2656 N N . PRO A 1 321 ? 15.261 6.857 -0.802 1.00 88.31 321 PRO A N 1
ATOM 2657 C CA . PRO A 1 321 ? 14.633 6.002 0.213 1.00 88.31 321 PRO A CA 1
ATOM 2658 C C . PRO A 1 321 ? 13.101 6.155 0.283 1.00 88.31 321 PRO A C 1
ATOM 2660 O O . PRO A 1 321 ? 12.413 5.273 0.791 1.00 88.31 321 PRO A O 1
ATOM 2663 N N . ASP A 1 322 ? 12.565 7.253 -0.253 1.00 85.44 322 ASP A N 1
ATOM 2664 C CA . ASP A 1 322 ? 11.148 7.622 -0.295 1.00 85.44 322 ASP A CA 1
ATOM 2665 C C . ASP A 1 322 ? 10.376 7.059 -1.506 1.00 85.44 322 ASP A C 1
ATOM 2667 O O . ASP A 1 322 ? 9.215 7.427 -1.721 1.00 85.44 322 ASP A O 1
ATOM 2671 N N . LEU A 1 323 ? 10.992 6.171 -2.301 1.00 89.19 323 LEU A N 1
ATOM 2672 C CA . LEU A 1 323 ? 10.317 5.501 -3.416 1.00 89.19 323 LEU A CA 1
ATOM 2673 C C . LEU A 1 323 ? 9.057 4.782 -2.934 1.00 89.19 323 LEU A C 1
ATOM 2675 O O . LEU A 1 323 ? 9.080 4.016 -1.969 1.00 89.19 323 LEU A O 1
ATOM 2679 N N . LYS A 1 324 ? 7.959 4.994 -3.657 1.00 86.94 324 LYS A N 1
ATOM 2680 C CA . LYS A 1 324 ? 6.705 4.280 -3.413 1.00 86.94 324 LYS A CA 1
ATOM 2681 C C . LYS A 1 324 ? 6.857 2.812 -3.813 1.00 86.94 324 LYS A C 1
ATOM 2683 O O . LYS A 1 324 ? 7.583 2.497 -4.751 1.00 86.94 324 LYS A O 1
ATOM 2688 N N . ASP A 1 325 ? 6.157 1.907 -3.148 1.00 83.62 325 ASP A N 1
ATOM 2689 C CA . ASP A 1 325 ? 6.183 0.473 -3.448 1.00 83.62 325 ASP A CA 1
ATOM 2690 C C . ASP A 1 325 ? 5.544 0.120 -4.803 1.00 83.62 325 ASP A C 1
ATOM 2692 O O . ASP A 1 325 ? 6.060 -0.767 -5.477 1.00 83.62 325 ASP A O 1
ATOM 2696 N N . TYR A 1 326 ? 4.485 0.815 -5.239 1.00 84.62 326 TYR A N 1
ATOM 2697 C CA . TYR A 1 326 ? 3.821 0.619 -6.545 1.00 84.62 326 TYR A CA 1
ATOM 2698 C C . TYR A 1 326 ? 3.376 1.944 -7.185 1.00 84.62 326 TYR A C 1
ATOM 2700 O O . TYR A 1 326 ? 3.191 2.949 -6.503 1.00 84.62 326 TYR A O 1
ATOM 2708 N N . SER A 1 327 ? 3.198 1.976 -8.510 1.00 80.56 327 SER A N 1
ATOM 2709 C CA . SER A 1 327 ? 2.992 3.241 -9.251 1.00 80.56 327 SER A CA 1
ATOM 2710 C C . SER A 1 327 ? 1.691 3.952 -8.885 1.00 80.56 327 SER A C 1
ATOM 2712 O O . SER A 1 327 ? 1.648 5.171 -8.787 1.00 80.56 327 SER A O 1
ATOM 2714 N N . LYS A 1 328 ? 0.633 3.185 -8.603 1.00 75.94 328 LYS A N 1
ATOM 2715 C CA . LYS A 1 328 ? -0.662 3.726 -8.156 1.00 75.94 328 LYS A CA 1
ATOM 2716 C C . LYS A 1 328 ? -0.707 4.066 -6.660 1.00 75.94 328 LYS A C 1
ATOM 2718 O O . LYS A 1 328 ? -1.742 4.507 -6.181 1.00 75.94 328 LYS A O 1
ATOM 2723 N N . GLN A 1 329 ? 0.382 3.850 -5.916 1.00 71.12 329 GLN A N 1
ATOM 2724 C CA . GLN A 1 329 ? 0.483 4.238 -4.500 1.00 71.12 329 GLN A CA 1
ATOM 2725 C C . GLN A 1 329 ? 0.595 5.748 -4.335 1.00 71.12 329 GLN A C 1
ATOM 2727 O O . GLN A 1 329 ? 0.441 6.280 -3.236 1.00 71.12 329 GLN A O 1
ATOM 2732 N N . GLN A 1 330 ? 0.912 6.439 -5.426 1.00 52.84 330 GLN A N 1
ATOM 2733 C CA . GLN A 1 330 ? 1.028 7.875 -5.432 1.00 52.84 330 GLN A CA 1
ATOM 2734 C C . GLN A 1 330 ? -0.357 8.492 -5.155 1.00 52.84 330 GLN A C 1
ATOM 2736 O O . GLN A 1 330 ? -1.375 8.092 -5.718 1.00 52.84 330 GLN A O 1
ATOM 2741 N N . TYR A 1 331 ? -0.357 9.460 -4.234 1.00 57.34 331 TYR A N 1
ATOM 2742 C CA . TYR A 1 331 ? -1.407 10.454 -3.974 1.00 57.34 331 TYR A CA 1
ATOM 2743 C C . TYR A 1 331 ? -2.519 10.154 -2.959 1.00 57.34 331 TYR A C 1
ATOM 2745 O O . TYR A 1 331 ? -3.426 10.980 -2.872 1.00 57.34 331 TYR A O 1
ATOM 2753 N N . THR A 1 332 ? -2.542 9.052 -2.188 1.00 66.31 332 THR A N 1
ATOM 2754 C CA . THR A 1 332 ? -3.744 8.808 -1.349 1.00 66.31 332 THR A CA 1
ATOM 2755 C C . THR A 1 332 ? -3.585 8.322 0.087 1.00 66.31 332 THR A C 1
ATOM 2757 O O . THR A 1 332 ? -4.461 8.641 0.872 1.00 66.31 332 THR A O 1
ATOM 2760 N N . ILE A 1 333 ? -2.537 7.585 0.453 1.00 85.12 333 ILE A N 1
ATOM 2761 C CA . ILE A 1 333 ? -2.453 6.895 1.754 1.00 85.12 333 ILE A CA 1
ATOM 2762 C C . ILE A 1 333 ? -1.006 6.986 2.256 1.00 85.12 333 ILE A C 1
ATOM 2764 O O . ILE A 1 333 ? -0.093 6.608 1.515 1.00 85.12 333 ILE A O 1
ATOM 2768 N N . THR A 1 334 ? -0.767 7.447 3.487 1.00 88.44 334 THR A N 1
ATOM 2769 C CA . THR A 1 334 ? 0.584 7.441 4.093 1.00 88.44 334 THR A CA 1
ATOM 2770 C C . THR A 1 334 ? 0.893 6.146 4.844 1.00 88.44 334 THR A C 1
ATOM 2772 O O . THR A 1 334 ? 2.065 5.802 4.987 1.00 88.44 334 THR A O 1
ATOM 2775 N N . ASN A 1 335 ? -0.131 5.381 5.239 1.00 91.31 335 ASN A N 1
ATOM 2776 C CA . ASN A 1 335 ? -0.004 4.084 5.906 1.00 91.31 335 ASN A CA 1
ATOM 2777 C C . ASN A 1 335 ? -0.579 2.928 5.047 1.00 91.31 335 ASN A C 1
ATOM 2779 O O . ASN A 1 335 ? -1.659 2.395 5.320 1.00 91.31 335 ASN A O 1
ATOM 2783 N N . PRO A 1 336 ? 0.119 2.519 3.969 1.00 90.44 336 PRO A N 1
ATOM 2784 C CA . PRO A 1 336 ? -0.363 1.508 3.021 1.00 90.44 336 PRO A CA 1
ATOM 2785 C C . PRO A 1 336 ? -0.427 0.087 3.607 1.00 90.44 336 PRO A C 1
ATOM 2787 O O . PRO A 1 336 ? -1.048 -0.792 3.013 1.00 90.44 336 PRO A O 1
ATOM 2790 N N . HIS A 1 337 ? 0.200 -0.138 4.763 1.00 92.62 337 HIS A N 1
ATOM 2791 C CA . HIS A 1 337 ? 0.318 -1.435 5.423 1.00 92.62 337 HIS A CA 1
ATOM 2792 C C . HIS A 1 337 ? -0.581 -1.575 6.656 1.00 92.62 337 HIS A C 1
ATOM 2794 O O . HIS A 1 337 ? -0.408 -2.540 7.393 1.00 92.62 337 HIS A O 1
ATOM 2800 N N . PHE A 1 338 ? -1.560 -0.681 6.848 1.00 95.38 338 PHE A N 1
ATOM 2801 C CA . PHE A 1 338 ? -2.438 -0.631 8.026 1.00 95.38 338 PHE A CA 1
ATOM 2802 C C . PHE A 1 338 ? -3.024 -1.993 8.459 1.00 95.38 338 PHE A C 1
ATOM 2804 O O . PHE A 1 338 ? -3.063 -2.283 9.649 1.00 95.38 338 PHE A O 1
ATOM 2811 N N . PHE A 1 339 ? -3.409 -2.863 7.514 1.00 96.06 339 PHE A N 1
ATOM 2812 C CA . PHE A 1 339 ? -3.955 -4.203 7.807 1.00 96.06 339 PHE A CA 1
ATOM 2813 C C . PHE A 1 339 ? -2.928 -5.354 7.768 1.00 96.06 339 PHE A C 1
ATOM 2815 O O . PHE A 1 339 ? -3.326 -6.512 7.837 1.00 96.06 339 PHE A O 1
ATOM 2822 N N . SER A 1 340 ? -1.624 -5.088 7.627 1.00 92.81 340 SER A N 1
ATOM 2823 C CA . SER A 1 340 ? -0.618 -6.159 7.457 1.00 92.81 340 SER A CA 1
ATOM 2824 C C . SER A 1 340 ? -0.408 -6.986 8.732 1.00 92.81 340 SER A C 1
ATOM 2826 O O . SER A 1 340 ? -0.210 -8.191 8.629 1.00 92.81 340 SER A O 1
ATOM 2828 N N . ASP A 1 341 ? -0.521 -6.356 9.908 1.00 91.31 341 ASP A N 1
ATOM 2829 C CA . ASP A 1 341 ? -0.342 -6.978 11.231 1.00 91.31 341 ASP A CA 1
ATOM 2830 C C . ASP A 1 341 ? -1.597 -6.812 12.106 1.00 91.31 341 ASP A C 1
ATOM 2832 O O . ASP A 1 341 ? -1.534 -6.411 13.269 1.00 91.31 341 ASP A O 1
ATOM 2836 N N . VAL A 1 342 ? -2.768 -7.105 11.532 1.00 95.31 342 VAL A N 1
ATOM 2837 C CA . VAL A 1 342 ? -4.074 -6.888 12.180 1.00 95.31 342 VAL A CA 1
ATOM 2838 C C . VAL A 1 342 ? -4.198 -7.569 13.554 1.00 95.31 342 VAL A C 1
ATOM 2840 O O . VAL A 1 342 ? -4.805 -7.006 14.461 1.00 95.31 342 VAL A O 1
ATOM 2843 N N . ILE A 1 343 ? -3.546 -8.721 13.756 1.00 95.81 343 ILE A N 1
ATOM 2844 C CA . ILE A 1 343 ? -3.575 -9.466 15.026 1.00 95.81 343 ILE A CA 1
ATOM 2845 C C . ILE A 1 343 ? -2.876 -8.736 16.187 1.00 95.81 343 ILE A C 1
ATOM 2847 O O . ILE A 1 343 ? -3.102 -9.070 17.343 1.00 95.81 343 ILE A O 1
ATOM 2851 N N . LYS A 1 344 ? -2.037 -7.734 15.897 1.00 94.50 344 LYS A N 1
ATOM 2852 C CA . LYS A 1 344 ? -1.304 -6.936 16.897 1.00 94.50 344 LYS A CA 1
ATOM 2853 C C . LYS A 1 344 ? -1.859 -5.518 17.048 1.00 94.50 344 LYS A C 1
ATOM 2855 O O . LYS A 1 344 ? -1.245 -4.687 17.710 1.00 94.50 344 LYS A O 1
ATOM 2860 N N . ASN A 1 345 ? -2.970 -5.196 16.384 1.00 95.06 345 ASN A N 1
ATOM 2861 C CA . ASN A 1 345 ? -3.461 -3.826 16.295 1.00 95.06 345 ASN A CA 1
ATOM 2862 C C . ASN A 1 345 ? -4.992 -3.766 16.420 1.00 95.06 345 ASN A C 1
ATOM 2864 O O . ASN A 1 345 ? -5.725 -4.127 15.500 1.00 95.06 345 ASN A O 1
ATOM 2868 N N . ASN A 1 346 ? -5.472 -3.242 17.553 1.00 95.50 346 ASN A N 1
ATOM 2869 C CA . ASN A 1 346 ? -6.903 -3.097 17.832 1.00 95.50 346 ASN A CA 1
ATOM 2870 C C . ASN A 1 346 ? -7.620 -2.156 16.851 1.00 95.50 346 ASN A C 1
ATOM 2872 O O . ASN A 1 346 ? -8.747 -2.457 16.464 1.00 95.50 346 ASN A O 1
ATOM 2876 N N . ASP A 1 347 ? -6.990 -1.053 16.424 1.00 96.75 347 ASP A N 1
ATOM 2877 C CA . ASP A 1 347 ? -7.565 -0.145 15.420 1.00 96.75 347 ASP A CA 1
ATOM 2878 C C . ASP A 1 347 ? -7.739 -0.864 14.080 1.00 96.75 347 ASP A C 1
ATOM 2880 O O . ASP A 1 347 ? -8.808 -0.803 13.470 1.00 96.75 347 ASP A O 1
ATOM 2884 N N . ALA A 1 348 ? -6.703 -1.584 13.637 1.00 97.50 348 ALA A N 1
ATOM 2885 C CA . ALA A 1 348 ? -6.754 -2.357 12.401 1.00 97.50 348 ALA A CA 1
ATOM 2886 C C . ALA A 1 348 ? -7.818 -3.456 12.483 1.00 97.50 348 ALA A C 1
ATOM 2888 O O . ALA A 1 348 ? -8.587 -3.621 11.541 1.00 97.50 348 ALA A O 1
ATOM 2889 N N . SER A 1 349 ? -7.910 -4.168 13.610 1.00 98.00 349 SER A N 1
ATOM 2890 C CA . SER A 1 349 ? -8.915 -5.214 13.827 1.00 98.00 349 SER A CA 1
ATOM 2891 C C . SER A 1 349 ? -10.342 -4.658 13.808 1.00 98.00 349 SER A C 1
ATOM 2893 O O . SER A 1 349 ? -11.201 -5.175 13.091 1.00 98.00 349 SER A O 1
ATOM 2895 N N . TYR A 1 350 ? -10.583 -3.540 14.505 1.00 98.44 350 TYR A N 1
ATOM 2896 C CA . TYR A 1 350 ? -11.863 -2.830 14.474 1.00 98.44 350 TYR A CA 1
ATOM 2897 C C . TYR A 1 350 ? -12.251 -2.419 13.052 1.00 98.44 350 TYR A C 1
ATOM 2899 O O . TYR A 1 350 ? -13.340 -2.753 12.582 1.00 98.44 350 TYR A O 1
ATOM 2907 N N . TRP A 1 351 ? -11.358 -1.754 12.319 1.00 97.81 351 TRP A N 1
ATOM 2908 C CA . TRP A 1 351 ? -11.656 -1.348 10.947 1.00 97.81 351 TRP A CA 1
ATOM 2909 C C . TRP A 1 351 ? -11.801 -2.537 10.001 1.00 97.81 351 TRP A C 1
ATOM 2911 O O . TRP A 1 351 ? -12.623 -2.475 9.093 1.00 97.81 351 TRP A O 1
ATOM 2921 N N . PHE A 1 352 ? -11.092 -3.642 10.229 1.00 97.25 352 PHE A N 1
ATOM 2922 C CA . PHE A 1 352 ? -11.290 -4.876 9.471 1.00 97.25 352 PHE A CA 1
ATOM 2923 C C . PHE A 1 352 ? -12.713 -5.420 9.673 1.00 97.25 352 PHE A C 1
ATOM 2925 O O . PHE A 1 352 ? -13.389 -5.783 8.706 1.00 97.25 352 PHE A O 1
ATOM 2932 N N . GLY A 1 353 ? -13.202 -5.422 10.916 1.00 96.75 353 GLY A N 1
ATOM 2933 C CA . GLY A 1 353 ? -14.589 -5.758 11.244 1.00 96.75 353 GLY A CA 1
ATOM 2934 C C . GLY A 1 353 ? -15.589 -4.838 10.550 1.00 96.75 353 GLY A C 1
ATOM 2935 O O . GLY A 1 353 ? -16.538 -5.308 9.924 1.00 96.75 353 GLY A O 1
ATOM 2936 N N . PHE A 1 354 ? -15.325 -3.530 10.566 1.00 96.69 354 PHE A N 1
ATOM 2937 C CA . PHE A 1 354 ? -16.146 -2.537 9.870 1.00 96.69 354 PHE A CA 1
ATOM 2938 C C . PHE A 1 354 ? -16.189 -2.807 8.357 1.00 96.69 354 PHE A C 1
ATOM 2940 O O . PHE A 1 354 ? -17.259 -2.839 7.750 1.00 96.69 354 PHE A O 1
ATOM 2947 N N . PHE A 1 355 ? -15.035 -3.079 7.741 1.00 95.06 355 PHE A N 1
ATOM 2948 C CA . PHE A 1 355 ? -14.935 -3.421 6.321 1.00 95.06 355 PHE A CA 1
ATOM 2949 C C . PHE A 1 355 ? -15.625 -4.744 5.973 1.00 95.06 355 PHE A C 1
ATOM 2951 O O . PHE A 1 355 ? -16.152 -4.877 4.870 1.00 95.06 355 PHE A O 1
ATOM 2958 N N . SER A 1 356 ? -15.657 -5.698 6.905 1.00 93.19 356 SER A N 1
ATOM 2959 C CA . SER A 1 356 ? -16.381 -6.966 6.744 1.00 93.19 356 SER A CA 1
ATOM 2960 C C . SER A 1 356 ? -17.902 -6.756 6.645 1.00 93.19 356 SER A C 1
ATOM 2962 O O . SER A 1 356 ? -18.597 -7.577 6.042 1.00 93.19 356 SER A O 1
ATOM 2964 N N . ALA A 1 357 ? -18.409 -5.652 7.204 1.00 93.38 357 ALA A N 1
ATOM 2965 C CA . ALA A 1 357 ? -19.809 -5.245 7.150 1.00 93.38 357 ALA A CA 1
ATOM 2966 C C . ALA A 1 357 ? -20.111 -4.311 5.958 1.00 93.38 357 ALA A C 1
ATOM 2968 O O . ALA A 1 357 ? -20.842 -4.697 5.045 1.00 93.38 357 ALA A O 1
ATOM 2969 N N . ASP A 1 358 ? -19.513 -3.114 5.937 1.00 93.00 358 ASP A N 1
ATOM 2970 C CA . ASP A 1 358 ? -19.873 -2.015 5.017 1.00 93.00 358 ASP A CA 1
ATOM 2971 C C . ASP A 1 358 ? -18.792 -1.678 3.971 1.00 93.00 358 ASP A C 1
ATOM 2973 O O . ASP A 1 358 ? -18.982 -0.816 3.106 1.00 93.00 358 ASP A O 1
ATOM 2977 N N . GLY A 1 359 ? -17.639 -2.341 4.033 1.00 94.06 359 GLY A N 1
ATOM 2978 C CA . GLY A 1 359 ? -16.522 -2.099 3.126 1.00 94.06 359 GLY A CA 1
ATOM 2979 C C . GLY A 1 359 ? -16.569 -2.928 1.845 1.00 94.06 359 GLY A C 1
ATOM 2980 O O . GLY A 1 359 ? -17.297 -3.915 1.701 1.00 94.06 359 GLY A O 1
ATOM 2981 N N . TRP A 1 360 ? -15.735 -2.545 0.879 1.00 93.06 360 TRP A N 1
ATOM 2982 C CA . TRP A 1 360 ? -15.472 -3.360 -0.302 1.00 93.06 360 TRP A CA 1
ATOM 2983 C C . TRP A 1 360 ? -14.038 -3.213 -0.803 1.00 93.06 360 TRP A C 1
ATOM 2985 O O . TRP A 1 360 ? -13.382 -2.185 -0.627 1.00 93.06 360 TRP A O 1
ATOM 2995 N N . VAL A 1 361 ? -13.579 -4.257 -1.494 1.00 92.25 361 VAL A N 1
ATOM 2996 C CA . VAL A 1 361 ? -12.312 -4.280 -2.224 1.00 92.25 361 VAL A CA 1
ATOM 2997 C C . VAL A 1 361 ? -12.597 -4.774 -3.638 1.00 92.25 361 VAL A C 1
ATOM 2999 O O . VAL A 1 361 ? -13.222 -5.815 -3.813 1.00 92.25 361 VAL A O 1
ATOM 3002 N N . SER A 1 362 ? -12.167 -4.044 -4.665 1.00 89.31 362 SER A N 1
ATOM 3003 C CA . SER A 1 362 ? -12.334 -4.476 -6.052 1.00 89.31 362 SER A CA 1
ATOM 3004 C C . SER A 1 362 ? -11.433 -5.672 -6.369 1.00 89.31 362 SER A C 1
ATOM 3006 O O . SER A 1 362 ? -10.317 -5.806 -5.850 1.00 89.31 362 SER A O 1
ATOM 3008 N N . GLN A 1 363 ? -11.911 -6.566 -7.236 1.00 79.06 363 GLN A N 1
ATOM 3009 C CA . GLN A 1 363 ? -11.177 -7.782 -7.588 1.00 79.06 363 GLN A CA 1
ATOM 3010 C C . GLN A 1 363 ? -9.883 -7.475 -8.353 1.00 79.06 363 GLN A C 1
ATOM 3012 O O . GLN A 1 363 ? -8.841 -8.013 -7.986 1.00 79.06 363 GLN A O 1
ATOM 3017 N N . GLU A 1 364 ? -9.919 -6.548 -9.309 1.00 79.75 364 GLU A N 1
ATOM 3018 C CA . GLU A 1 364 ? -8.801 -6.308 -10.234 1.00 79.75 364 GLU A CA 1
ATOM 3019 C C . GLU A 1 364 ? -7.986 -5.055 -9.891 1.00 79.75 364 GLU A C 1
ATOM 3021 O O . GLU A 1 364 ? -6.761 -5.067 -9.928 1.00 79.75 364 GLU A O 1
ATOM 3026 N N . GLU A 1 365 ? -8.645 -3.964 -9.499 1.00 80.56 365 GLU A N 1
ATOM 3027 C CA . GLU A 1 365 ? -7.982 -2.654 -9.412 1.00 80.56 365 GLU A CA 1
ATOM 3028 C C . GLU A 1 365 ? -7.329 -2.364 -8.056 1.00 80.56 365 GLU A C 1
ATOM 3030 O O . GLU A 1 365 ? -6.785 -1.278 -7.864 1.00 80.56 365 GLU A O 1
ATOM 3035 N N . HIS A 1 366 ? -7.415 -3.290 -7.093 1.00 88.88 366 HIS A N 1
ATOM 3036 C CA . HIS A 1 366 ? -7.013 -3.056 -5.698 1.00 88.88 366 HIS A CA 1
ATOM 3037 C C . HIS A 1 366 ? -7.658 -1.799 -5.089 1.00 88.88 366 HIS A C 1
ATOM 3039 O O . HIS A 1 366 ? -7.074 -1.125 -4.236 1.00 88.88 366 HIS A O 1
ATOM 3045 N N . ARG A 1 367 ? -8.862 -1.463 -5.560 1.00 91.00 367 ARG A N 1
ATOM 3046 C CA . ARG A 1 367 ? -9.620 -0.308 -5.101 1.00 91.00 367 ARG A CA 1
ATOM 3047 C C . ARG A 1 367 ? -10.359 -0.685 -3.832 1.00 91.00 367 ARG A C 1
ATOM 3049 O O . ARG A 1 367 ? -11.147 -1.622 -3.837 1.00 91.00 367 ARG A O 1
ATOM 3056 N N . ILE A 1 368 ? -10.112 0.052 -2.770 1.00 93.50 368 ILE A N 1
ATOM 3057 C CA . ILE A 1 368 ? -10.732 -0.115 -1.463 1.00 93.50 368 ILE A CA 1
ATOM 3058 C C . ILE A 1 368 ? -11.736 1.014 -1.301 1.00 93.50 368 ILE A C 1
ATOM 3060 O O . ILE A 1 368 ? -11.476 2.140 -1.737 1.00 93.50 368 ILE A O 1
ATOM 3064 N N . GLY A 1 369 ? -12.884 0.730 -0.700 1.00 94.56 369 GLY A N 1
ATOM 3065 C CA . GLY A 1 369 ? -13.811 1.788 -0.351 1.00 94.56 369 GLY A CA 1
ATOM 3066 C C . GLY A 1 369 ? -14.774 1.431 0.764 1.00 94.56 369 GLY A C 1
ATOM 3067 O O . GLY A 1 369 ? -14.980 0.264 1.095 1.00 94.56 369 GLY A O 1
ATOM 3068 N N . ILE A 1 370 ? -15.326 2.492 1.336 1.00 95.75 370 ILE A N 1
ATOM 3069 C CA . ILE A 1 370 ? -16.348 2.479 2.374 1.00 95.75 370 ILE A CA 1
ATOM 3070 C C . ILE A 1 370 ? -17.267 3.685 2.136 1.00 95.75 370 ILE A C 1
ATOM 3072 O O . ILE A 1 370 ? -16.802 4.782 1.818 1.00 95.75 370 ILE A O 1
ATOM 3076 N N . GLU A 1 371 ? -18.578 3.476 2.222 1.00 95.94 371 GLU A N 1
ATOM 3077 C CA . GLU A 1 371 ? -19.605 4.496 1.997 1.00 95.94 371 GLU A CA 1
ATOM 3078 C C . GLU A 1 371 ? -20.575 4.441 3.170 1.00 95.94 371 GLU A C 1
ATOM 3080 O O . GLU A 1 371 ? -21.249 3.433 3.367 1.00 95.94 371 GLU A O 1
ATOM 3085 N N . LEU A 1 372 ? -20.650 5.527 3.936 1.00 96.25 372 LEU A N 1
ATOM 3086 C CA . LEU A 1 372 ? -21.489 5.617 5.128 1.00 96.25 372 LEU A CA 1
ATOM 3087 C C . LEU A 1 372 ? -22.540 6.705 4.957 1.00 96.25 372 LEU A C 1
ATOM 3089 O O . LEU A 1 372 ? -22.402 7.621 4.148 1.00 96.25 372 LEU A O 1
ATOM 3093 N N . ASN A 1 373 ? -23.609 6.622 5.747 1.00 95.56 373 ASN A N 1
ATOM 3094 C CA . ASN A 1 373 ? -24.579 7.707 5.828 1.00 95.56 373 ASN A CA 1
ATOM 3095 C C . ASN A 1 373 ? -23.884 9.005 6.272 1.00 95.56 373 ASN A C 1
ATOM 3097 O O . ASN A 1 373 ? -23.014 8.965 7.141 1.00 95.56 373 ASN A O 1
ATOM 3101 N N . ARG A 1 374 ? -24.312 10.159 5.751 1.00 96.38 374 ARG A N 1
ATOM 3102 C CA . ARG A 1 374 ? -23.694 11.464 6.052 1.00 96.38 374 ARG A CA 1
ATOM 3103 C C . ARG A 1 374 ? -23.561 11.776 7.545 1.00 96.38 374 ARG A C 1
ATOM 3105 O O . ARG A 1 374 ? -22.590 12.395 7.972 1.00 96.38 374 ARG A O 1
ATOM 3112 N N . LYS A 1 375 ? -24.490 11.293 8.376 1.00 94.94 375 LYS A N 1
ATOM 3113 C CA . LYS A 1 375 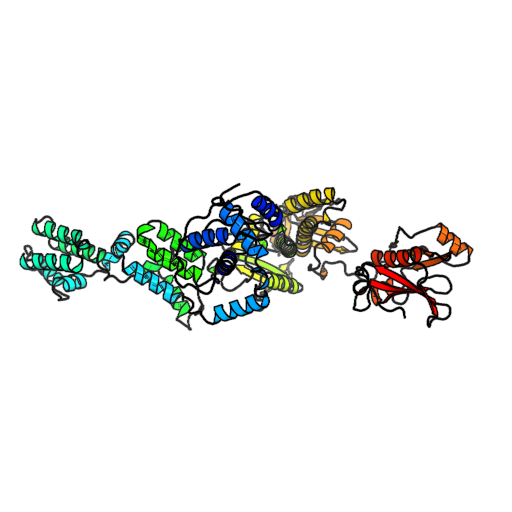? -24.420 11.451 9.844 1.00 94.94 375 LYS A CA 1
ATOM 3114 C C . LYS A 1 375 ? -23.207 10.759 10.493 1.00 94.94 375 LYS A C 1
ATOM 3116 O O . LYS A 1 375 ? -22.863 11.071 11.631 1.00 94.94 375 LYS A O 1
ATOM 3121 N N . ASP A 1 376 ? -22.582 9.826 9.778 1.00 95.75 376 ASP A N 1
ATOM 3122 C CA . ASP A 1 376 ? -21.462 8.994 10.217 1.00 95.75 376 ASP A CA 1
ATOM 3123 C C . ASP A 1 376 ? -20.132 9.395 9.549 1.00 95.75 376 ASP A C 1
ATOM 3125 O O . ASP A 1 376 ? -19.129 8.705 9.708 1.00 95.75 376 ASP A O 1
ATOM 3129 N N . VAL A 1 377 ? -20.075 10.550 8.869 1.00 96.75 377 VAL A N 1
ATOM 3130 C CA . VAL A 1 377 ? -18.858 11.069 8.206 1.00 96.75 377 VAL A CA 1
ATOM 3131 C C . VAL A 1 377 ? -17.648 11.174 9.144 1.00 96.75 377 VAL A C 1
ATOM 3133 O O . VAL A 1 377 ? -16.508 11.016 8.718 1.00 96.75 377 VAL A O 1
ATOM 3136 N N . LYS A 1 378 ? -17.873 11.380 10.447 1.00 97.06 378 LYS A N 1
ATOM 3137 C CA . LYS A 1 378 ? -16.802 11.389 11.455 1.00 97.06 378 LYS A CA 1
ATOM 3138 C C . LYS A 1 378 ? -16.029 10.069 11.520 1.00 97.06 378 LYS A C 1
ATOM 3140 O O . LYS A 1 378 ? -14.850 10.087 11.840 1.00 97.06 378 LYS A O 1
ATOM 3145 N N . GLU A 1 379 ? -16.672 8.943 11.222 1.00 97.38 379 GLU A N 1
ATOM 3146 C CA . GLU A 1 379 ? -16.012 7.637 11.212 1.00 97.38 379 GLU A CA 1
ATOM 3147 C C . GLU A 1 379 ? -15.124 7.506 9.970 1.00 97.38 379 GLU A C 1
ATOM 3149 O O . GLU A 1 379 ? -13.986 7.062 10.081 1.00 97.38 379 GLU A O 1
ATOM 3154 N N . LEU A 1 380 ? -15.577 8.013 8.816 1.00 97.44 380 LEU A N 1
ATOM 3155 C CA . LEU A 1 380 ? -14.737 8.120 7.617 1.00 97.44 380 LEU A CA 1
ATOM 3156 C C . LEU A 1 380 ? -13.497 8.978 7.874 1.00 97.44 380 LEU A C 1
ATOM 3158 O O . LEU A 1 380 ? -12.407 8.590 7.475 1.00 97.44 380 LEU A O 1
ATOM 3162 N N . LYS A 1 381 ? -13.645 10.105 8.581 1.00 97.50 381 LYS A N 1
ATOM 3163 C CA . LYS A 1 381 ? -12.518 10.969 8.966 1.00 97.50 381 LYS A CA 1
ATOM 3164 C C . LYS A 1 381 ? -11.525 10.261 9.889 1.00 97.50 381 LYS A C 1
ATOM 3166 O O . LYS A 1 381 ? -10.331 10.321 9.637 1.00 97.50 381 LYS A O 1
ATOM 3171 N N . LYS A 1 382 ? -12.005 9.521 10.898 1.00 97.25 382 LYS A N 1
ATOM 3172 C CA . LYS A 1 382 ? -11.131 8.696 11.755 1.00 97.25 382 LYS A CA 1
ATOM 3173 C C . LYS A 1 382 ? -10.360 7.654 10.947 1.00 97.25 382 LYS A C 1
ATOM 3175 O O . LYS A 1 382 ? -9.164 7.492 11.152 1.00 97.25 382 LYS A O 1
ATOM 3180 N N . PHE A 1 383 ? -11.031 6.944 10.036 1.00 97.31 383 PHE A N 1
ATOM 3181 C CA . PHE A 1 383 ? -10.350 5.981 9.171 1.00 97.31 383 PHE A CA 1
ATOM 3182 C C . PHE A 1 383 ? -9.331 6.668 8.263 1.00 97.31 383 PHE A C 1
ATOM 3184 O O . PHE A 1 383 ? -8.223 6.164 8.105 1.00 97.31 383 PHE A O 1
ATOM 3191 N N . ALA A 1 384 ? -9.698 7.823 7.700 1.00 96.38 384 ALA A N 1
ATOM 3192 C CA . ALA A 1 384 ? -8.826 8.617 6.855 1.00 96.38 384 ALA A CA 1
ATOM 3193 C C . ALA A 1 384 ? -7.547 9.026 7.596 1.00 96.38 384 ALA A C 1
ATOM 3195 O O . ALA A 1 384 ? -6.465 8.798 7.074 1.00 96.38 384 ALA A O 1
ATOM 3196 N N . ASP A 1 385 ? -7.653 9.522 8.828 1.00 96.44 385 ASP A N 1
ATOM 3197 C CA . ASP A 1 385 ? -6.500 9.872 9.665 1.00 96.44 385 ASP A CA 1
ATOM 3198 C C . ASP A 1 385 ? -5.574 8.665 9.917 1.00 96.44 385 ASP A C 1
ATOM 3200 O O . ASP A 1 385 ? -4.378 8.722 9.634 1.00 96.44 385 ASP A O 1
ATOM 3204 N N . LEU A 1 386 ? -6.138 7.516 10.317 1.00 95.94 386 LEU A N 1
ATOM 3205 C CA . LEU A 1 386 ? -5.379 6.286 10.606 1.00 95.94 386 LEU A CA 1
ATOM 3206 C C . LEU A 1 386 ? -4.562 5.762 9.416 1.00 95.94 386 LEU A C 1
ATOM 3208 O O . LEU A 1 386 ? -3.477 5.194 9.590 1.00 95.94 386 LEU A O 1
ATOM 3212 N N . ILE A 1 387 ? -5.089 5.929 8.203 1.00 94.56 387 ILE A N 1
ATOM 3213 C CA . ILE A 1 387 ? -4.418 5.499 6.972 1.00 94.56 387 ILE A CA 1
ATOM 3214 C C . ILE A 1 387 ? -3.639 6.647 6.299 1.00 94.56 387 ILE A C 1
ATOM 3216 O O . ILE A 1 387 ? -2.934 6.427 5.312 1.00 94.56 387 ILE A O 1
ATOM 3220 N N . GLY A 1 388 ? -3.752 7.872 6.815 1.00 93.19 388 GLY A N 1
ATOM 3221 C CA . GLY A 1 388 ? -3.244 9.097 6.200 1.00 93.19 388 GLY A CA 1
ATOM 3222 C C . GLY A 1 388 ? -3.825 9.373 4.817 1.00 93.19 388 GLY A C 1
ATOM 3223 O O . GLY A 1 388 ? -3.090 9.676 3.875 1.00 93.19 388 GLY A O 1
ATOM 3224 N N . PHE A 1 389 ? -5.137 9.209 4.691 1.00 92.56 389 PHE A N 1
ATOM 3225 C CA . PHE A 1 389 ? -5.936 9.676 3.571 1.00 92.56 389 PHE A CA 1
ATOM 3226 C C . PHE A 1 389 ? -6.344 11.131 3.786 1.00 92.56 389 PHE A C 1
ATOM 3228 O O . PHE A 1 389 ? -6.815 11.501 4.856 1.00 92.56 389 PHE A O 1
ATOM 3235 N N . ASP A 1 390 ? -6.180 11.958 2.756 1.00 91.44 390 ASP A N 1
ATOM 3236 C CA . ASP A 1 390 ? -6.566 13.368 2.813 1.00 91.44 390 ASP A CA 1
ATOM 3237 C C . ASP A 1 390 ? -8.092 13.512 2.949 1.00 91.44 390 ASP A C 1
ATOM 3239 O O . ASP A 1 390 ? -8.854 13.141 2.049 1.00 91.44 390 ASP A O 1
ATOM 3243 N N . GLU A 1 391 ? -8.531 14.083 4.074 1.00 94.38 391 GLU A N 1
ATOM 3244 C CA . GLU A 1 391 ? -9.940 14.331 4.381 1.00 94.38 391 GLU A CA 1
ATOM 3245 C C . GLU A 1 391 ? -10.661 15.153 3.305 1.00 94.38 391 GLU A C 1
ATOM 3247 O O . GLU A 1 391 ? -11.866 14.973 3.123 1.00 94.38 391 GLU A O 1
ATOM 3252 N N . SER A 1 392 ? -9.954 16.017 2.562 1.00 92.25 392 SER A N 1
ATOM 3253 C CA . SER A 1 392 ? -10.542 16.833 1.487 1.00 92.25 392 SER A CA 1
ATOM 3254 C C . SER A 1 392 ? -11.137 15.992 0.350 1.00 92.25 392 SER A C 1
ATOM 3256 O O . SER A 1 392 ? -11.947 16.470 -0.444 1.00 92.25 392 SER A O 1
ATOM 3258 N N . ARG A 1 393 ? -10.757 14.713 0.289 1.00 92.44 393 ARG A N 1
ATOM 3259 C CA . ARG A 1 393 ? -11.161 13.761 -0.745 1.00 92.44 393 ARG A CA 1
ATOM 3260 C C . ARG A 1 393 ? -12.305 12.853 -0.320 1.00 92.44 393 ARG A C 1
ATOM 3262 O O . ARG A 1 393 ? -12.763 12.037 -1.127 1.00 92.44 393 ARG A O 1
ATOM 3269 N N . ILE A 1 394 ? -12.780 12.984 0.918 1.00 96.12 394 ILE A N 1
ATOM 3270 C CA . ILE A 1 394 ? -14.035 12.371 1.348 1.00 96.12 394 ILE A CA 1
ATOM 3271 C C . ILE A 1 394 ? -15.145 13.009 0.516 1.00 96.12 394 ILE A C 1
ATOM 3273 O O . ILE A 1 394 ? -15.395 14.209 0.591 1.00 96.12 394 ILE A O 1
ATOM 3277 N N . SER A 1 395 ? -15.769 12.199 -0.332 1.00 96.00 395 SER A N 1
ATOM 3278 C CA . SER A 1 395 ? -16.675 12.697 -1.359 1.00 96.00 395 SER A CA 1
ATOM 3279 C C . SER A 1 395 ? -18.127 12.491 -0.926 1.00 96.00 395 SER A C 1
ATOM 3281 O O . SER A 1 395 ? -18.510 11.352 -0.636 1.00 96.00 395 SER A O 1
ATOM 3283 N N . PRO A 1 396 ? -18.965 13.541 -0.914 1.00 97.44 396 PRO A N 1
ATOM 3284 C CA . PRO A 1 396 ? -20.389 13.378 -0.679 1.00 97.44 396 PRO A CA 1
ATOM 3285 C C . PRO A 1 396 ? -21.046 12.714 -1.892 1.00 97.44 396 PRO A C 1
ATOM 3287 O O . PRO A 1 396 ? -20.664 12.927 -3.045 1.00 97.44 396 PRO A O 1
ATOM 3290 N N . ARG A 1 397 ? -22.084 11.922 -1.641 1.00 95.62 397 ARG A N 1
ATOM 3291 C CA . ARG A 1 397 ? -22.916 11.306 -2.670 1.00 95.62 397 ARG A CA 1
ATOM 3292 C C . ARG A 1 397 ? -24.380 11.377 -2.259 1.00 95.62 397 ARG A C 1
ATOM 3294 O O . ARG A 1 397 ? -24.730 11.118 -1.114 1.00 95.62 397 ARG A O 1
ATOM 3301 N N . THR A 1 398 ? -25.241 11.699 -3.215 1.00 95.25 398 THR A N 1
ATOM 3302 C CA . THR A 1 398 ? -26.694 11.669 -3.027 1.00 95.25 398 THR A CA 1
ATOM 3303 C C . THR A 1 398 ? -27.272 10.637 -3.984 1.00 95.25 398 THR A C 1
ATOM 3305 O O . THR A 1 398 ? -27.067 10.711 -5.197 1.00 95.25 398 THR A O 1
ATOM 3308 N N . LYS A 1 399 ? -27.954 9.628 -3.439 1.00 91.38 399 LYS A N 1
ATOM 3309 C CA . LYS A 1 399 ? -28.630 8.579 -4.209 1.00 91.38 399 LYS A CA 1
ATOM 3310 C C . LYS A 1 399 ? -30.135 8.804 -4.149 1.00 91.38 399 LYS A C 1
ATOM 3312 O O . LYS A 1 399 ? -30.707 8.904 -3.067 1.00 91.38 399 LYS A O 1
ATOM 3317 N N . PHE A 1 400 ? -30.771 8.824 -5.312 1.00 89.56 400 PHE A N 1
ATOM 3318 C CA . PHE A 1 400 ? -32.223 8.813 -5.439 1.00 89.56 400 PHE A CA 1
ATOM 3319 C C . PHE A 1 400 ? -32.652 7.378 -5.684 1.00 89.56 400 PHE A C 1
ATOM 3321 O O . PHE A 1 400 ? -32.254 6.773 -6.679 1.00 89.56 400 PHE A O 1
ATOM 3328 N N . VAL A 1 401 ? -33.423 6.816 -4.761 1.00 85.75 401 VAL A N 1
ATOM 3329 C CA . VAL A 1 401 ? -33.848 5.424 -4.847 1.00 85.75 401 VAL A CA 1
ATOM 3330 C C . VAL A 1 401 ? -35.352 5.352 -4.708 1.00 85.75 401 VAL A C 1
ATOM 3332 O O . VAL A 1 401 ? -35.917 5.834 -3.731 1.00 85.75 401 VAL A O 1
ATOM 3335 N N . ASN A 1 402 ? -36.005 4.752 -5.696 1.00 81.19 402 ASN A N 1
ATOM 3336 C CA . ASN A 1 402 ? -37.439 4.544 -5.643 1.00 81.19 402 ASN A CA 1
ATOM 3337 C C . ASN A 1 402 ? -37.735 3.345 -4.726 1.00 81.19 402 ASN A C 1
ATOM 3339 O O . ASN A 1 402 ? -37.270 2.233 -4.977 1.00 81.19 402 ASN A O 1
ATOM 3343 N N . TYR A 1 403 ? -38.453 3.585 -3.634 1.00 80.38 403 TYR A N 1
ATOM 3344 C CA . TYR A 1 403 ? -38.775 2.593 -2.619 1.00 80.38 403 TYR A CA 1
ATOM 3345 C C . TYR A 1 403 ? -40.269 2.634 -2.306 1.00 80.38 403 TYR A C 1
ATOM 3347 O O . TYR A 1 403 ? -40.777 3.612 -1.767 1.00 80.38 403 TYR A O 1
ATOM 3355 N N . ARG A 1 404 ? -40.966 1.545 -2.645 1.00 82.44 404 ARG A N 1
ATOM 3356 C CA . ARG A 1 404 ? -42.424 1.382 -2.543 1.00 82.44 404 ARG A CA 1
ATOM 3357 C C . ARG A 1 404 ? -43.208 2.498 -3.246 1.00 82.44 404 ARG A C 1
ATOM 3359 O O . ARG A 1 404 ? -44.223 2.959 -2.744 1.00 82.44 404 ARG A O 1
ATOM 3366 N N . GLY A 1 405 ? -42.726 2.912 -4.418 1.00 82.25 405 GLY A N 1
ATOM 3367 C CA . GLY A 1 405 ? -43.353 3.957 -5.238 1.00 82.25 405 GLY A CA 1
ATOM 3368 C C . GLY A 1 405 ? -42.988 5.395 -4.853 1.00 82.25 405 GLY A C 1
ATOM 3369 O O . GLY A 1 405 ? -43.400 6.318 -5.549 1.00 82.25 405 GLY A O 1
ATOM 3370 N N . GLU A 1 406 ? -42.188 5.597 -3.803 1.00 88.31 406 GLU A N 1
ATOM 3371 C CA . GLU A 1 406 ? -41.708 6.913 -3.374 1.00 88.31 406 GLU A CA 1
ATOM 3372 C C . GLU A 1 406 ? -40.216 7.085 -3.685 1.00 88.31 406 GLU A C 1
ATOM 3374 O O . GLU A 1 406 ? -39.397 6.220 -3.369 1.00 88.31 406 GLU A O 1
ATOM 3379 N N . ILE A 1 407 ? -39.826 8.229 -4.259 1.00 88.81 407 ILE A N 1
ATOM 3380 C CA . ILE A 1 407 ? -38.408 8.578 -4.415 1.00 88.81 407 ILE A CA 1
ATOM 3381 C C . ILE A 1 407 ? -37.856 8.972 -3.044 1.00 88.81 407 ILE A C 1
ATOM 3383 O O . ILE A 1 407 ? -38.203 10.016 -2.496 1.00 88.81 407 ILE A O 1
ATOM 3387 N N . ARG A 1 408 ? -36.961 8.145 -2.504 1.00 91.12 408 ARG A N 1
ATOM 3388 C CA . ARG A 1 408 ? -36.204 8.431 -1.287 1.00 91.12 408 ARG A CA 1
ATOM 3389 C C . ARG A 1 408 ? -34.821 8.957 -1.631 1.00 91.12 408 ARG A C 1
ATOM 3391 O O . ARG A 1 408 ? -34.156 8.452 -2.536 1.00 91.12 408 ARG A O 1
ATOM 3398 N N . VAL A 1 409 ? -34.391 9.963 -0.880 1.00 91.88 409 VAL A N 1
ATOM 3399 C CA . VAL A 1 409 ? -33.062 10.564 -0.996 1.00 91.88 409 VAL A CA 1
ATOM 3400 C C . VAL A 1 409 ? -32.177 9.992 0.104 1.00 91.88 409 VAL A C 1
ATOM 3402 O O . VAL A 1 409 ? -32.529 10.043 1.281 1.00 91.88 409 VAL A O 1
ATOM 3405 N N . TYR A 1 410 ? -31.038 9.432 -0.286 1.00 92.69 410 TYR A N 1
ATOM 3406 C CA . TYR A 1 410 ? -30.029 8.910 0.626 1.00 92.69 410 TYR A CA 1
ATOM 3407 C C . TYR A 1 410 ? -28.746 9.710 0.457 1.00 92.69 410 TYR A C 1
ATOM 3409 O O . TYR A 1 410 ? -28.074 9.609 -0.571 1.00 92.69 410 TYR A O 1
ATOM 3417 N N . ASP A 1 411 ? -28.421 10.488 1.482 1.00 96.56 411 ASP A N 1
ATOM 3418 C CA . ASP A 1 411 ? -27.162 11.209 1.578 1.00 96.56 411 ASP A CA 1
ATOM 3419 C C . ASP A 1 411 ? -26.107 10.359 2.280 1.00 96.56 411 ASP A C 1
ATOM 3421 O O . ASP A 1 411 ? -26.273 9.907 3.422 1.00 96.56 411 ASP A O 1
ATOM 3425 N N . SER A 1 412 ? -25.003 10.165 1.579 1.00 97.19 412 SER A N 1
ATOM 3426 C CA . SER A 1 412 ? -23.829 9.452 2.045 1.00 97.19 412 SER A CA 1
ATOM 3427 C C . SER A 1 412 ? -22.569 10.266 1.795 1.00 97.19 412 SER A C 1
ATOM 3429 O O . SER A 1 412 ? -22.561 11.255 1.053 1.00 97.19 412 SER A O 1
ATOM 3431 N N . ASP A 1 413 ? -21.505 9.823 2.437 1.00 98.00 413 ASP A N 1
ATOM 3432 C CA . ASP A 1 413 ? -20.139 10.240 2.192 1.00 98.00 413 ASP A CA 1
ATOM 3433 C C . ASP A 1 413 ? -19.325 8.964 1.982 1.00 98.00 413 ASP A C 1
ATOM 3435 O O . ASP A 1 413 ? -19.648 7.909 2.541 1.00 98.00 413 ASP A O 1
ATOM 3439 N N . PHE A 1 414 ? -18.310 9.015 1.126 1.00 96.88 414 PHE A N 1
ATOM 3440 C CA . PHE A 1 414 ? -17.500 7.838 0.836 1.00 96.88 414 PHE A CA 1
ATOM 3441 C C . PHE A 1 414 ? -16.019 8.163 0.703 1.00 96.88 414 PHE A C 1
ATOM 3443 O O . PHE A 1 414 ? -15.621 9.245 0.267 1.00 96.88 414 PHE A O 1
ATOM 3450 N N . ILE A 1 415 ? -15.211 7.164 1.046 1.00 95.38 415 ILE A N 1
ATOM 3451 C CA . ILE A 1 415 ? -13.782 7.106 0.761 1.00 95.38 415 ILE A CA 1
ATOM 3452 C C . ILE A 1 415 ? -13.576 5.995 -0.261 1.00 95.38 415 ILE A C 1
ATOM 3454 O O . ILE A 1 415 ? -14.093 4.888 -0.102 1.00 95.38 415 ILE A O 1
ATOM 3458 N N . ALA A 1 416 ? -12.821 6.282 -1.320 1.00 93.69 416 ALA A N 1
ATOM 3459 C CA . ALA A 1 416 ? -12.380 5.270 -2.268 1.00 93.69 416 ALA A CA 1
ATOM 3460 C C . ALA A 1 416 ? -10.975 5.591 -2.782 1.00 93.69 416 ALA A C 1
ATOM 3462 O O . ALA A 1 416 ? -10.724 6.687 -3.281 1.00 93.69 416 ALA A O 1
ATOM 3463 N N . PHE A 1 417 ? -10.074 4.618 -2.707 1.00 92.31 417 PHE A N 1
ATOM 3464 C CA . PHE A 1 417 ? -8.682 4.764 -3.130 1.00 92.31 417 PHE A CA 1
ATOM 3465 C C . PHE A 1 417 ? -8.122 3.436 -3.632 1.00 92.31 417 PHE A C 1
ATOM 3467 O O . PHE A 1 417 ? -8.698 2.378 -3.396 1.00 92.31 417 PHE A O 1
ATOM 3474 N N . VAL A 1 418 ? -7.000 3.483 -4.345 1.00 90.25 418 VAL A N 1
ATOM 3475 C CA . VAL A 1 418 ? -6.276 2.284 -4.776 1.00 90.25 418 VAL A CA 1
ATOM 3476 C C . VAL A 1 418 ? -5.132 2.055 -3.807 1.00 90.25 418 VAL A C 1
ATOM 3478 O O . VAL A 1 418 ? -4.268 2.917 -3.671 1.00 90.25 418 VAL A O 1
ATOM 3481 N N . CYS A 1 419 ? -5.119 0.898 -3.140 1.00 90.31 419 CYS A N 1
ATOM 3482 C CA . CYS A 1 419 ? -3.979 0.507 -2.324 1.00 90.31 419 CYS A CA 1
ATOM 3483 C C . CYS A 1 419 ? -3.700 -0.990 -2.402 1.00 90.31 419 CYS A C 1
ATOM 3485 O O . CYS A 1 419 ? -4.379 -1.791 -1.766 1.00 90.31 419 CYS A O 1
ATOM 3487 N N . ARG A 1 420 ? -2.682 -1.380 -3.177 1.00 88.69 420 ARG A N 1
ATOM 3488 C CA . ARG A 1 420 ? -2.342 -2.791 -3.409 1.00 88.69 420 ARG A CA 1
ATOM 3489 C C . ARG A 1 420 ? -2.034 -3.587 -2.130 1.00 88.69 420 ARG A C 1
ATOM 3491 O O . ARG A 1 420 ? -2.717 -4.590 -1.939 1.00 88.69 420 ARG A O 1
ATOM 3498 N N . PRO A 1 421 ? -1.078 -3.194 -1.262 1.00 90.69 421 PRO A N 1
ATOM 3499 C CA . PRO A 1 421 ? -0.749 -3.964 -0.061 1.00 90.69 421 PRO A CA 1
ATOM 3500 C C . PRO A 1 421 ? -1.944 -4.076 0.890 1.00 90.69 421 PRO A C 1
ATOM 3502 O O . PRO A 1 421 ? -2.267 -5.172 1.337 1.00 90.69 421 PRO A O 1
ATOM 3505 N N . MET A 1 422 ? -2.671 -2.978 1.113 1.00 92.81 422 MET A N 1
ATOM 3506 C CA . MET A 1 422 ? -3.874 -2.976 1.945 1.00 92.81 422 MET A CA 1
ATOM 3507 C C . MET A 1 422 ? -4.978 -3.876 1.364 1.00 92.81 422 MET A C 1
ATOM 3509 O O . MET A 1 422 ? -5.582 -4.662 2.087 1.00 92.81 422 MET A O 1
ATOM 3513 N N . ALA A 1 423 ? -5.206 -3.826 0.048 1.00 92.75 423 ALA A N 1
ATOM 3514 C CA . ALA A 1 423 ? -6.203 -4.657 -0.623 1.00 92.75 423 ALA A CA 1
ATOM 3515 C C . ALA A 1 423 ? -5.818 -6.139 -0.583 1.00 92.75 423 ALA A C 1
ATOM 3517 O O . ALA A 1 423 ? -6.687 -6.996 -0.465 1.00 92.75 423 ALA A O 1
ATOM 3518 N N . GLN A 1 424 ? -4.525 -6.452 -0.698 1.00 91.75 424 GLN A N 1
ATOM 3519 C CA . GLN A 1 424 ? -4.016 -7.815 -0.568 1.00 91.75 424 GLN A CA 1
ATOM 3520 C C . GLN A 1 424 ? -4.179 -8.340 0.860 1.00 91.75 424 GLN A C 1
ATOM 3522 O O . GLN A 1 424 ? -4.626 -9.472 1.012 1.00 91.75 424 GLN A O 1
ATOM 3527 N N . ALA A 1 425 ? -3.892 -7.527 1.882 1.00 93.31 425 ALA A N 1
ATOM 3528 C CA . ALA A 1 425 ? -4.111 -7.893 3.281 1.00 93.31 425 ALA A CA 1
ATOM 3529 C C . ALA A 1 425 ? -5.595 -8.187 3.565 1.00 93.31 425 ALA A C 1
ATOM 3531 O O . ALA A 1 425 ? -5.923 -9.243 4.093 1.00 93.31 425 ALA A O 1
ATOM 3532 N N . LEU A 1 426 ? -6.501 -7.316 3.107 1.00 93.06 426 LEU A N 1
ATOM 3533 C CA . LEU A 1 426 ? -7.949 -7.523 3.226 1.00 93.06 426 LEU A CA 1
ATOM 3534 C C . LEU A 1 426 ? -8.417 -8.809 2.519 1.00 93.06 426 LEU A C 1
ATOM 3536 O O . LEU A 1 426 ? -9.157 -9.599 3.101 1.00 93.06 426 LEU A O 1
ATOM 3540 N N . LYS A 1 427 ? -7.960 -9.053 1.282 1.00 91.81 427 LYS A N 1
ATOM 3541 C CA . LYS A 1 427 ? -8.317 -10.257 0.508 1.00 91.81 427 LYS A CA 1
ATOM 3542 C C . LYS A 1 427 ? -7.781 -11.540 1.135 1.00 91.81 427 LYS A C 1
ATOM 3544 O O . LYS A 1 427 ? -8.506 -12.529 1.188 1.00 91.81 427 LYS A O 1
ATOM 3549 N N . LYS A 1 428 ? -6.529 -11.526 1.607 1.00 91.75 428 LYS A N 1
ATOM 3550 C CA . LYS A 1 428 ? -5.887 -12.674 2.267 1.00 91.75 428 LYS A CA 1
ATOM 3551 C C . LYS A 1 428 ? -6.741 -13.190 3.427 1.00 91.75 428 LYS A C 1
ATOM 3553 O O . LYS A 1 428 ? -6.887 -14.395 3.579 1.00 91.75 428 LYS A O 1
ATOM 3558 N N . GLU A 1 429 ? -7.349 -12.272 4.167 1.00 89.94 429 GLU A N 1
ATOM 3559 C CA . GLU A 1 429 ? -8.200 -12.549 5.324 1.00 89.94 429 GLU A CA 1
ATOM 3560 C C . GLU A 1 429 ? -9.706 -12.639 4.970 1.00 89.94 429 GLU A C 1
ATOM 3562 O O . GLU A 1 429 ? -10.559 -12.628 5.854 1.00 89.94 429 GLU A O 1
ATOM 3567 N N . GLY A 1 430 ? -10.064 -12.735 3.680 1.00 83.75 430 GLY A N 1
ATOM 3568 C CA . GLY A 1 430 ? -11.423 -13.075 3.234 1.00 83.75 430 GLY A CA 1
ATOM 3569 C C . GLY A 1 430 ? -12.304 -11.923 2.731 1.00 83.75 430 GLY A C 1
ATOM 3570 O O . GLY A 1 430 ? -13.443 -12.167 2.330 1.00 83.75 430 GLY A O 1
ATOM 3571 N N . ILE A 1 431 ? -11.821 -10.676 2.686 1.00 84.06 431 ILE A N 1
ATOM 3572 C CA . ILE A 1 431 ? -12.621 -9.531 2.214 1.00 84.06 431 ILE A CA 1
ATOM 3573 C C . ILE A 1 431 ? -12.449 -9.330 0.701 1.00 84.06 431 ILE A C 1
ATOM 3575 O O . ILE A 1 431 ? -11.475 -8.744 0.227 1.00 84.06 431 ILE A O 1
ATOM 3579 N N . TYR A 1 432 ? -13.459 -9.756 -0.064 1.00 72.88 432 TYR A N 1
ATOM 3580 C CA . TYR A 1 432 ? -13.533 -9.583 -1.526 1.00 72.88 432 TYR A CA 1
ATOM 3581 C C . TYR A 1 432 ? -14.670 -8.647 -1.983 1.00 72.88 432 TYR A C 1
ATOM 3583 O O . TYR A 1 432 ? -14.782 -8.349 -3.171 1.00 72.88 432 TYR A O 1
ATOM 3591 N N . GLY A 1 433 ? -15.506 -8.172 -1.049 1.00 68.31 433 GLY A N 1
ATOM 3592 C CA . GLY A 1 433 ? -16.629 -7.258 -1.288 1.00 68.31 433 GLY A CA 1
ATOM 3593 C C . GLY A 1 433 ? -17.931 -7.697 -0.608 1.00 68.31 433 GLY A C 1
ATOM 3594 O O . GLY A 1 433 ? -18.152 -8.882 -0.364 1.00 68.31 433 GLY A O 1
ATOM 3595 N N . SER A 1 434 ? -18.832 -6.743 -0.353 1.00 59.75 434 SER A N 1
ATOM 3596 C CA . SER A 1 434 ? -20.094 -6.965 0.377 1.00 59.75 434 SER A CA 1
ATOM 3597 C C . SER A 1 434 ? -21.046 -7.992 -0.259 1.00 59.75 434 SER A C 1
ATOM 3599 O O . SER A 1 434 ? -21.907 -8.536 0.436 1.00 59.75 434 SER A O 1
ATOM 3601 N N . LYS A 1 435 ? -20.872 -8.287 -1.557 1.00 64.19 435 LYS A N 1
ATOM 3602 C CA . LYS A 1 435 ? -21.687 -9.223 -2.356 1.00 64.19 435 LYS A CA 1
ATOM 3603 C C . LYS A 1 435 ? -21.080 -10.621 -2.535 1.00 64.19 435 LYS A C 1
ATOM 3605 O O . LYS A 1 435 ? -21.636 -11.409 -3.300 1.00 64.19 435 LYS A O 1
ATOM 3610 N N . TYR A 1 436 ? -19.947 -10.925 -1.906 1.00 69.50 436 TYR A N 1
ATOM 3611 C CA . TYR A 1 436 ? -19.332 -12.245 -2.046 1.00 69.50 436 TYR A CA 1
ATOM 3612 C C . TYR A 1 436 ? -20.190 -13.325 -1.363 1.00 69.50 436 TYR A C 1
ATOM 3614 O O . TYR A 1 436 ? -20.737 -13.090 -0.286 1.00 69.50 436 TYR A O 1
ATOM 3622 N N . GLU A 1 437 ? -20.346 -14.488 -2.006 1.00 60.84 437 GLU A N 1
ATOM 3623 C CA . GLU A 1 437 ? -21.301 -15.526 -1.573 1.00 60.84 437 GLU A CA 1
ATOM 3624 C C . GLU A 1 437 ? -20.904 -16.225 -0.274 1.00 60.84 437 GLU A C 1
ATOM 3626 O O . GLU A 1 437 ? -21.772 -16.716 0.440 1.00 60.84 437 GLU A O 1
ATOM 3631 N N . ARG A 1 438 ? -19.611 -16.247 0.057 1.00 66.94 438 ARG A N 1
ATOM 3632 C CA . ARG A 1 438 ? -19.108 -16.850 1.292 1.00 66.94 438 ARG A CA 1
ATOM 3633 C C . ARG A 1 438 ? -18.508 -15.778 2.183 1.00 66.94 438 ARG A C 1
ATOM 3635 O O . ARG A 1 438 ? -17.510 -15.161 1.820 1.00 66.94 438 ARG A O 1
ATOM 3642 N N . LYS A 1 439 ? -19.123 -15.573 3.345 1.00 84.81 439 LYS A N 1
ATOM 3643 C CA . LYS A 1 439 ? -18.568 -14.768 4.435 1.00 84.81 439 LYS A CA 1
ATOM 3644 C C . LYS A 1 439 ? -18.284 -15.709 5.599 1.00 84.81 439 LYS A C 1
ATOM 3646 O O . LYS A 1 439 ? -19.194 -16.427 6.008 1.00 84.81 439 LYS A O 1
ATOM 3651 N N . SER A 1 440 ? -17.061 -15.687 6.106 1.00 90.38 440 SER A N 1
ATOM 3652 C CA . SER A 1 440 ? -16.629 -16.401 7.309 1.00 90.38 440 SER A CA 1
ATOM 3653 C C . SER A 1 440 ? -15.959 -15.418 8.263 1.00 90.38 440 SER A C 1
ATOM 3655 O O . SER A 1 440 ? -15.632 -14.291 7.877 1.00 90.38 440 SER A O 1
ATOM 3657 N N . VAL A 1 441 ? -15.773 -15.836 9.513 1.00 94.25 441 VAL A N 1
ATOM 3658 C CA . VAL A 1 441 ? -14.890 -15.112 10.427 1.00 94.25 441 VAL A CA 1
ATOM 3659 C C . VAL A 1 441 ? -13.465 -15.157 9.842 1.00 94.25 441 VAL A C 1
ATOM 3661 O O . VAL A 1 441 ? -13.081 -16.192 9.293 1.00 94.25 441 VAL A O 1
ATOM 3664 N N . PRO A 1 442 ? -12.698 -14.052 9.862 1.00 94.81 442 PRO A N 1
ATOM 3665 C CA . PRO A 1 442 ? -11.321 -14.058 9.373 1.00 94.81 442 PRO A CA 1
ATOM 3666 C C . PRO A 1 442 ? -10.414 -14.953 10.221 1.00 94.81 442 PRO A C 1
ATOM 3668 O O . PRO A 1 442 ? -10.521 -14.956 11.448 1.00 94.81 442 PRO A O 1
ATOM 3671 N N . ASN A 1 443 ? -9.455 -15.628 9.586 1.00 94.94 443 ASN A N 1
ATOM 3672 C CA . ASN A 1 443 ? -8.546 -16.561 10.261 1.00 94.94 443 ASN A CA 1
ATOM 3673 C C . ASN A 1 443 ? -7.768 -15.903 11.411 1.00 94.94 443 ASN A C 1
ATOM 3675 O O . ASN A 1 443 ? -7.557 -16.526 12.448 1.00 94.94 443 ASN A O 1
ATOM 3679 N N . PHE A 1 444 ? -7.361 -14.636 11.266 1.00 96.62 444 PHE A N 1
ATOM 3680 C CA . PHE A 1 444 ? -6.656 -13.939 12.346 1.00 96.62 444 PHE A CA 1
ATOM 3681 C C . PHE A 1 444 ? -7.514 -13.754 13.611 1.00 96.62 444 PHE A C 1
ATOM 3683 O O . PHE A 1 444 ? -6.959 -13.620 14.699 1.00 96.62 444 PHE A O 1
ATOM 3690 N N . VAL A 1 445 ? -8.848 -13.718 13.487 1.00 97.75 445 VAL A N 1
ATOM 3691 C CA . VAL A 1 445 ? -9.766 -13.586 14.630 1.00 97.75 445 VAL A CA 1
ATOM 3692 C C . VAL A 1 445 ? -9.875 -14.919 15.359 1.00 97.75 445 VAL A C 1
ATOM 3694 O O . VAL A 1 445 ? -9.793 -14.932 16.583 1.00 97.75 445 VAL A O 1
ATOM 3697 N N . GLU A 1 446 ? -9.994 -16.027 14.624 1.00 97.06 446 GLU A N 1
ATOM 3698 C CA . GLU A 1 446 ? -9.946 -17.381 15.195 1.00 97.06 446 GLU A CA 1
ATOM 3699 C C . GLU A 1 446 ? -8.622 -17.593 15.942 1.00 97.06 446 GLU A C 1
ATOM 3701 O O . GLU A 1 446 ? -8.622 -17.886 17.136 1.00 97.06 446 GLU A O 1
ATOM 3706 N N . GLN A 1 447 ? -7.499 -17.272 15.289 1.00 97.62 447 GLN A N 1
ATOM 3707 C CA . GLN A 1 447 ? -6.170 -17.322 15.900 1.00 97.62 447 GLN A CA 1
ATOM 3708 C C . GLN A 1 447 ? -6.062 -16.437 17.154 1.00 97.62 447 GLN A C 1
ATOM 3710 O O . GLN A 1 447 ? -5.449 -16.837 18.142 1.00 97.62 447 GLN A O 1
ATOM 3715 N N . ALA A 1 448 ? -6.634 -15.229 17.134 1.00 98.19 448 ALA A N 1
ATOM 3716 C CA . ALA A 1 448 ? -6.621 -14.340 18.291 1.00 98.19 448 ALA A CA 1
ATOM 3717 C C . ALA A 1 448 ? -7.423 -14.916 19.469 1.00 98.19 448 ALA A C 1
ATOM 3719 O O . ALA A 1 448 ? -7.009 -14.760 20.615 1.00 98.19 448 ALA A O 1
ATOM 3720 N N . VAL A 1 449 ? -8.544 -15.597 19.219 1.00 98.38 449 VAL A N 1
ATOM 3721 C CA . VAL A 1 449 ? -9.321 -16.255 20.281 1.00 98.38 449 VAL A CA 1
ATOM 3722 C C . VAL A 1 449 ? -8.562 -17.443 20.869 1.00 98.38 449 VAL A C 1
ATOM 3724 O O . VAL A 1 449 ? -8.532 -17.574 22.091 1.00 98.38 449 VAL A O 1
ATOM 3727 N N . ASP A 1 450 ? -7.903 -18.254 20.042 1.00 98.25 450 ASP A N 1
ATOM 3728 C CA . ASP A 1 450 ? -7.103 -19.390 20.517 1.00 98.25 450 ASP A CA 1
ATOM 3729 C C . ASP A 1 450 ? -5.955 -18.921 21.423 1.00 98.25 450 ASP A C 1
ATOM 3731 O O . ASP A 1 450 ? -5.851 -19.347 22.576 1.00 98.25 450 ASP A O 1
ATOM 3735 N N . LEU A 1 451 ? -5.170 -17.940 20.960 1.00 98.31 451 LEU A N 1
ATOM 3736 C CA . LEU A 1 451 ? -4.092 -17.334 21.751 1.00 98.31 451 LEU A CA 1
ATOM 3737 C C . LEU A 1 451 ? -4.617 -16.683 23.040 1.00 98.31 451 LEU A C 1
ATOM 3739 O O . LEU A 1 451 ? -3.988 -16.782 24.094 1.00 98.31 451 LEU A O 1
ATOM 3743 N N . ALA A 1 452 ? -5.784 -16.035 22.978 1.00 98.19 452 ALA A N 1
ATOM 3744 C CA . ALA A 1 452 ? -6.423 -15.434 24.143 1.00 98.19 452 ALA A CA 1
ATOM 3745 C C . ALA A 1 452 ? -6.837 -16.476 25.188 1.00 98.19 452 ALA A C 1
ATOM 3747 O O . ALA A 1 452 ? -6.742 -16.208 26.385 1.00 98.19 452 ALA A O 1
ATOM 3748 N N . LYS A 1 453 ? -7.319 -17.647 24.756 1.00 98.06 453 LYS A N 1
ATOM 3749 C CA . LYS A 1 453 ? -7.728 -18.741 25.647 1.00 98.06 453 LYS A CA 1
ATOM 3750 C C . LYS A 1 453 ? -6.521 -19.385 26.324 1.00 98.06 453 LYS A C 1
ATOM 3752 O O . LYS A 1 453 ? -6.542 -19.535 27.544 1.00 98.06 453 LYS A O 1
ATOM 3757 N N . GLU A 1 454 ? -5.458 -19.658 25.568 1.00 97.81 454 GLU A N 1
ATOM 3758 C CA . GLU A 1 454 ? -4.183 -20.149 26.112 1.00 97.81 454 GLU A CA 1
ATOM 3759 C C . GLU A 1 454 ? -3.593 -19.174 27.147 1.00 97.81 454 GLU A C 1
ATOM 3761 O O . GLU A 1 454 ? -3.166 -19.569 28.235 1.00 97.81 454 GLU A O 1
ATOM 37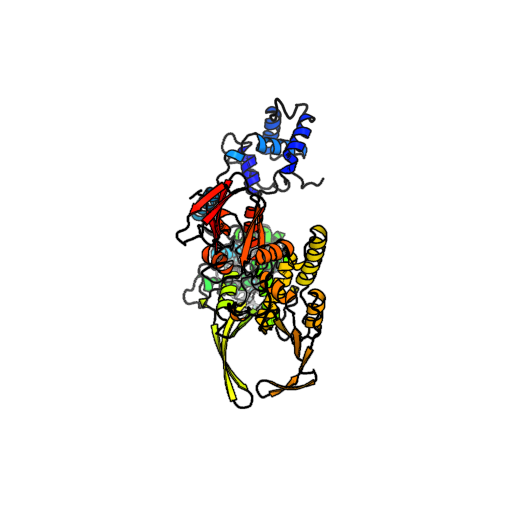66 N N . GLU A 1 455 ? -3.597 -17.872 26.841 1.00 97.19 455 GLU A N 1
ATOM 3767 C CA . GLU A 1 455 ? -3.106 -16.849 27.763 1.00 97.19 455 GLU A CA 1
ATOM 3768 C C . GLU A 1 455 ? -3.973 -16.757 29.027 1.00 97.19 455 GLU A C 1
ATOM 3770 O O . GLU A 1 455 ? -3.433 -16.710 30.135 1.00 97.19 455 GLU A O 1
ATOM 3775 N N . ALA A 1 456 ? -5.299 -16.760 28.876 1.00 96.31 456 ALA A N 1
ATOM 3776 C CA . ALA A 1 456 ? -6.247 -16.687 29.982 1.00 96.31 456 ALA A CA 1
ATOM 3777 C C . ALA A 1 456 ? -6.131 -17.857 30.958 1.00 96.31 456 ALA A C 1
ATOM 3779 O O . ALA A 1 456 ? -6.154 -17.627 32.167 1.00 96.31 456 ALA A O 1
ATOM 3780 N N . GLU A 1 457 ? -5.962 -19.082 30.456 1.00 96.56 457 GLU A N 1
ATOM 3781 C CA . GLU A 1 457 ? -5.763 -20.268 31.295 1.00 96.56 457 GLU A CA 1
ATOM 3782 C C . GLU A 1 457 ? -4.516 -20.120 32.176 1.00 96.56 457 GLU A C 1
ATOM 3784 O O . GLU A 1 457 ? -4.546 -20.414 33.372 1.00 96.56 457 GLU A O 1
ATOM 3789 N N . ARG A 1 458 ? -3.435 -19.566 31.616 1.00 93.81 458 ARG A N 1
ATOM 3790 C CA . ARG A 1 458 ? -2.181 -19.328 32.340 1.00 93.81 458 ARG A CA 1
ATOM 3791 C C . ARG A 1 458 ? -2.308 -18.269 33.438 1.00 93.81 458 ARG A C 1
ATOM 3793 O O . ARG A 1 458 ? -1.630 -18.380 34.459 1.00 93.81 458 ARG A O 1
ATOM 3800 N N . VAL A 1 459 ? -3.101 -17.217 33.221 1.00 92.19 459 VAL A N 1
ATOM 3801 C CA . VAL A 1 459 ? -3.172 -16.055 34.132 1.00 92.19 459 VAL A CA 1
ATOM 3802 C C . VAL A 1 459 ? -4.438 -15.997 34.994 1.00 92.19 459 VAL A C 1
ATOM 3804 O O . VAL A 1 459 ? -4.522 -15.153 35.883 1.00 92.19 459 VAL A O 1
ATOM 3807 N N . GLY A 1 460 ? -5.407 -16.887 34.768 1.00 92.12 460 GLY A N 1
ATOM 3808 C CA . GLY A 1 460 ? -6.642 -16.973 35.550 1.00 92.12 460 GLY A CA 1
ATOM 3809 C C . GLY A 1 460 ? -7.621 -15.816 35.320 1.00 92.12 460 GLY A C 1
ATOM 3810 O O . GLY A 1 460 ? -8.307 -15.411 36.256 1.00 92.12 460 GLY A O 1
ATOM 3811 N N . ILE A 1 461 ? -7.683 -15.270 34.101 1.00 91.56 461 ILE A N 1
ATOM 3812 C CA . ILE A 1 461 ? -8.652 -14.227 33.710 1.00 91.56 461 ILE A CA 1
ATOM 3813 C C . ILE A 1 461 ? -9.566 -14.733 32.593 1.00 91.56 461 ILE A C 1
ATOM 3815 O O . ILE A 1 461 ? -9.299 -15.762 31.982 1.00 91.56 461 ILE A O 1
ATOM 3819 N N . HIS A 1 462 ? -10.642 -14.009 32.283 1.00 92.50 462 HIS A N 1
ATOM 3820 C CA . HIS A 1 462 ? -11.456 -14.329 31.110 1.00 92.50 462 HIS A CA 1
ATOM 3821 C C . HIS A 1 462 ? -10.697 -13.982 29.813 1.00 92.50 462 HIS A C 1
ATOM 3823 O O . HIS A 1 462 ? -10.121 -12.899 29.710 1.00 92.50 462 HIS A O 1
ATOM 3829 N N . TRP A 1 463 ? -10.741 -14.843 28.788 1.00 96.88 463 TRP A N 1
ATOM 3830 C CA . TRP A 1 463 ? -9.971 -14.677 27.538 1.00 96.88 463 TRP A CA 1
ATOM 3831 C C . TRP A 1 463 ? -10.176 -13.319 26.861 1.00 96.88 463 TRP A C 1
ATOM 3833 O O . TRP A 1 463 ? -9.229 -12.737 26.343 1.00 96.88 463 TRP A O 1
ATOM 3843 N N . SER A 1 464 ? -11.378 -12.747 26.945 1.00 92.25 464 SER A N 1
ATOM 3844 C CA . SER A 1 464 ? -11.684 -11.411 26.412 1.00 92.25 464 SER A CA 1
ATOM 3845 C C . SER A 1 464 ? -10.865 -10.262 27.013 1.00 92.25 464 SER A C 1
ATOM 3847 O O . SER A 1 464 ? -10.862 -9.168 26.454 1.00 92.25 464 SER A O 1
ATOM 3849 N N . GLU A 1 465 ? -10.265 -10.461 28.187 1.00 90.00 465 GLU A N 1
ATOM 3850 C CA . GLU A 1 465 ? -9.484 -9.444 28.903 1.00 90.00 465 GLU A CA 1
ATOM 3851 C C . GLU A 1 465 ? -8.001 -9.440 28.509 1.00 90.00 465 GLU A C 1
ATOM 3853 O O . GLU A 1 465 ? -7.297 -8.464 28.783 1.00 90.00 465 GLU A O 1
ATOM 3858 N N . THR A 1 466 ? -7.544 -10.492 27.824 1.00 95.00 466 THR A N 1
ATOM 3859 C CA . THR A 1 466 ? -6.194 -10.587 27.254 1.00 95.00 466 THR A CA 1
ATOM 3860 C C . THR A 1 466 ? -6.002 -9.602 26.098 1.00 95.00 466 THR A C 1
ATOM 3862 O O . THR A 1 466 ? -6.956 -9.012 25.577 1.00 95.00 466 THR A O 1
ATOM 3865 N N . GLU A 1 467 ? -4.756 -9.409 25.665 1.00 95.38 467 GLU A N 1
ATOM 3866 C CA . GLU A 1 467 ? -4.465 -8.563 24.506 1.00 95.38 467 GLU A CA 1
ATOM 3867 C C . GLU A 1 467 ? -5.124 -9.104 23.229 1.00 95.38 467 GLU A C 1
ATOM 3869 O O . GLU A 1 467 ? -5.864 -8.371 22.569 1.00 95.38 467 GLU A O 1
ATOM 3874 N N . TYR A 1 468 ? -4.964 -10.398 22.944 1.00 97.94 468 TYR A N 1
ATOM 3875 C CA . TYR A 1 468 ? -5.577 -11.047 21.782 1.00 97.94 468 TYR A CA 1
ATOM 3876 C C . TYR A 1 468 ? -7.107 -11.110 21.876 1.00 97.94 468 TYR A C 1
ATOM 3878 O O . TYR A 1 468 ? -7.811 -10.919 20.883 1.00 97.94 468 TYR A O 1
ATOM 3886 N N . GLY A 1 469 ? -7.649 -11.277 23.084 1.00 97.88 469 GLY A N 1
ATOM 3887 C CA . GLY A 1 469 ? -9.089 -11.240 23.315 1.00 97.88 469 GLY A CA 1
ATOM 3888 C C . GLY A 1 469 ? -9.693 -9.884 22.964 1.00 97.88 469 GLY A C 1
ATOM 3889 O O . GLY A 1 469 ? -10.770 -9.829 22.362 1.00 97.88 469 GLY A O 1
ATOM 3890 N N . ARG A 1 470 ? -8.986 -8.787 23.273 1.00 97.19 470 ARG A N 1
ATOM 3891 C CA . ARG A 1 470 ? -9.383 -7.434 22.856 1.00 97.19 470 ARG A CA 1
ATOM 3892 C C . ARG A 1 470 ? -9.315 -7.258 21.343 1.00 97.19 470 ARG A C 1
ATOM 3894 O O . ARG A 1 470 ? -10.234 -6.658 20.796 1.00 97.19 470 ARG A O 1
ATOM 3901 N N . VAL A 1 471 ? -8.320 -7.832 20.669 1.00 98.12 471 VAL A N 1
ATOM 3902 C CA . VAL A 1 471 ? -8.223 -7.809 19.198 1.00 98.12 471 VAL A CA 1
ATOM 3903 C C . VAL A 1 471 ? -9.434 -8.492 18.561 1.00 98.12 471 VAL A C 1
ATOM 3905 O O . VAL A 1 471 ? -10.079 -7.895 17.697 1.00 98.12 471 VAL A O 1
ATOM 3908 N N . ALA A 1 472 ? -9.802 -9.696 19.010 1.00 98.50 472 ALA A N 1
ATOM 3909 C CA . ALA A 1 472 ? -10.967 -10.414 18.488 1.00 98.50 472 ALA A CA 1
ATOM 3910 C C . ALA A 1 472 ? -12.283 -9.653 18.745 1.00 98.50 472 ALA A C 1
ATOM 3912 O O . ALA A 1 472 ? -13.117 -9.497 17.850 1.00 98.50 472 ALA A O 1
ATOM 3913 N N . HIS A 1 473 ? -12.459 -9.111 19.954 1.00 98.44 473 HIS A N 1
ATOM 3914 C CA . HIS A 1 473 ? -13.638 -8.311 20.291 1.00 98.44 473 HIS A CA 1
ATOM 3915 C C . HIS A 1 473 ? -13.686 -6.968 19.544 1.00 98.44 473 HIS A C 1
ATOM 3917 O O . HIS A 1 473 ? -14.784 -6.500 19.237 1.00 98.44 473 HIS A O 1
ATOM 3923 N N . ALA A 1 474 ? -12.538 -6.368 19.212 1.00 98.38 474 ALA A N 1
ATOM 3924 C CA . ALA A 1 474 ? -12.470 -5.151 18.408 1.00 98.38 474 ALA A CA 1
ATOM 3925 C C . ALA A 1 474 ? -12.997 -5.406 16.990 1.00 98.38 474 ALA A C 1
ATOM 3927 O O . ALA A 1 474 ? -13.802 -4.614 16.501 1.00 98.38 474 ALA A O 1
ATOM 3928 N N . TRP A 1 475 ? -12.642 -6.541 16.374 1.00 98.38 475 TRP A N 1
ATOM 3929 C CA . TRP A 1 475 ? -13.227 -6.966 15.098 1.00 98.38 475 TRP A CA 1
ATOM 3930 C C . TRP A 1 475 ? -14.751 -7.104 15.194 1.00 98.38 475 TRP A C 1
ATOM 3932 O O . TRP A 1 475 ? -15.475 -6.519 14.386 1.00 98.38 475 TRP A O 1
ATOM 3942 N N . LEU A 1 476 ? -15.259 -7.801 16.218 1.00 98.44 476 LEU A N 1
ATOM 3943 C CA . LEU A 1 476 ? -16.706 -7.967 16.396 1.00 98.44 476 LEU A CA 1
ATOM 3944 C C . LEU A 1 476 ? -17.413 -6.621 16.631 1.00 98.44 476 LEU A C 1
ATOM 3946 O O . LEU A 1 476 ? -18.515 -6.407 16.123 1.00 98.44 476 LEU A O 1
ATOM 3950 N N . LEU A 1 477 ? -16.776 -5.689 17.350 1.00 98.25 477 LEU A N 1
ATOM 3951 C CA . LEU A 1 477 ? -17.287 -4.329 17.527 1.00 98.25 477 LEU A CA 1
ATOM 3952 C C . LEU A 1 477 ? -17.353 -3.566 16.204 1.00 98.25 477 LEU A C 1
ATOM 3954 O O . LEU A 1 477 ? -18.358 -2.916 15.938 1.00 98.25 477 LEU A O 1
ATOM 3958 N N . GLY A 1 478 ? -16.314 -3.662 15.374 1.00 98.00 478 GLY A N 1
ATOM 3959 C CA . GLY A 1 478 ? -16.302 -3.068 14.041 1.00 98.00 478 GLY A CA 1
ATOM 3960 C C . GLY A 1 478 ? -17.415 -3.619 13.156 1.00 98.00 478 GLY A C 1
ATOM 3961 O O . GLY A 1 478 ? -18.132 -2.856 12.512 1.00 98.00 478 GLY A O 1
ATOM 3962 N N . PHE A 1 479 ? -17.617 -4.939 13.183 1.00 97.44 479 PHE A N 1
ATOM 3963 C CA . PHE A 1 479 ? -18.708 -5.590 12.457 1.00 97.44 479 PHE A CA 1
ATOM 3964 C C . PHE A 1 479 ? -20.081 -5.107 12.946 1.00 97.44 479 PHE A C 1
ATOM 3966 O O . PHE A 1 479 ? -20.942 -4.758 12.140 1.00 97.44 479 PHE A O 1
ATOM 3973 N N . TYR A 1 480 ? -20.276 -5.010 14.266 1.00 97.81 480 TYR A N 1
ATOM 3974 C CA . TYR A 1 480 ? -21.474 -4.419 14.871 1.00 97.81 480 TYR A CA 1
ATOM 3975 C C . TYR A 1 480 ? -21.673 -2.945 14.475 1.00 97.81 480 TYR A C 1
ATOM 3977 O O . TYR A 1 480 ? -22.800 -2.497 14.235 1.00 97.81 480 TYR A O 1
ATOM 3985 N N . ASP A 1 481 ? -20.601 -2.169 14.374 1.00 97.31 481 ASP A N 1
ATOM 3986 C CA . ASP A 1 481 ? -20.679 -0.763 13.994 1.00 97.31 481 ASP A CA 1
ATOM 3987 C C . ASP A 1 481 ? -21.006 -0.551 12.514 1.00 97.31 481 ASP A C 1
ATOM 3989 O O . ASP A 1 481 ? -21.717 0.408 12.201 1.00 97.31 481 ASP A O 1
ATOM 3993 N N . GLY A 1 482 ? -20.660 -1.496 11.643 1.00 95.62 482 GLY A N 1
ATOM 3994 C CA . GLY A 1 482 ? -21.216 -1.568 10.293 1.00 95.62 482 GLY A CA 1
ATOM 3995 C C . GLY A 1 482 ? -22.663 -2.075 10.303 1.00 95.62 482 GLY A C 1
ATOM 3996 O O . GLY A 1 482 ? -23.613 -1.290 10.256 1.00 95.62 482 GLY A O 1
ATOM 3997 N N . ASP A 1 483 ? -22.862 -3.378 10.526 1.00 95.00 483 ASP A N 1
ATOM 3998 C CA . ASP A 1 483 ? -24.134 -4.078 10.262 1.00 95.00 483 ASP A CA 1
ATOM 3999 C C . ASP A 1 483 ? -24.911 -4.491 11.531 1.00 95.00 483 ASP A C 1
ATOM 4001 O O . ASP A 1 483 ? -25.656 -5.468 11.565 1.00 95.00 483 ASP A O 1
ATOM 4005 N N . GLY A 1 484 ? -24.722 -3.766 12.635 1.00 96.38 484 GLY A N 1
ATOM 4006 C CA . GLY A 1 484 ? -25.419 -3.989 13.905 1.00 96.38 484 GLY A CA 1
ATOM 4007 C C . GLY A 1 484 ? -26.415 -2.901 14.305 1.00 96.38 484 GLY A C 1
ATOM 4008 O O . GLY A 1 484 ? -26.508 -1.818 13.717 1.00 96.38 484 GLY A O 1
ATOM 4009 N N . SER A 1 485 ? -27.203 -3.185 15.339 1.00 94.88 485 SER A N 1
ATOM 4010 C CA . SER A 1 485 ? -28.158 -2.251 15.939 1.00 94.88 485 SER A CA 1
ATOM 4011 C C . SER A 1 485 ? -28.232 -2.407 17.453 1.00 94.88 485 SER A C 1
ATOM 4013 O O . SER A 1 485 ? -28.354 -3.513 17.979 1.00 94.88 485 SER A O 1
ATOM 4015 N N . TYR A 1 486 ? -28.231 -1.275 18.149 1.00 91.06 486 TYR A N 1
ATOM 4016 C CA . TYR A 1 486 ? -28.489 -1.211 19.581 1.00 91.06 486 TYR A CA 1
ATOM 4017 C C . TYR A 1 486 ? -29.974 -1.482 19.865 1.00 91.06 486 TYR A C 1
ATOM 4019 O O . TYR A 1 486 ? -30.841 -0.896 19.213 1.00 91.06 486 TYR A O 1
ATOM 4027 N N . ARG A 1 487 ? -30.280 -2.364 20.825 1.00 82.19 487 ARG A N 1
ATOM 4028 C CA . ARG A 1 487 ? -31.658 -2.759 21.182 1.00 82.19 487 ARG A CA 1
ATOM 4029 C C . ARG A 1 487 ? -32.152 -2.174 22.510 1.00 82.19 487 ARG A C 1
ATOM 4031 O O . ARG A 1 487 ? -33.282 -2.457 22.891 1.00 82.19 487 ARG A O 1
ATOM 4038 N N . GLY A 1 488 ? -31.357 -1.330 23.172 1.00 69.81 488 GLY A N 1
ATOM 4039 C CA . GLY A 1 488 ? -31.643 -0.847 24.527 1.00 69.81 488 GLY A CA 1
ATOM 4040 C C . GLY A 1 488 ? -30.944 -1.687 25.604 1.00 69.81 488 GLY A C 1
ATOM 4041 O O . GLY A 1 488 ? -30.549 -2.826 25.353 1.00 69.81 488 GLY A O 1
ATOM 4042 N N . GLY A 1 489 ? -30.764 -1.111 26.797 1.00 71.56 489 GLY A N 1
ATOM 4043 C CA . GLY A 1 489 ? -30.036 -1.736 27.908 1.00 71.56 489 GLY A CA 1
ATOM 4044 C C . GLY A 1 489 ? -28.593 -2.113 27.549 1.00 71.56 489 GLY A C 1
ATOM 4045 O O . GLY A 1 489 ? -27.888 -1.373 26.872 1.00 71.56 489 GLY A O 1
ATOM 4046 N N . TYR A 1 490 ? -28.150 -3.296 27.967 1.00 71.69 490 TYR A N 1
ATOM 4047 C CA . TYR A 1 490 ? -26.931 -3.917 27.447 1.00 71.69 490 TYR A CA 1
ATOM 4048 C C . TYR A 1 490 ? -27.315 -4.990 26.428 1.00 71.69 490 TYR A C 1
ATOM 4050 O O . TYR A 1 490 ? -27.083 -6.164 26.644 1.00 71.69 490 TYR A O 1
ATOM 4058 N N . SER A 1 491 ? -27.960 -4.629 25.320 1.00 83.44 491 SER A N 1
ATOM 4059 C CA . SER A 1 491 ? -28.238 -5.600 24.260 1.00 83.44 491 SER A CA 1
ATOM 4060 C C . SER A 1 491 ? -28.027 -5.007 22.875 1.00 83.44 491 SER A C 1
ATOM 4062 O O . SER A 1 491 ? -28.417 -3.875 22.572 1.00 83.44 491 SER A O 1
ATOM 4064 N N . ALA A 1 492 ? -27.401 -5.809 22.025 1.00 93.00 492 ALA A N 1
ATOM 4065 C CA . ALA A 1 492 ? -27.087 -5.499 20.647 1.00 93.00 492 ALA A CA 1
ATOM 4066 C C . ALA A 1 492 ? -27.433 -6.690 19.762 1.00 93.00 492 ALA A C 1
ATOM 4068 O O . ALA A 1 492 ? -27.372 -7.844 20.187 1.00 93.00 492 ALA A O 1
ATOM 4069 N N . VAL A 1 493 ? -27.783 -6.393 18.517 1.00 97.44 493 VAL A N 1
ATOM 4070 C CA . VAL A 1 493 ? -27.985 -7.387 17.468 1.00 97.44 493 VAL A CA 1
ATOM 4071 C C . VAL A 1 493 ? -27.052 -7.072 16.307 1.00 97.44 493 VAL A C 1
ATOM 4073 O O . VAL A 1 493 ? -26.868 -5.900 15.973 1.00 97.44 493 VAL A O 1
ATOM 4076 N N . ILE A 1 494 ? -26.482 -8.103 15.697 1.00 97.88 494 ILE A N 1
ATOM 4077 C CA . ILE A 1 494 ? -25.781 -8.012 14.413 1.00 97.88 494 ILE A CA 1
ATOM 4078 C C . ILE A 1 494 ? -26.592 -8.719 13.334 1.00 97.88 494 ILE A C 1
ATOM 4080 O O . ILE A 1 494 ? -27.332 -9.663 13.630 1.00 97.88 494 ILE A O 1
ATOM 4084 N N . TYR A 1 495 ? -26.463 -8.254 12.098 1.00 96.12 495 TYR A N 1
ATOM 4085 C CA . TYR A 1 495 ? -27.121 -8.840 10.940 1.00 96.12 495 TYR A CA 1
ATOM 4086 C C . TYR A 1 495 ? -26.102 -9.351 9.928 1.00 96.12 495 TYR A C 1
ATOM 4088 O O . TYR A 1 495 ? -24.930 -8.987 9.961 1.00 96.12 495 TYR A O 1
ATOM 4096 N N . SER A 1 496 ? -26.545 -10.265 9.069 1.00 93.81 496 SER A N 1
ATOM 4097 C CA . SER A 1 496 ? -25.757 -10.738 7.936 1.00 93.81 496 SER A CA 1
ATOM 4098 C C . SER A 1 496 ? -26.651 -11.451 6.924 1.00 93.81 496 SER A C 1
ATOM 4100 O O . SER A 1 496 ? -27.661 -12.065 7.271 1.00 93.81 496 SER A O 1
ATOM 4102 N N . SER A 1 497 ? -26.232 -11.424 5.661 1.00 91.56 497 SER A N 1
ATOM 4103 C CA . SER A 1 497 ? -26.753 -12.284 4.591 1.00 91.56 497 SER A CA 1
ATOM 4104 C C . SER A 1 497 ? -26.058 -13.655 4.529 1.00 91.56 497 SER A C 1
ATOM 4106 O O . SER A 1 497 ? -26.218 -14.368 3.546 1.00 91.56 497 SER A O 1
ATOM 4108 N N . SER A 1 498 ? -25.212 -13.988 5.505 1.00 92.31 498 SER A N 1
ATOM 4109 C CA . SER A 1 498 ? -24.553 -15.291 5.649 1.00 92.31 498 SER A CA 1
ATOM 4110 C C . SER A 1 498 ? -24.936 -15.873 7.004 1.00 92.31 498 SER A C 1
ATOM 4112 O O . SER A 1 498 ? -24.512 -15.349 8.038 1.00 92.31 498 SER A O 1
ATOM 4114 N N . GLN A 1 499 ? -25.750 -16.931 6.993 1.00 94.50 499 GLN A N 1
ATOM 4115 C CA . GLN A 1 499 ? -26.125 -17.660 8.204 1.00 94.50 499 GLN A CA 1
ATOM 4116 C C . GLN A 1 499 ? -24.897 -18.302 8.860 1.00 94.50 499 GLN A C 1
ATOM 4118 O O . GLN A 1 499 ? -24.716 -18.177 10.070 1.00 94.50 499 GLN A O 1
ATOM 4123 N N . ASP A 1 500 ? -24.025 -18.902 8.046 1.00 94.38 500 ASP A N 1
ATOM 4124 C CA . ASP A 1 500 ? -22.789 -19.554 8.488 1.00 94.38 500 ASP A CA 1
ATOM 4125 C C . ASP A 1 500 ? -21.869 -18.576 9.226 1.00 94.38 500 ASP A C 1
ATOM 4127 O O . ASP A 1 500 ? -21.336 -18.905 10.280 1.00 94.38 500 ASP A O 1
ATOM 4131 N N . LEU A 1 501 ? -21.748 -17.331 8.740 1.00 94.94 501 LEU A N 1
ATOM 4132 C CA . LEU A 1 501 ? -20.977 -16.299 9.439 1.00 94.94 501 LEU A CA 1
ATOM 4133 C C . LEU A 1 501 ? -21.513 -16.066 10.856 1.00 94.94 501 LEU A C 1
ATOM 4135 O O . LEU A 1 501 ? -20.729 -15.955 11.793 1.00 94.94 501 LEU A O 1
ATOM 4139 N N . LEU A 1 502 ? -22.835 -15.962 11.015 1.00 97.00 502 LEU A N 1
ATOM 4140 C CA . LEU A 1 502 ? -23.432 -15.703 12.324 1.00 97.00 502 LEU A CA 1
ATOM 4141 C C . LEU A 1 502 ? -23.306 -16.909 13.257 1.00 97.00 502 LEU A C 1
ATOM 4143 O O . LEU A 1 502 ? -23.089 -16.697 14.445 1.00 97.00 502 LEU A O 1
ATOM 4147 N N . HIS A 1 503 ? -23.389 -18.141 12.748 1.00 97.69 503 HIS A N 1
ATOM 4148 C CA . HIS A 1 503 ? -23.097 -19.332 13.552 1.00 97.69 503 HIS A CA 1
ATOM 4149 C C . HIS A 1 503 ? -21.630 -19.367 13.989 1.00 97.69 503 HIS A C 1
ATOM 4151 O O . HIS A 1 503 ? -21.368 -19.527 15.176 1.00 97.69 503 HIS A O 1
ATOM 4157 N N . ASN A 1 504 ? -20.685 -19.080 13.090 1.00 96.94 504 ASN A N 1
ATOM 4158 C CA . ASN A 1 504 ? -19.270 -18.998 13.454 1.00 96.94 504 ASN A CA 1
ATOM 4159 C C . ASN A 1 504 ? -19.017 -17.911 14.511 1.00 96.94 504 ASN A C 1
ATOM 4161 O O . ASN A 1 504 ? -18.299 -18.155 15.473 1.00 96.94 504 ASN A O 1
ATOM 4165 N N . ILE A 1 505 ? -19.630 -16.726 14.381 1.00 98.12 505 ILE A N 1
ATOM 4166 C CA . ILE A 1 505 ? -19.539 -15.672 15.408 1.00 98.12 505 ILE A CA 1
ATOM 4167 C C . ILE A 1 505 ? -20.150 -16.152 16.728 1.00 98.12 505 ILE A C 1
ATOM 4169 O O . ILE A 1 505 ? -19.572 -15.917 17.788 1.00 98.12 505 ILE A O 1
ATOM 4173 N N . LYS A 1 506 ? -21.313 -16.811 16.677 1.00 98.19 506 LYS A N 1
ATOM 4174 C CA . LYS A 1 506 ? -21.992 -17.333 17.863 1.00 98.19 506 LYS A CA 1
ATOM 4175 C C . LYS A 1 506 ? -21.081 -18.284 18.637 1.00 98.19 506 LYS A C 1
ATOM 4177 O O . LYS A 1 506 ? -20.900 -18.097 19.838 1.00 98.19 506 LYS A O 1
ATOM 4182 N N . ASP A 1 507 ? -20.518 -19.265 17.946 1.00 98.06 507 ASP A N 1
ATOM 4183 C CA . ASP A 1 507 ? -19.715 -20.316 18.561 1.00 98.06 507 ASP A CA 1
ATOM 4184 C C . ASP A 1 507 ? -18.362 -19.772 19.036 1.00 98.06 507 ASP A C 1
ATOM 4186 O O . ASP A 1 507 ? -17.953 -20.034 20.166 1.00 98.06 507 ASP A O 1
ATOM 4190 N N . LEU A 1 508 ? -17.709 -18.932 18.226 1.00 98.19 508 LEU A N 1
ATOM 4191 C CA . LEU A 1 508 ? -16.398 -18.368 18.547 1.00 98.19 508 LEU A CA 1
ATOM 4192 C C . LEU A 1 508 ? -16.431 -17.414 19.753 1.00 98.19 508 LEU A C 1
ATOM 4194 O O . LEU A 1 508 ? -15.507 -17.418 20.565 1.00 98.19 508 LEU A O 1
ATOM 4198 N N . PHE A 1 509 ? -17.487 -16.602 19.886 1.00 97.75 509 PHE A N 1
ATOM 4199 C CA . PHE A 1 509 ? -17.632 -15.611 20.964 1.00 97.75 509 PHE A CA 1
ATOM 4200 C C . PHE A 1 509 ? -18.514 -16.081 22.129 1.00 97.75 509 PHE A C 1
ATOM 4202 O O . PHE A 1 509 ? -18.877 -15.264 22.981 1.00 97.75 509 PHE A O 1
ATOM 4209 N N . GLU A 1 510 ? -18.846 -17.376 22.176 1.00 96.62 510 GLU A N 1
ATOM 4210 C CA . GLU A 1 510 ? -19.617 -17.997 23.261 1.00 96.62 510 GLU A CA 1
ATOM 4211 C C . GLU A 1 510 ? -20.965 -17.281 23.488 1.00 96.62 510 GLU A C 1
ATOM 4213 O O . GLU A 1 510 ? -21.371 -16.989 24.613 1.00 96.62 510 GLU A O 1
ATOM 4218 N N . ILE A 1 511 ? -21.657 -16.942 22.392 1.00 96.62 511 ILE A N 1
ATOM 4219 C CA . ILE A 1 511 ? -22.962 -16.272 22.431 1.00 96.62 511 ILE A CA 1
ATOM 4220 C C . ILE A 1 511 ? -24.053 -17.327 22.637 1.00 96.62 511 ILE A C 1
ATOM 4222 O O . ILE A 1 511 ? -24.206 -18.258 21.844 1.00 96.62 511 ILE A O 1
ATOM 4226 N N . GLU A 1 512 ? -24.849 -17.162 23.691 1.00 95.81 512 GLU A N 1
ATOM 4227 C CA . GLU A 1 512 ? -25.915 -18.110 24.041 1.00 95.81 512 GLU A CA 1
ATOM 4228 C C . GLU A 1 512 ? -27.125 -18.027 23.104 1.00 95.81 512 GLU A C 1
ATOM 4230 O O . GLU A 1 512 ? -27.752 -19.041 22.817 1.00 95.81 512 GLU A O 1
ATOM 4235 N N . ASN A 1 513 ? -27.447 -16.831 22.603 1.00 96.19 513 ASN A N 1
ATOM 4236 C CA . ASN A 1 513 ? -28.636 -16.626 21.778 1.00 96.19 513 ASN A CA 1
ATOM 4237 C C . ASN A 1 513 ? -28.514 -17.297 20.404 1.00 96.19 513 ASN A C 1
ATOM 4239 O O . ASN A 1 513 ? -27.453 -17.289 19.779 1.00 96.19 513 ASN A O 1
ATOM 4243 N N . ASP A 1 514 ? -29.643 -17.779 19.891 1.00 97.69 514 ASP A N 1
ATOM 4244 C CA . ASP A 1 514 ? -29.713 -18.411 18.577 1.00 97.69 514 ASP A CA 1
ATOM 4245 C C . ASP A 1 514 ? -29.636 -17.415 17.411 1.00 97.69 514 ASP A C 1
ATOM 4247 O O . ASP A 1 514 ? -30.032 -16.243 17.497 1.00 97.69 514 ASP A O 1
ATOM 4251 N N . VAL A 1 515 ? -29.171 -17.923 16.267 1.00 97.88 515 VAL A N 1
ATOM 4252 C CA . VAL A 1 515 ? -29.257 -17.226 14.981 1.00 97.88 515 VAL A CA 1
ATOM 4253 C C . VAL A 1 515 ? -30.702 -17.290 14.491 1.00 97.88 515 VAL A C 1
ATOM 4255 O O . VAL A 1 515 ? -31.263 -18.361 14.283 1.00 97.88 515 VAL A O 1
ATOM 4258 N N . ASN A 1 516 ? -31.310 -16.123 14.291 1.00 97.06 516 ASN A N 1
ATOM 4259 C CA . ASN A 1 516 ? -32.709 -15.992 13.902 1.00 97.06 516 ASN A CA 1
ATOM 4260 C C . ASN A 1 516 ? -32.838 -15.561 12.439 1.00 97.06 516 ASN A C 1
ATOM 4262 O O . ASN A 1 516 ? -32.230 -14.570 12.028 1.00 97.06 516 ASN A O 1
ATOM 4266 N N . THR A 1 517 ? -33.695 -16.235 11.675 1.00 96.19 517 THR A N 1
ATOM 4267 C CA . THR A 1 517 ? -34.058 -15.823 10.312 1.00 96.19 517 THR A CA 1
ATOM 4268 C C . THR A 1 517 ? -34.972 -14.596 10.351 1.00 96.19 517 THR A C 1
ATOM 4270 O O . THR A 1 517 ? -35.988 -14.578 11.045 1.00 96.19 517 THR A O 1
ATOM 4273 N N . LYS A 1 518 ? -34.608 -13.542 9.616 1.00 93.31 518 LYS A N 1
ATOM 4274 C CA . LYS A 1 518 ? -35.413 -12.323 9.421 1.00 93.31 518 LYS A CA 1
ATOM 4275 C C . LYS A 1 518 ? -36.152 -12.320 8.092 1.00 93.31 518 LYS A C 1
ATOM 4277 O O . LYS A 1 518 ? -37.268 -11.819 8.037 1.00 93.31 518 LYS A O 1
ATOM 4282 N N . VAL A 1 519 ? -35.524 -12.871 7.059 1.00 91.06 519 VAL A N 1
ATOM 4283 C CA . VAL A 1 519 ? -36.101 -13.082 5.729 1.00 91.06 519 VAL A CA 1
ATOM 4284 C C . VAL A 1 519 ? -35.656 -14.462 5.273 1.00 91.06 519 VAL A C 1
ATOM 4286 O O . VAL A 1 519 ? -34.457 -14.750 5.358 1.00 91.06 519 VAL A O 1
ATOM 4289 N N . ASN A 1 520 ? -36.572 -15.319 4.816 1.00 91.62 520 ASN A N 1
ATOM 4290 C CA . ASN A 1 520 ? -36.174 -16.654 4.384 1.00 91.62 520 ASN A CA 1
ATOM 4291 C C . ASN A 1 520 ? -35.510 -16.587 3.001 1.00 91.62 520 ASN A C 1
ATOM 4293 O O . ASN A 1 520 ? -35.923 -15.798 2.143 1.00 91.62 520 ASN A O 1
ATOM 4297 N N . PRO A 1 521 ? -34.482 -17.412 2.745 1.00 91.44 521 PRO A N 1
ATOM 4298 C CA . PRO A 1 521 ? -34.022 -17.653 1.386 1.00 91.44 521 PRO A CA 1
ATOM 4299 C C . PRO A 1 521 ? -35.184 -18.138 0.511 1.00 91.44 521 PRO A C 1
ATOM 4301 O O . PRO A 1 521 ? -35.916 -19.045 0.899 1.00 91.44 521 PRO A O 1
ATOM 4304 N N . GLY A 1 522 ? -35.345 -17.548 -0.671 1.00 90.19 522 GLY A N 1
ATOM 4305 C CA . GLY A 1 522 ? -36.436 -17.877 -1.592 1.00 90.19 522 GLY A CA 1
ATOM 4306 C C . GLY A 1 522 ? -37.666 -16.970 -1.489 1.00 90.19 522 GLY A C 1
ATOM 4307 O O . GLY A 1 522 ? -38.444 -16.931 -2.443 1.00 90.19 522 GLY A O 1
ATOM 4308 N N . ASP A 1 523 ? -37.823 -16.202 -0.405 1.00 92.19 523 ASP A N 1
ATOM 4309 C CA . ASP A 1 523 ? -38.934 -15.253 -0.268 1.00 92.19 523 ASP A CA 1
ATOM 4310 C C . ASP A 1 523 ? -38.833 -14.142 -1.327 1.00 92.19 523 ASP A C 1
ATOM 4312 O O . ASP A 1 523 ? -37.747 -13.639 -1.628 1.00 92.19 523 ASP A O 1
ATOM 4316 N N . LEU A 1 524 ? -39.969 -13.744 -1.904 1.00 90.50 524 LEU A N 1
ATOM 4317 C CA . LEU A 1 524 ? -40.040 -12.592 -2.801 1.00 90.50 524 LEU A CA 1
ATOM 4318 C C . LEU A 1 524 ? -40.065 -11.306 -1.976 1.00 90.50 524 LEU A C 1
ATO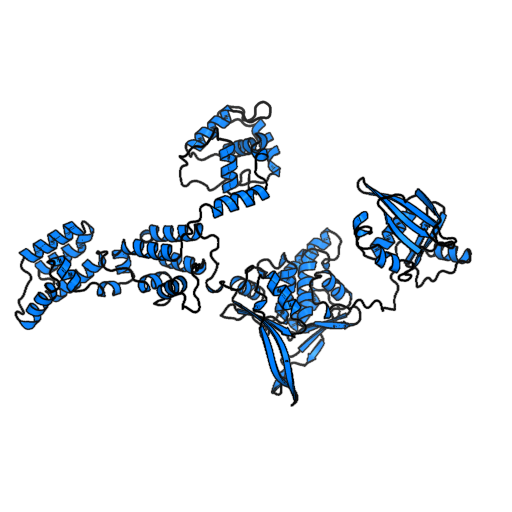M 4320 O O . LEU A 1 524 ? -41.038 -11.024 -1.282 1.00 90.50 524 LEU A O 1
ATOM 4324 N N . GLU A 1 525 ? -39.018 -10.500 -2.109 1.00 85.88 525 GLU A N 1
ATOM 4325 C CA . GLU A 1 525 ? -38.863 -9.233 -1.400 1.00 85.88 525 GLU A CA 1
ATOM 4326 C C . GLU A 1 525 ? -38.804 -8.058 -2.372 1.00 85.88 525 GLU A C 1
ATOM 4328 O O . GLU A 1 525 ? -38.226 -8.142 -3.459 1.00 85.88 525 GLU A O 1
ATOM 4333 N N . ILE A 1 526 ? -39.382 -6.925 -1.972 1.00 82.12 526 ILE A N 1
ATOM 4334 C CA . ILE A 1 526 ? -39.261 -5.680 -2.735 1.00 82.12 526 ILE A CA 1
ATOM 4335 C C . ILE A 1 526 ? -37.992 -4.960 -2.281 1.00 82.12 526 ILE A C 1
ATOM 4337 O O . ILE A 1 526 ? -37.988 -4.242 -1.278 1.00 82.12 526 ILE A O 1
ATOM 4341 N N . CYS A 1 527 ? -36.927 -5.077 -3.069 1.00 79.81 527 CYS A N 1
ATOM 4342 C CA . CYS A 1 527 ? -35.714 -4.284 -2.906 1.00 79.81 527 CYS A CA 1
ATOM 4343 C C . CYS A 1 527 ? -35.700 -3.166 -3.950 1.00 79.81 527 CYS A C 1
ATOM 4345 O O . CYS A 1 527 ? -35.602 -3.428 -5.149 1.00 79.81 527 CYS A O 1
ATOM 4347 N N . PHE A 1 528 ? -35.809 -1.912 -3.495 1.00 72.62 528 PHE A N 1
ATOM 4348 C CA . PHE A 1 528 ? -35.737 -0.719 -4.355 1.00 72.62 528 PHE A CA 1
ATOM 4349 C C . PHE A 1 528 ? -36.659 -0.799 -5.592 1.00 72.62 528 PHE A C 1
ATOM 4351 O O . PHE A 1 528 ? -36.243 -0.528 -6.715 1.00 72.62 528 PHE A O 1
ATOM 4358 N N . ASN A 1 529 ? -37.909 -1.226 -5.364 1.00 78.06 529 ASN A N 1
ATOM 4359 C CA . ASN A 1 529 ? -38.978 -1.458 -6.353 1.00 78.06 529 ASN A CA 1
ATOM 4360 C C . ASN A 1 529 ? -38.807 -2.625 -7.321 1.00 78.06 529 ASN A C 1
ATOM 4362 O O . ASN A 1 529 ? -39.686 -2.854 -8.149 1.00 78.06 529 ASN A O 1
ATOM 4366 N N . THR A 1 530 ? -37.733 -3.391 -7.201 1.00 81.88 530 THR A N 1
ATOM 4367 C CA . THR A 1 530 ? -37.627 -4.673 -7.890 1.00 81.88 530 THR A CA 1
ATOM 4368 C C . THR A 1 530 ? -38.001 -5.794 -6.940 1.00 81.88 530 THR A C 1
ATOM 4370 O O . THR A 1 530 ? -37.467 -5.875 -5.835 1.00 81.88 530 THR A O 1
ATOM 4373 N N . TRP A 1 531 ? -38.918 -6.654 -7.378 1.00 85.88 531 TRP A N 1
ATOM 4374 C CA . TRP A 1 531 ? -39.106 -7.953 -6.750 1.00 85.88 531 TRP A CA 1
ATOM 4375 C C . TRP A 1 531 ? -37.843 -8.773 -6.976 1.00 85.88 531 TRP A C 1
ATOM 4377 O O . TRP A 1 531 ? -37.416 -8.965 -8.115 1.00 85.88 531 TRP A O 1
ATOM 4387 N N . GLN A 1 532 ? -37.229 -9.215 -5.890 1.00 88.94 532 GLN A N 1
ATOM 4388 C CA . GLN A 1 532 ? -36.044 -10.053 -5.913 1.00 88.94 532 GLN A CA 1
ATOM 4389 C C . GLN A 1 532 ? -36.295 -11.271 -5.037 1.00 88.94 532 GLN A C 1
ATOM 4391 O O . GLN A 1 532 ? -36.918 -11.175 -3.983 1.00 88.94 532 GLN A O 1
ATOM 4396 N N . VAL A 1 533 ? -35.805 -12.421 -5.489 1.00 89.00 533 VAL A N 1
ATOM 4397 C CA . VAL A 1 533 ? -35.767 -13.623 -4.659 1.00 89.00 533 VAL A CA 1
ATOM 4398 C C . VAL A 1 533 ? -34.674 -13.408 -3.619 1.00 89.00 533 VAL A C 1
ATOM 4400 O O . VAL A 1 533 ? -33.499 -13.253 -3.964 1.00 89.00 533 VAL A O 1
ATOM 4403 N N . SER A 1 534 ? -35.071 -13.338 -2.354 1.00 87.69 534 SER A N 1
ATOM 4404 C CA . SER A 1 534 ? -34.169 -13.108 -1.237 1.00 87.69 534 SER A CA 1
ATOM 4405 C C . SER A 1 534 ? -33.152 -14.241 -1.130 1.00 87.69 534 SER A C 1
ATOM 4407 O O . SER A 1 534 ? -33.495 -15.420 -1.221 1.00 87.69 534 SER A O 1
ATOM 4409 N N . LYS A 1 535 ? -31.889 -13.885 -0.877 1.00 87.12 535 LYS A N 1
ATOM 4410 C CA . LYS A 1 535 ? -30.843 -14.850 -0.498 1.00 87.12 535 LYS A CA 1
ATOM 4411 C C . LYS A 1 535 ? -30.914 -15.247 0.985 1.00 87.12 535 LYS A C 1
ATOM 4413 O O . LYS A 1 535 ? -30.105 -16.050 1.431 1.00 87.12 535 LYS A O 1
ATOM 4418 N N . GLY A 1 536 ? -31.873 -14.696 1.726 1.00 90.50 536 GLY A N 1
ATOM 4419 C CA . GLY A 1 536 ? -31.986 -14.818 3.171 1.00 90.50 536 GLY A CA 1
ATOM 4420 C C . GLY A 1 536 ? -31.296 -13.675 3.912 1.00 90.50 536 GLY A C 1
ATOM 4421 O O . GLY A 1 536 ? -30.349 -13.053 3.424 1.00 90.50 536 GLY A O 1
ATOM 4422 N N . PHE A 1 537 ? -31.812 -13.377 5.100 1.00 92.56 537 PHE A N 1
ATOM 4423 C CA . PHE A 1 537 ? -31.261 -12.376 6.006 1.00 92.56 537 PHE A CA 1
ATOM 4424 C C . PHE A 1 537 ? -31.441 -12.866 7.436 1.00 92.56 537 PHE A C 1
ATOM 4426 O O . PHE A 1 537 ? -32.547 -13.251 7.817 1.00 92.56 537 PHE A O 1
ATOM 4433 N N . TRP A 1 538 ? -30.372 -12.854 8.225 1.00 96.62 538 TRP A N 1
ATOM 4434 C CA . TRP A 1 538 ? -30.349 -13.421 9.570 1.00 96.62 538 TRP A CA 1
ATOM 4435 C C . TRP A 1 538 ? -29.862 -12.397 10.589 1.00 96.62 538 TRP A C 1
ATOM 4437 O O . TRP A 1 538 ? -29.258 -11.379 10.246 1.00 96.62 538 TRP A O 1
ATOM 4447 N N . SER A 1 539 ? -30.141 -12.664 11.861 1.00 97.81 539 SER A N 1
ATOM 4448 C CA . SER A 1 539 ? -29.720 -11.824 12.977 1.00 97.81 539 SER A CA 1
ATOM 4449 C C . SER A 1 539 ? -29.243 -12.651 14.161 1.00 97.81 539 SER A C 1
ATOM 4451 O O . SER A 1 539 ? -29.860 -13.670 14.471 1.00 97.81 539 SER A O 1
ATOM 4453 N N . LEU A 1 540 ? -28.238 -12.154 14.875 1.00 98.19 540 LEU A N 1
ATOM 4454 C CA . LEU A 1 540 ? -27.739 -12.735 16.119 1.00 98.19 540 LEU A CA 1
ATOM 4455 C C . LEU A 1 540 ? -27.760 -11.681 17.229 1.00 98.19 540 LEU A C 1
ATOM 4457 O O . LEU A 1 540 ? -27.178 -10.604 17.084 1.00 98.19 540 LEU A O 1
ATOM 4461 N N . THR A 1 541 ? -28.432 -11.984 18.339 1.00 97.19 541 THR A N 1
ATOM 4462 C CA . THR A 1 541 ? -28.423 -11.135 19.539 1.00 97.19 541 THR A CA 1
ATOM 4463 C C . THR A 1 541 ? -27.180 -11.455 20.360 1.00 97.19 541 THR A C 1
ATOM 4465 O O . THR A 1 541 ? -26.986 -12.595 20.762 1.00 97.19 541 THR A O 1
ATOM 4468 N N . LEU A 1 542 ? -26.341 -10.463 20.651 1.00 94.81 542 LEU A N 1
ATOM 4469 C CA . LEU A 1 542 ? -25.069 -10.697 21.346 1.00 94.81 542 LEU A CA 1
ATOM 4470 C C . LEU A 1 542 ? -25.254 -11.006 22.840 1.00 94.81 542 LEU A C 1
ATOM 4472 O O . LEU A 1 542 ? -24.438 -11.699 23.434 1.00 94.81 542 LEU A O 1
ATOM 4476 N N . GLY A 1 543 ? -26.331 -10.508 23.452 1.00 88.75 543 GLY A N 1
ATOM 4477 C CA . GLY A 1 543 ? -26.523 -10.567 24.902 1.00 88.75 543 GLY A CA 1
ATOM 4478 C C . GLY A 1 543 ? -25.647 -9.559 25.667 1.00 88.75 543 GLY A C 1
ATOM 4479 O O . GLY A 1 543 ? -24.751 -8.933 25.090 1.00 88.75 543 GLY A O 1
ATOM 4480 N N . PRO A 1 544 ? -25.919 -9.353 26.966 1.00 86.62 544 PRO A N 1
ATOM 4481 C CA . PRO A 1 544 ? -25.302 -8.284 27.750 1.00 86.62 544 PRO A CA 1
ATOM 4482 C C . PRO A 1 544 ? -23.816 -8.443 28.007 1.00 86.62 544 PRO A C 1
ATOM 4484 O O . PRO A 1 544 ? -23.088 -7.450 27.938 1.00 86.62 544 PRO A O 1
ATOM 4487 N N . ASP A 1 545 ? -23.342 -9.658 28.255 1.00 87.44 545 ASP A N 1
ATOM 4488 C CA . ASP A 1 545 ? -21.942 -9.858 28.617 1.00 87.44 545 ASP A CA 1
ATOM 4489 C C . ASP A 1 545 ? -21.021 -9.699 27.411 1.00 87.44 545 ASP A C 1
ATOM 4491 O O . ASP A 1 545 ? -20.072 -8.914 27.465 1.00 87.44 545 ASP A O 1
ATOM 4495 N N . VAL A 1 546 ? -21.352 -10.325 26.279 1.00 94.12 546 VAL A N 1
ATOM 4496 C CA . VAL A 1 546 ? -20.615 -10.139 25.019 1.00 94.12 546 VAL A CA 1
ATOM 4497 C C . VAL A 1 546 ? -20.674 -8.680 24.580 1.00 94.12 546 VAL A C 1
ATOM 4499 O O . VAL A 1 546 ? -19.639 -8.110 24.234 1.00 94.12 546 VAL A O 1
ATOM 4502 N N . PHE A 1 547 ? -21.843 -8.031 24.662 1.00 93.69 547 PHE A N 1
ATOM 4503 C CA . PHE A 1 547 ? -21.955 -6.626 24.276 1.00 93.69 547 PHE A CA 1
ATOM 4504 C C . PHE A 1 547 ? -21.079 -5.713 25.150 1.00 93.69 547 PHE A C 1
ATOM 4506 O O . PHE A 1 547 ? -20.375 -4.839 24.641 1.00 93.69 547 PHE A O 1
ATOM 4513 N N . ARG A 1 548 ? -21.040 -5.951 26.467 1.00 88.88 548 ARG A N 1
ATOM 4514 C CA . ARG A 1 548 ? -20.150 -5.227 27.384 1.00 88.88 548 ARG A CA 1
ATOM 4515 C C . ARG A 1 548 ? -18.675 -5.465 27.043 1.00 88.88 548 ARG A C 1
ATOM 4517 O O . ARG A 1 548 ? -17.897 -4.510 27.056 1.00 88.88 548 ARG A O 1
ATOM 4524 N N . ARG A 1 549 ? -18.290 -6.706 26.724 1.00 92.50 549 ARG A N 1
ATOM 4525 C CA . ARG A 1 549 ? -16.914 -7.070 26.344 1.00 92.50 549 ARG A CA 1
ATOM 4526 C C . ARG A 1 549 ? -16.476 -6.376 25.053 1.00 92.50 549 ARG A C 1
ATOM 4528 O O . ARG A 1 549 ? -15.422 -5.738 25.055 1.00 92.50 549 ARG A O 1
ATOM 4535 N N . ILE A 1 550 ? -17.300 -6.385 23.998 1.00 95.25 550 ILE A N 1
ATOM 4536 C CA . ILE A 1 550 ? -16.944 -5.685 22.750 1.00 95.25 550 ILE A CA 1
ATOM 4537 C C . ILE A 1 550 ? -16.802 -4.175 22.968 1.00 95.25 550 ILE A C 1
ATOM 4539 O O . ILE A 1 550 ? -15.833 -3.590 22.500 1.00 95.25 550 ILE A O 1
ATOM 4543 N N . LEU A 1 551 ? -17.669 -3.538 23.766 1.00 91.38 551 LEU A N 1
ATOM 4544 C CA . LEU A 1 551 ? -17.579 -2.096 24.037 1.00 91.38 551 LEU A CA 1
ATOM 4545 C C . LEU A 1 551 ? -16.314 -1.697 24.816 1.00 91.38 551 LEU A C 1
ATOM 4547 O O . LEU A 1 551 ? -15.815 -0.580 24.632 1.00 91.38 551 LEU A O 1
ATOM 4551 N N . LYS A 1 552 ? -15.812 -2.588 25.681 1.00 89.00 552 LYS A N 1
ATOM 4552 C CA . LYS A 1 552 ? -14.562 -2.404 26.437 1.00 89.00 552 LYS A CA 1
ATOM 4553 C C . LYS A 1 552 ? -13.310 -2.614 25.580 1.00 89.00 552 LYS A C 1
ATOM 4555 O O . LYS A 1 552 ? -12.277 -2.034 25.898 1.00 89.00 552 LYS A O 1
ATOM 4560 N N . SER A 1 553 ? -13.395 -3.413 24.516 1.00 91.56 553 SER A N 1
ATOM 4561 C CA . SER A 1 553 ? -12.236 -3.762 23.681 1.00 91.56 553 SER A CA 1
ATOM 4562 C C . SER A 1 553 ? -11.657 -2.580 22.897 1.00 91.56 553 SER A C 1
ATOM 4564 O O . SER A 1 553 ? -10.446 -2.506 22.707 1.00 91.56 553 SER A O 1
ATOM 4566 N N . TYR A 1 554 ? -12.509 -1.638 22.477 1.00 92.12 554 TYR A N 1
ATOM 4567 C CA . TYR A 1 554 ? -12.109 -0.526 21.621 1.00 92.12 554 TYR A CA 1
ATOM 4568 C C . TYR A 1 554 ? -12.967 0.721 21.860 1.00 92.12 554 TYR A C 1
ATOM 4570 O O . TYR A 1 554 ? -14.165 0.742 21.575 1.00 92.12 554 TYR A O 1
ATOM 4578 N N . THR A 1 555 ? -12.366 1.793 22.378 1.00 89.31 555 THR A N 1
ATOM 4579 C CA . THR A 1 555 ? -13.078 3.026 22.765 1.00 89.31 555 THR A CA 1
ATOM 4580 C C . THR A 1 555 ? -13.442 3.922 21.576 1.00 89.31 555 THR A C 1
ATOM 4582 O O . THR A 1 555 ? -14.409 4.682 21.664 1.00 89.31 555 THR A O 1
ATOM 4585 N N . GLY A 1 556 ? -12.730 3.795 20.449 1.00 88.50 556 GLY A N 1
ATOM 4586 C CA . GLY A 1 556 ? -12.869 4.640 19.254 1.00 88.50 556 GLY A CA 1
ATOM 4587 C C . GLY A 1 556 ? -14.124 4.410 18.398 1.00 88.50 556 GLY A C 1
ATOM 4588 O O . GLY A 1 556 ? -14.391 5.210 17.503 1.00 88.50 556 GLY A O 1
ATOM 4589 N N . SER A 1 557 ? -14.909 3.367 18.691 1.00 93.62 557 SER A N 1
ATOM 4590 C CA . SER A 1 557 ? -16.163 2.975 18.002 1.00 93.62 557 SER A CA 1
ATOM 4591 C C . SER A 1 557 ? -17.254 4.061 17.887 1.00 93.62 557 SER A C 1
ATOM 4593 O O . SER A 1 557 ? -17.198 5.130 18.515 1.00 93.62 557 SER A O 1
ATOM 4595 N N . MET A 1 558 ? -18.300 3.770 17.110 1.00 94.50 558 MET A N 1
ATOM 4596 C CA . MET A 1 558 ? -19.412 4.669 16.806 1.00 94.50 558 MET A CA 1
ATOM 4597 C C . MET A 1 558 ? -20.236 5.051 18.039 1.00 94.50 558 MET A C 1
ATOM 4599 O O . MET A 1 558 ? -21.102 4.316 18.514 1.00 94.50 558 MET A O 1
ATOM 4603 N N . GLN A 1 559 ? -20.086 6.298 18.487 1.00 89.94 559 GLN A N 1
ATOM 4604 C CA . GLN A 1 559 ? -20.758 6.802 19.696 1.00 89.94 559 GLN A CA 1
ATOM 4605 C C . GLN A 1 559 ? -22.288 6.663 19.677 1.00 89.94 559 GLN A C 1
ATOM 4607 O O . GLN A 1 559 ? -22.901 6.444 20.715 1.00 89.94 559 GLN A O 1
ATOM 4612 N N . ARG A 1 560 ? -22.930 6.752 18.504 1.00 88.94 560 ARG A N 1
ATOM 4613 C CA . ARG A 1 560 ? -24.395 6.627 18.402 1.00 88.94 560 ARG A CA 1
ATOM 4614 C C . ARG A 1 560 ? -24.914 5.199 18.608 1.00 88.94 560 ARG A C 1
ATOM 4616 O O . ARG A 1 560 ? -26.106 5.036 18.844 1.00 88.94 560 ARG A O 1
ATOM 4623 N N . LYS A 1 561 ? -24.056 4.190 18.419 1.00 91.19 561 LYS A N 1
ATOM 4624 C CA . LYS A 1 561 ? -24.373 2.763 18.584 1.00 91.19 561 LYS A CA 1
ATOM 4625 C C . LYS A 1 561 ? -23.978 2.244 19.967 1.00 91.19 561 LYS A C 1
ATOM 4627 O O . LYS A 1 561 ? -24.341 1.123 20.321 1.00 91.19 561 LYS A O 1
ATOM 4632 N N . ARG A 1 562 ? -23.273 3.054 20.756 1.00 88.06 562 ARG A N 1
ATOM 4633 C CA . ARG A 1 562 ? -23.041 2.784 22.171 1.00 88.06 562 ARG A CA 1
ATOM 4634 C C . ARG A 1 562 ? -24.318 3.062 22.965 1.00 88.06 562 ARG A C 1
ATOM 4636 O O . ARG A 1 562 ? -25.075 3.961 22.582 1.00 88.06 562 ARG A O 1
ATOM 4643 N N . PRO A 1 563 ? -24.553 2.343 24.077 1.00 81.56 563 PRO A N 1
ATOM 4644 C CA . PRO A 1 563 ? -25.526 2.771 25.063 1.00 81.56 563 PRO A CA 1
ATOM 4645 C C . PRO A 1 563 ? -25.227 4.227 25.396 1.00 81.56 563 PRO A C 1
ATOM 4647 O O . PRO A 1 563 ? -24.127 4.555 25.848 1.00 81.56 563 PRO A O 1
ATOM 4650 N N . LYS A 1 564 ? -26.184 5.117 25.124 1.00 68.19 564 LYS A N 1
ATOM 4651 C CA . LYS A 1 564 ? -26.132 6.434 25.739 1.00 68.19 564 LYS A CA 1
ATOM 4652 C C . LYS A 1 564 ? -26.166 6.140 27.223 1.00 68.19 564 LYS A C 1
ATOM 4654 O O . LYS A 1 564 ? -27.143 5.557 27.693 1.00 68.19 564 LYS A O 1
ATOM 4659 N N . ILE A 1 565 ? -25.103 6.493 27.932 1.00 49.91 565 ILE A N 1
ATOM 4660 C CA . ILE A 1 565 ? -25.153 6.581 29.385 1.00 49.91 565 ILE A CA 1
ATOM 4661 C C . ILE A 1 565 ? -26.046 7.793 29.671 1.00 49.91 565 ILE A C 1
ATOM 4663 O O . ILE A 1 565 ? -25.586 8.881 29.994 1.00 49.91 565 ILE A O 1
ATOM 4667 N N . ASN A 1 566 ? -27.343 7.629 29.417 1.00 36.44 566 ASN A N 1
ATOM 4668 C CA . ASN A 1 566 ? -28.354 8.395 30.097 1.00 36.44 566 ASN A CA 1
ATOM 4669 C C . ASN A 1 566 ? -28.258 7.876 31.527 1.00 36.44 566 ASN A C 1
ATOM 4671 O O . ASN A 1 566 ? -28.420 6.675 31.753 1.00 36.44 566 ASN A O 1
ATOM 4675 N N . TYR A 1 567 ? -27.928 8.756 32.464 1.00 39.44 567 TYR A N 1
ATOM 4676 C CA . TYR A 1 567 ? -28.012 8.512 33.903 1.00 39.44 567 TYR A CA 1
ATOM 4677 C C . TYR A 1 567 ? -29.486 8.321 34.326 1.00 39.44 567 TYR A C 1
ATOM 4679 O O . TYR A 1 567 ? -30.009 9.040 35.165 1.00 39.44 567 TYR A O 1
ATOM 4687 N N . GLU A 1 568 ? -30.174 7.366 33.707 1.00 34.59 568 GLU A N 1
ATOM 4688 C CA . GLU A 1 568 ? -31.559 6.987 33.962 1.00 34.59 568 GLU A CA 1
ATOM 4689 C C . GLU A 1 568 ? -31.701 5.470 33.798 1.00 34.59 568 GLU A C 1
ATOM 4691 O O . GLU A 1 568 ? -32.312 4.999 32.851 1.00 34.59 568 GLU A O 1
ATOM 4696 N N . PHE A 1 569 ? -31.108 4.699 34.708 1.00 36.03 569 PHE A N 1
ATOM 4697 C CA . PHE A 1 569 ? -31.500 3.314 35.003 1.00 36.03 569 PHE A CA 1
ATOM 4698 C C . PHE A 1 569 ? -31.115 3.075 36.476 1.00 36.03 569 PHE A C 1
ATOM 4700 O O . PHE A 1 569 ? -29.935 3.107 36.809 1.00 36.03 569 PHE A O 1
ATOM 4707 N N . GLY A 1 570 ? -32.027 2.962 37.444 1.00 36.47 570 GLY A N 1
ATOM 4708 C CA . GLY A 1 570 ? -33.380 2.424 37.331 1.00 36.47 570 GLY A CA 1
ATOM 4709 C C . GLY A 1 570 ? -33.279 0.913 37.139 1.00 36.47 570 GLY A C 1
ATOM 4710 O O . GLY A 1 570 ? -33.096 0.464 36.015 1.00 36.47 570 GLY A O 1
ATOM 4711 N N . ASP A 1 571 ? -33.354 0.186 38.254 1.00 36.16 571 ASP A N 1
ATOM 4712 C CA . ASP A 1 571 ? -33.499 -1.273 38.383 1.00 36.16 571 ASP A CA 1
ATOM 4713 C C . ASP A 1 571 ? -32.254 -2.165 38.187 1.00 36.16 571 ASP A C 1
ATOM 4715 O O . ASP A 1 571 ? -32.169 -2.973 37.268 1.00 36.16 571 ASP A O 1
ATOM 4719 N N . PHE A 1 572 ? -31.279 -2.041 39.096 1.00 34.88 572 PHE A N 1
ATOM 4720 C CA . PHE A 1 572 ? -30.919 -3.015 40.161 1.00 34.88 572 PHE A CA 1
ATOM 4721 C C . PHE A 1 572 ? -29.530 -2.648 40.746 1.00 34.88 572 PHE A C 1
ATOM 4723 O O . PHE A 1 572 ? -28.658 -2.171 40.017 1.00 34.88 572 PHE A O 1
ATOM 4730 N N . PRO A 1 573 ? -29.308 -2.801 42.067 1.00 42.16 573 PRO A N 1
ATOM 4731 C CA . PRO A 1 573 ? -28.272 -2.080 42.790 1.00 42.16 573 PRO A CA 1
ATOM 4732 C C . PRO A 1 573 ? -26.889 -2.698 42.593 1.00 42.16 573 PRO A C 1
ATOM 4734 O O . PRO A 1 573 ? -26.607 -3.836 42.963 1.00 42.16 573 PRO A O 1
ATOM 4737 N N . PHE A 1 574 ? -25.997 -1.872 42.074 1.00 49.97 574 PHE A N 1
ATOM 4738 C CA . PHE A 1 574 ? -24.564 -1.984 42.261 1.00 49.97 574 PHE A CA 1
ATOM 4739 C C . PHE A 1 574 ? -24.241 -2.113 43.766 1.00 49.97 574 PHE A C 1
ATOM 4741 O O . PHE A 1 574 ? -24.502 -1.186 44.523 1.00 49.97 574 PHE A O 1
ATOM 4748 N N . ARG A 1 575 ? -23.709 -3.253 44.225 1.00 55.31 575 ARG A N 1
ATOM 4749 C CA . ARG A 1 575 ? -23.238 -3.455 45.611 1.00 55.31 575 ARG A CA 1
ATOM 4750 C C . ARG A 1 575 ? -21.742 -3.759 45.603 1.00 55.31 575 ARG A C 1
ATOM 4752 O O . ARG A 1 575 ? -21.285 -4.554 44.784 1.00 55.31 575 ARG A O 1
ATOM 4759 N N . LEU A 1 576 ? -20.983 -3.164 46.522 1.00 55.12 576 LEU A N 1
ATOM 4760 C CA . LEU A 1 576 ? -19.592 -3.543 46.786 1.00 55.12 576 LEU A CA 1
ATOM 4761 C C . LEU A 1 576 ? -19.618 -4.790 47.680 1.00 55.12 576 LEU A C 1
ATOM 4763 O O . LEU A 1 576 ? -19.610 -4.688 48.905 1.00 55.12 576 LEU A O 1
ATOM 4767 N N . SER A 1 577 ? -19.729 -5.972 47.073 1.00 53.34 577 SER A N 1
ATOM 4768 C CA . SER A 1 577 ? -20.051 -7.231 47.768 1.00 53.34 577 SER A CA 1
ATOM 4769 C C . SER A 1 577 ? -19.104 -7.614 48.915 1.00 53.34 577 SER A C 1
ATOM 4771 O O . SER A 1 577 ? -19.520 -8.337 49.811 1.00 53.34 577 SER A O 1
ATOM 4773 N N . GLU A 1 578 ? -17.858 -7.130 48.928 1.00 56.47 578 GLU A N 1
ATOM 4774 C CA . GLU A 1 578 ? -16.878 -7.405 49.997 1.00 56.47 578 GLU A CA 1
ATOM 4775 C C . GLU A 1 578 ? -17.096 -6.591 51.285 1.00 56.47 578 GLU A C 1
ATOM 4777 O O . GLU A 1 578 ? -16.561 -6.939 52.338 1.00 56.47 578 GLU A O 1
ATOM 4782 N N . TYR A 1 579 ? -17.879 -5.512 51.219 1.00 61.56 579 TYR A N 1
ATOM 4783 C CA . TYR A 1 579 ? -18.163 -4.617 52.347 1.00 61.56 579 TYR A CA 1
ATOM 4784 C C . TYR A 1 579 ? -19.661 -4.516 52.606 1.00 61.56 579 TYR A C 1
ATOM 4786 O O . TYR A 1 579 ? -20.158 -3.478 53.023 1.00 61.56 579 TYR A O 1
ATOM 4794 N N . TYR A 1 580 ? -20.403 -5.579 52.323 1.00 73.69 580 TYR A N 1
ATOM 4795 C CA . TYR A 1 580 ? -21.797 -5.682 52.717 1.00 73.69 580 TYR A CA 1
ATOM 4796 C C . TYR A 1 580 ? -21.886 -6.660 53.886 1.00 73.69 580 TYR A C 1
ATOM 4798 O O . TYR A 1 580 ? -21.768 -7.868 53.695 1.00 73.69 580 TYR A O 1
ATOM 4806 N N . ASP A 1 581 ? -22.049 -6.125 55.095 1.00 80.06 581 ASP A N 1
ATOM 4807 C CA . ASP A 1 581 ? -22.143 -6.915 56.322 1.00 80.06 581 ASP A CA 1
ATOM 4808 C C . ASP A 1 581 ? -23.530 -6.723 56.955 1.00 80.06 581 ASP A C 1
ATOM 4810 O O . ASP A 1 581 ? -23.781 -5.679 57.566 1.00 80.06 581 ASP A O 1
ATOM 4814 N N . PRO A 1 582 ? -24.444 -7.703 56.804 1.00 82.12 582 PRO A N 1
ATOM 4815 C CA . PRO A 1 582 ? -25.777 -7.641 57.394 1.00 82.12 582 PRO A CA 1
ATOM 4816 C C . PRO A 1 582 ? -25.767 -7.405 58.907 1.00 82.12 582 PRO A C 1
ATOM 4818 O O . PRO A 1 582 ? -26.648 -6.712 59.405 1.00 82.12 582 PRO A O 1
ATOM 4821 N N . ALA A 1 583 ? -24.753 -7.892 59.633 1.00 87.12 583 ALA A N 1
ATOM 4822 C CA . ALA A 1 583 ? -24.670 -7.695 61.078 1.00 87.12 583 ALA A CA 1
ATOM 4823 C C . ALA A 1 583 ? -24.441 -6.219 61.442 1.00 87.12 583 ALA A C 1
ATOM 4825 O O . ALA A 1 583 ? -25.027 -5.719 62.398 1.00 87.12 583 ALA A O 1
ATOM 4826 N N . LEU A 1 584 ? -23.652 -5.487 60.644 1.00 89.50 584 LEU A N 1
ATOM 4827 C CA . LEU A 1 584 ? -23.461 -4.044 60.837 1.00 89.50 584 LEU A CA 1
ATOM 4828 C C . LEU A 1 584 ? -24.717 -3.244 60.474 1.00 89.50 584 LEU A C 1
ATOM 4830 O O . LEU A 1 584 ? -24.979 -2.204 61.075 1.00 89.50 584 LEU A O 1
ATOM 4834 N N . ILE A 1 585 ? -25.502 -3.718 59.503 1.00 87.31 585 ILE A N 1
ATOM 4835 C CA . ILE A 1 585 ? -26.785 -3.100 59.138 1.00 87.31 585 ILE A CA 1
ATOM 4836 C C . ILE A 1 585 ? -27.782 -3.271 60.290 1.00 87.31 585 ILE A C 1
ATOM 4838 O O . ILE A 1 585 ? -28.409 -2.297 60.705 1.00 87.31 585 ILE A O 1
ATOM 4842 N N . GLU A 1 586 ? -27.883 -4.478 60.851 1.00 86.62 586 GLU A N 1
ATOM 4843 C CA . GLU A 1 586 ? -28.695 -4.751 62.042 1.00 86.62 586 GLU A CA 1
ATOM 4844 C C . GLU A 1 586 ? -28.245 -3.909 63.244 1.00 86.62 586 GLU A C 1
ATOM 4846 O O . GLU A 1 586 ? -29.086 -3.363 63.961 1.00 86.62 586 GLU A O 1
ATOM 4851 N N . GLU A 1 587 ? -26.933 -3.730 63.433 1.00 89.69 587 GLU A N 1
ATOM 4852 C CA . GLU A 1 587 ? -26.387 -2.874 64.487 1.00 89.69 587 GLU A CA 1
ATOM 4853 C C . GLU A 1 587 ? -26.816 -1.407 64.306 1.00 89.69 587 GLU A C 1
ATOM 4855 O O . GLU A 1 587 ? -27.318 -0.807 65.260 1.00 89.69 587 GLU A O 1
ATOM 4860 N N . LEU A 1 588 ? -26.730 -0.842 63.094 1.00 88.44 588 LEU A N 1
ATOM 4861 C CA . LEU A 1 588 ? -27.227 0.514 62.808 1.00 88.44 588 LEU A CA 1
ATOM 4862 C C . LEU A 1 588 ? -28.733 0.645 63.076 1.00 88.44 588 LEU A C 1
ATOM 4864 O O . LEU A 1 588 ? -29.168 1.605 63.715 1.00 88.44 588 LEU A O 1
ATOM 4868 N N . ILE A 1 589 ? -29.528 -0.342 62.652 1.00 87.25 589 ILE A N 1
ATOM 4869 C CA . ILE A 1 589 ? -30.976 -0.363 62.901 1.00 87.25 589 ILE A CA 1
ATOM 4870 C C . ILE A 1 589 ? -31.261 -0.403 64.409 1.00 87.25 589 ILE A C 1
ATOM 4872 O O . ILE A 1 589 ? -32.137 0.319 64.891 1.00 87.25 589 ILE A O 1
ATOM 4876 N N . SER A 1 590 ? -30.495 -1.184 65.178 1.00 87.75 590 SER A N 1
ATOM 4877 C CA . SER A 1 590 ? -30.622 -1.261 66.641 1.00 87.75 590 SER A CA 1
ATOM 4878 C C . SER A 1 590 ? -30.275 0.058 67.348 1.00 87.75 590 SER A C 1
ATOM 4880 O O . SER A 1 590 ? -30.840 0.361 68.399 1.00 87.75 590 SER A O 1
ATOM 4882 N N . GLN A 1 591 ? -29.408 0.879 66.742 1.00 86.00 591 GLN A N 1
ATOM 4883 C CA . GLN A 1 591 ? -29.058 2.229 67.200 1.00 86.00 591 GLN A CA 1
ATOM 4884 C C . GLN A 1 591 ? -30.102 3.290 66.794 1.00 86.00 591 GLN A C 1
ATOM 4886 O O . GLN A 1 591 ? -29.946 4.467 67.114 1.00 86.00 591 GLN A O 1
ATOM 4891 N N . GLY A 1 592 ? -31.187 2.892 66.116 1.00 87.88 592 GLY A N 1
ATOM 4892 C CA . GLY A 1 592 ? -32.255 3.786 65.663 1.00 87.88 592 GLY A CA 1
ATOM 4893 C C . GLY A 1 592 ? -31.960 4.510 64.345 1.00 87.88 592 GLY A C 1
ATOM 4894 O O . GLY A 1 592 ? -32.730 5.392 63.957 1.00 87.88 592 GLY A O 1
ATOM 4895 N N . ILE A 1 593 ? -30.880 4.140 63.649 1.00 87.19 593 ILE A N 1
ATOM 4896 C CA . ILE A 1 593 ? -30.481 4.722 62.363 1.00 87.19 593 ILE A CA 1
ATOM 4897 C C . ILE A 1 593 ? -31.265 4.039 61.239 1.00 87.19 593 ILE A C 1
ATOM 4899 O O . ILE A 1 593 ? -31.334 2.813 61.148 1.00 87.19 593 ILE A O 1
ATOM 4903 N N . LYS A 1 594 ? -31.870 4.839 60.354 1.00 82.31 594 LYS A N 1
ATOM 4904 C CA . LYS A 1 594 ? -32.627 4.331 59.202 1.00 82.31 594 LYS A CA 1
ATOM 4905 C C . LYS A 1 594 ? -31.709 4.198 57.991 1.00 82.31 594 LYS A C 1
ATOM 4907 O O . LYS A 1 594 ? -31.366 5.201 57.377 1.00 82.31 594 LYS A O 1
ATOM 4912 N N . VAL A 1 595 ? -31.375 2.965 57.618 1.00 79.75 595 VAL A N 1
ATOM 4913 C CA . VAL A 1 595 ? -30.585 2.664 56.415 1.00 79.75 595 VAL A CA 1
ATOM 4914 C C . VAL A 1 595 ? -31.500 2.138 55.311 1.00 79.75 595 VAL A C 1
ATOM 4916 O O . VAL A 1 595 ? -32.272 1.206 55.525 1.00 79.75 595 VAL A O 1
ATOM 4919 N N . ASP A 1 596 ? -31.414 2.725 54.117 1.00 78.62 596 ASP A N 1
ATOM 4920 C CA . ASP A 1 596 ? -32.082 2.194 52.927 1.00 78.62 596 ASP A CA 1
ATOM 4921 C C . ASP A 1 596 ? -31.167 1.170 52.241 1.00 78.62 596 ASP A C 1
ATOM 4923 O O . ASP A 1 596 ? -30.295 1.512 51.439 1.00 78.62 596 ASP A O 1
ATOM 4927 N N . GLU A 1 597 ? -31.370 -0.111 52.554 1.00 74.06 597 GLU A N 1
ATOM 4928 C CA . GLU A 1 597 ? -30.571 -1.224 52.023 1.00 74.06 597 GLU A CA 1
ATOM 4929 C C . GLU A 1 597 ? -30.554 -1.320 50.489 1.00 74.06 597 GLU A C 1
ATOM 4931 O O . GLU A 1 597 ? -29.661 -1.950 49.910 1.00 74.06 597 GLU A O 1
ATOM 4936 N N . THR A 1 598 ? -31.532 -0.716 49.808 1.00 70.25 598 THR A N 1
ATOM 4937 C CA . THR A 1 598 ? -31.585 -0.693 48.339 1.00 70.25 598 THR A CA 1
ATOM 4938 C C . THR A 1 598 ? -30.608 0.319 47.743 1.00 70.25 598 THR A C 1
ATOM 4940 O O . THR A 1 598 ? -30.179 0.167 46.599 1.00 70.25 598 THR A O 1
ATOM 4943 N N . LYS A 1 599 ? -30.212 1.325 48.530 1.00 76.38 599 LYS A N 1
ATOM 4944 C CA . LYS A 1 599 ? -29.266 2.386 48.154 1.00 76.38 599 LYS A CA 1
ATOM 4945 C C . LYS A 1 599 ? -27.884 2.202 48.764 1.00 76.38 599 LYS A C 1
ATOM 4947 O O . LYS A 1 599 ? -26.967 2.942 48.406 1.00 76.38 599 LYS A O 1
ATOM 4952 N N . LEU A 1 600 ? -27.737 1.243 49.671 1.00 82.88 600 LEU A N 1
ATOM 4953 C CA . LEU A 1 600 ? -26.494 0.932 50.356 1.00 82.88 600 LEU A CA 1
ATOM 4954 C C . LEU A 1 600 ? -25.487 0.281 49.398 1.00 82.88 600 LEU A C 1
ATOM 4956 O O . LEU A 1 600 ? -25.752 -0.772 48.820 1.00 82.88 600 LEU A O 1
ATOM 4960 N N . MET A 1 601 ? -24.319 0.904 49.252 1.00 81.75 601 MET A N 1
ATOM 4961 C CA . MET A 1 601 ? -23.221 0.419 48.408 1.00 81.75 601 MET A CA 1
ATOM 4962 C C . MET A 1 601 ? -22.221 -0.403 49.218 1.00 81.75 601 MET A C 1
ATOM 4964 O O . MET A 1 601 ? -21.791 -1.451 48.746 1.00 81.75 601 MET A O 1
ATOM 4968 N N . ALA A 1 602 ? -21.860 0.074 50.414 1.00 86.44 602 ALA A N 1
ATOM 4969 C CA . ALA A 1 602 ? -20.953 -0.582 51.356 1.00 86.44 602 ALA A CA 1
ATOM 4970 C C . ALA A 1 602 ? -21.167 -0.076 52.788 1.00 86.44 602 ALA A C 1
ATOM 4972 O O . ALA A 1 602 ? -21.604 1.056 52.990 1.00 86.44 602 ALA A O 1
ATOM 4973 N N . ILE A 1 603 ? -20.798 -0.897 53.766 1.00 91.19 603 ILE A N 1
ATOM 4974 C CA . ILE A 1 603 ? -20.819 -0.636 55.204 1.00 91.19 603 ILE A CA 1
ATOM 4975 C C . ILE A 1 603 ? -19.580 -1.265 55.856 1.00 91.19 603 ILE A C 1
ATOM 4977 O O . ILE A 1 603 ? -19.150 -2.360 55.498 1.00 91.19 603 ILE A O 1
ATOM 4981 N N . VAL A 1 604 ? -18.957 -0.563 56.800 1.00 91.50 604 VAL A N 1
ATOM 4982 C CA . VAL A 1 604 ? -17.803 -1.090 57.531 1.00 91.50 604 VAL A CA 1
ATOM 4983 C C . VAL A 1 604 ? -17.690 -0.470 58.909 1.00 91.50 604 VAL A C 1
ATOM 4985 O O . VAL A 1 604 ? -18.001 0.701 59.106 1.00 91.50 604 VAL A O 1
ATOM 4988 N N . GLN A 1 605 ? -17.180 -1.248 59.855 1.00 91.50 605 GLN A N 1
ATOM 4989 C CA . GLN A 1 605 ? -16.722 -0.738 61.134 1.00 91.50 605 GLN A CA 1
ATOM 4990 C C . GLN A 1 605 ? -15.230 -0.392 61.038 1.00 91.50 605 GLN A C 1
ATOM 4992 O O . GLN A 1 605 ? -14.406 -1.222 60.644 1.00 91.50 605 GLN A O 1
ATOM 4997 N N . ASN A 1 606 ? -14.875 0.854 61.348 1.00 86.75 606 ASN A N 1
ATOM 4998 C CA . ASN A 1 606 ? -13.484 1.295 61.382 1.00 86.75 606 ASN A CA 1
ATOM 4999 C C . ASN A 1 606 ? -12.756 0.745 62.631 1.00 86.75 606 ASN A C 1
ATOM 5001 O O . ASN A 1 606 ? -13.353 0.113 63.502 1.00 86.75 606 ASN A O 1
ATOM 5005 N N . ARG A 1 607 ? -11.448 1.007 62.753 1.00 84.75 607 ARG A N 1
ATOM 5006 C CA . ARG A 1 607 ? -10.634 0.526 63.892 1.00 84.75 607 ARG A CA 1
ATOM 5007 C C . ARG A 1 607 ? -11.008 1.105 65.260 1.00 84.75 607 ARG A C 1
ATOM 5009 O O . ARG A 1 607 ? -10.565 0.575 66.272 1.00 84.75 607 ARG A O 1
ATOM 5016 N N . GLU A 1 608 ? -11.789 2.176 65.289 1.00 85.00 608 GLU A N 1
ATOM 5017 C CA . GLU A 1 608 ? -12.285 2.826 66.507 1.00 85.00 608 GLU A CA 1
ATOM 5018 C C . GLU A 1 608 ? -13.719 2.376 66.834 1.00 85.00 608 GLU A C 1
ATOM 5020 O O . GLU A 1 608 ? -14.449 3.059 67.547 1.00 85.00 608 GLU A O 1
ATOM 5025 N N . SER A 1 609 ? -14.134 1.228 66.287 1.00 86.75 609 SER A N 1
ATOM 5026 C CA . SER A 1 609 ? -15.461 0.629 66.454 1.00 86.75 609 SER A CA 1
ATOM 5027 C C . SER A 1 609 ? -16.623 1.472 65.917 1.00 86.75 609 SER A C 1
ATOM 5029 O O . SER A 1 609 ? -17.780 1.193 66.228 1.00 86.75 609 SER A O 1
ATOM 5031 N N . ARG A 1 610 ? -16.359 2.472 65.065 1.00 86.94 610 ARG A N 1
ATOM 5032 C CA . ARG A 1 610 ? -17.412 3.274 64.434 1.00 86.94 610 ARG A CA 1
ATOM 5033 C C . ARG A 1 610 ? -17.875 2.649 63.129 1.00 86.94 610 ARG A C 1
ATOM 5035 O O . ARG A 1 610 ? -17.060 2.420 62.235 1.00 86.94 610 ARG A O 1
ATOM 5042 N N . ILE A 1 611 ? -19.183 2.461 62.995 1.00 92.62 611 ILE A N 1
ATOM 5043 C CA . ILE A 1 611 ? -19.803 2.031 61.744 1.00 92.62 611 ILE A CA 1
ATOM 5044 C C . ILE A 1 611 ? -19.968 3.233 60.817 1.00 92.62 611 ILE A C 1
ATOM 5046 O O . ILE A 1 611 ? -20.477 4.278 61.220 1.00 92.62 611 ILE A O 1
ATOM 5050 N N . VAL A 1 612 ? -19.520 3.074 59.576 1.00 93.62 612 VAL A N 1
ATOM 5051 C CA . VAL A 1 612 ? -19.738 4.032 58.495 1.00 93.62 612 VAL A CA 1
ATOM 5052 C C . VAL A 1 612 ? -20.212 3.313 57.242 1.00 93.62 612 VAL A C 1
ATOM 5054 O O . VAL A 1 612 ? -19.818 2.174 56.978 1.00 93.62 612 VAL A O 1
ATOM 5057 N N . TRP A 1 613 ? -21.046 3.978 56.451 1.00 93.62 613 TRP A N 1
ATOM 5058 C CA . TRP A 1 613 ? -21.574 3.405 55.218 1.00 93.62 613 TRP A CA 1
ATOM 5059 C C . TRP A 1 613 ? -21.607 4.407 54.074 1.00 93.62 613 TRP A C 1
ATOM 5061 O O . TRP A 1 613 ? -21.550 5.616 54.270 1.00 93.62 613 TRP A O 1
ATOM 5071 N N . LEU A 1 614 ? -21.677 3.887 52.855 1.00 91.94 614 LEU A N 1
ATOM 5072 C CA . LEU A 1 614 ? -21.753 4.665 51.632 1.00 91.94 614 LEU A CA 1
ATOM 5073 C C . LEU A 1 614 ? -22.988 4.243 50.866 1.00 91.94 614 LEU A C 1
ATOM 5075 O O . LEU A 1 614 ? -23.181 3.067 50.565 1.00 91.94 614 LEU A O 1
ATOM 5079 N N . GLU A 1 615 ? -23.798 5.228 50.517 1.00 90.06 615 GLU A N 1
ATOM 5080 C CA . GLU A 1 615 ? -24.936 5.063 49.627 1.00 90.06 615 GLU A CA 1
ATOM 5081 C C . GLU A 1 615 ? -24.561 5.487 48.205 1.00 90.06 615 GLU A C 1
ATOM 5083 O O . GLU A 1 615 ? -23.612 6.252 47.998 1.00 90.06 615 GLU A O 1
ATOM 5088 N N . MET A 1 616 ? -25.344 5.051 47.211 1.00 82.94 616 MET A N 1
ATOM 5089 C CA . MET A 1 616 ? -25.190 5.532 45.832 1.00 82.94 616 MET A CA 1
ATOM 5090 C C . MET A 1 616 ? -25.285 7.063 45.791 1.00 82.94 616 MET A C 1
ATOM 5092 O O . MET A 1 616 ? -24.517 7.734 45.097 1.00 82.94 616 MET A O 1
ATOM 5096 N N . GLY A 1 617 ? -26.193 7.607 46.604 1.00 83.44 617 GLY A N 1
ATOM 5097 C CA . GLY A 1 617 ? -26.339 9.034 46.832 1.00 83.44 617 GLY A CA 1
ATOM 5098 C C . GLY A 1 617 ? -26.819 9.805 45.602 1.00 83.44 617 GLY A C 1
ATOM 5099 O O . GLY A 1 617 ? -27.542 9.284 44.759 1.00 83.44 617 GLY A O 1
ATOM 5100 N N . THR A 1 618 ? -26.449 11.078 45.534 1.00 84.44 618 THR A N 1
ATOM 5101 C CA . THR A 1 618 ? -26.796 12.027 44.468 1.00 84.44 618 THR A CA 1
ATOM 5102 C C . THR A 1 618 ? -25.538 12.764 44.014 1.00 84.44 618 THR A C 1
ATOM 5104 O O . THR A 1 618 ? -24.453 12.545 44.542 1.00 84.44 618 THR A O 1
ATOM 5107 N N . GLU A 1 619 ? -25.655 13.715 43.092 1.00 81.88 619 GLU A N 1
ATOM 5108 C CA . GLU A 1 619 ? -24.526 14.577 42.705 1.00 81.88 619 GLU A CA 1
ATOM 5109 C C . GLU A 1 619 ? -23.970 15.437 43.859 1.00 81.88 619 GLU A C 1
ATOM 5111 O O . GLU A 1 619 ? -22.913 16.049 43.715 1.00 81.88 619 GLU A O 1
ATOM 5116 N N . ARG A 1 620 ? -24.662 15.499 45.010 1.00 82.44 620 ARG A N 1
ATOM 5117 C CA . ARG A 1 620 ? -24.272 16.299 46.186 1.00 82.44 620 ARG A CA 1
ATOM 5118 C C . ARG A 1 620 ? -23.776 15.486 47.384 1.00 82.44 620 ARG A C 1
ATOM 5120 O O . ARG A 1 620 ? -23.221 16.079 48.303 1.00 82.44 620 ARG A O 1
ATOM 5127 N N . ARG A 1 621 ? -24.019 14.172 47.419 1.00 88.38 621 ARG A N 1
ATOM 5128 C CA . ARG A 1 621 ? -23.566 13.274 48.497 1.00 88.38 621 ARG A CA 1
ATOM 5129 C C . ARG A 1 621 ? -23.461 11.826 48.025 1.00 88.38 621 ARG A C 1
ATOM 5131 O O . ARG A 1 621 ? -24.193 11.446 47.123 1.00 88.38 621 ARG A O 1
ATOM 5138 N N . GLY A 1 622 ? -22.648 11.002 48.673 1.00 89.81 622 GLY A N 1
ATOM 5139 C CA . GLY A 1 622 ? -22.512 9.570 48.379 1.00 89.81 622 GLY A CA 1
ATOM 5140 C C . GLY A 1 622 ? -21.654 9.270 47.144 1.00 89.81 622 GLY A C 1
ATOM 5141 O O . GLY A 1 622 ? -20.924 10.135 46.653 1.00 89.81 622 GLY A O 1
ATOM 5142 N N . LEU A 1 623 ? -21.712 8.031 46.644 1.00 87.25 623 LEU A N 1
ATOM 5143 C CA . LEU A 1 623 ? -20.788 7.537 45.613 1.00 87.25 623 LEU A CA 1
ATOM 5144 C C . LEU A 1 623 ? -20.891 8.325 44.297 1.00 87.25 623 LEU A C 1
ATOM 5146 O O . LEU A 1 623 ? -19.872 8.619 43.677 1.00 87.25 623 LEU A O 1
ATOM 5150 N N . THR A 1 624 ? -22.097 8.739 43.907 1.00 82.50 624 THR A N 1
ATOM 5151 C CA . THR A 1 624 ? -22.327 9.541 42.694 1.00 82.50 624 THR A CA 1
ATOM 5152 C C . THR A 1 624 ? -21.577 10.875 42.751 1.00 82.50 624 THR A C 1
ATOM 5154 O O . THR A 1 624 ? -20.869 11.226 41.809 1.00 82.50 624 THR A O 1
ATOM 5157 N N . HIS A 1 625 ? -21.654 11.592 43.875 1.00 89.44 625 HIS A N 1
ATOM 5158 C CA . HIS A 1 625 ? -20.918 12.841 44.084 1.00 89.44 625 HIS A CA 1
ATOM 5159 C C . HIS A 1 625 ? -19.399 12.637 44.023 1.00 89.44 625 HIS A C 1
ATOM 5161 O O . HIS A 1 625 ? -18.690 13.420 43.393 1.00 89.44 625 HIS A O 1
ATOM 5167 N N . ILE A 1 626 ? -18.905 11.552 44.624 1.00 92.44 626 ILE A N 1
ATOM 5168 C CA . ILE A 1 626 ? -17.481 11.200 44.622 1.00 92.44 626 ILE A CA 1
ATOM 5169 C C . ILE A 1 626 ? -16.981 10.954 43.196 1.00 92.44 626 ILE A C 1
ATOM 5171 O O . ILE A 1 626 ? -15.932 11.465 42.803 1.00 92.44 626 ILE A O 1
ATOM 5175 N N . LEU A 1 627 ? -17.737 10.199 42.402 1.00 85.25 627 LEU A N 1
ATOM 5176 C CA . LEU A 1 627 ? -17.356 9.879 41.032 1.00 85.25 627 LEU A CA 1
ATOM 5177 C C . LEU A 1 627 ? -17.362 11.115 40.142 1.00 85.25 627 LEU A C 1
ATOM 5179 O O . LEU A 1 627 ? -16.424 11.318 39.380 1.00 85.25 627 LEU A O 1
ATOM 5183 N N . LEU A 1 628 ? -18.372 11.971 40.260 1.00 79.56 628 LEU A N 1
ATOM 5184 C CA . LEU A 1 628 ? -18.458 13.177 39.440 1.00 79.56 628 LEU A CA 1
ATOM 5185 C C . LEU A 1 628 ? -17.409 14.225 39.830 1.00 79.56 628 LEU A C 1
ATOM 5187 O O . LEU A 1 628 ? -16.842 14.876 38.957 1.00 79.56 628 LEU A O 1
ATOM 5191 N N . GLY A 1 629 ? -17.148 14.392 41.129 1.00 83.69 629 GLY A N 1
ATOM 5192 C CA . GLY A 1 629 ? -16.274 15.452 41.633 1.00 83.69 629 GLY A CA 1
ATOM 5193 C C . GLY A 1 629 ? -14.797 15.076 41.736 1.00 83.69 629 GLY A C 1
ATOM 5194 O O . GLY A 1 629 ? -13.943 15.962 41.699 1.00 83.69 629 GLY A O 1
ATOM 5195 N N . HIS A 1 630 ? -14.484 13.787 41.904 1.00 89.06 630 HIS A N 1
ATOM 5196 C CA . HIS A 1 630 ? -13.167 13.366 42.389 1.00 89.06 630 HIS A CA 1
ATOM 5197 C C . HIS A 1 630 ? -12.569 12.155 41.660 1.00 89.06 630 HIS A C 1
ATOM 5199 O O . HIS A 1 630 ? -11.450 11.762 41.992 1.00 89.06 630 HIS A O 1
ATOM 5205 N N . SER A 1 631 ? -13.244 11.562 40.667 1.00 79.44 631 SER A N 1
ATOM 5206 C CA . SER A 1 631 ? -12.694 10.411 39.924 1.00 79.44 631 SER A CA 1
ATOM 5207 C C . SER A 1 631 ? -11.570 10.787 38.951 1.00 79.44 631 SER A C 1
ATOM 5209 O O . SER A 1 631 ? -10.537 10.116 38.923 1.00 79.44 631 SER A O 1
ATOM 5211 N N . GLU A 1 632 ? -11.735 11.894 38.220 1.00 72.00 632 GLU A N 1
ATOM 5212 C CA . GLU A 1 632 ? -10.858 12.366 37.139 1.00 72.00 632 GLU A CA 1
ATOM 5213 C C . GLU A 1 632 ? -10.444 13.842 37.362 1.00 72.00 632 GLU A C 1
ATOM 5215 O O . GLU A 1 632 ? -11.176 14.610 37.985 1.00 72.00 632 GLU A O 1
ATOM 5220 N N . GLY A 1 633 ? -9.256 14.251 36.889 1.00 74.12 633 GLY A N 1
ATOM 5221 C CA . GLY A 1 633 ? -8.704 15.616 37.049 1.00 74.12 633 GLY A CA 1
ATOM 5222 C C . GLY A 1 633 ? -7.462 15.720 37.954 1.00 74.12 633 GLY A C 1
ATOM 5223 O O . GLY A 1 633 ? -6.965 14.716 38.461 1.00 74.12 633 GLY A O 1
ATOM 5224 N N . ASP A 1 634 ? -6.936 16.930 38.173 1.00 69.44 634 ASP A N 1
ATOM 5225 C CA . ASP A 1 634 ? -5.633 17.136 38.846 1.00 69.44 634 ASP A CA 1
ATOM 5226 C C . ASP A 1 634 ? -5.623 16.811 40.350 1.00 69.44 634 ASP A C 1
ATOM 5228 O O . ASP A 1 634 ? -4.574 16.512 40.918 1.00 69.44 634 ASP A O 1
ATOM 5232 N N . LYS A 1 635 ? -6.793 16.820 40.997 1.00 79.06 635 LYS A N 1
ATOM 5233 C CA . LYS A 1 635 ? -6.986 16.458 42.414 1.00 79.06 635 LYS A CA 1
ATOM 5234 C C . LYS A 1 635 ? -7.942 15.268 42.551 1.00 79.06 635 LYS A C 1
ATOM 5236 O O . LYS A 1 635 ? -8.926 15.329 43.281 1.00 79.06 635 LYS A O 1
ATOM 5241 N N . SER A 1 636 ? -7.683 14.216 41.775 1.00 88.62 636 SER A N 1
ATOM 5242 C CA . SER A 1 636 ? -8.578 13.063 41.624 1.00 88.62 636 SER A CA 1
ATOM 5243 C C . SER A 1 636 ? -7.963 11.738 42.066 1.00 88.62 636 SER A C 1
ATOM 5245 O O . SER A 1 636 ? -6.743 11.623 42.228 1.00 88.62 636 SER A O 1
ATOM 5247 N N . PHE A 1 637 ? -8.807 10.712 42.226 1.00 86.62 637 PHE A N 1
ATOM 5248 C CA . PHE A 1 637 ? -8.381 9.350 42.565 1.00 86.62 637 PHE A CA 1
ATOM 5249 C C . PHE A 1 637 ? -7.425 8.793 41.511 1.00 86.62 637 PHE A C 1
ATOM 5251 O O . PHE A 1 637 ? -6.423 8.158 41.861 1.00 86.62 637 PHE A O 1
ATOM 5258 N N . ARG A 1 638 ? -7.660 9.114 40.235 1.00 86.00 638 ARG A N 1
ATOM 5259 C CA . ARG A 1 638 ? -6.763 8.736 39.145 1.00 86.00 638 ARG A CA 1
ATOM 5260 C C . ARG A 1 638 ? -5.406 9.401 39.249 1.00 86.00 638 ARG A C 1
ATOM 5262 O O . ARG A 1 638 ? -4.396 8.725 39.082 1.00 86.00 638 ARG A O 1
ATOM 5269 N N . LYS A 1 639 ? -5.355 10.700 39.540 1.00 86.75 639 LYS A N 1
ATOM 5270 C CA . LYS A 1 639 ? -4.085 11.433 39.568 1.00 86.75 639 LYS A CA 1
ATOM 5271 C C . LYS A 1 639 ? -3.253 11.129 40.813 1.00 86.75 639 LYS A C 1
ATOM 5273 O O . LYS A 1 639 ? -2.058 10.895 40.681 1.00 86.75 639 LYS A O 1
ATOM 5278 N N . ILE A 1 640 ? -3.872 11.127 41.995 1.00 86.69 640 ILE A N 1
ATOM 5279 C CA . ILE A 1 640 ? -3.162 11.016 43.281 1.00 86.69 640 ILE A CA 1
ATOM 5280 C C . ILE A 1 640 ? -2.868 9.557 43.631 1.00 86.69 640 ILE A C 1
ATOM 5282 O O . ILE A 1 640 ? -1.774 9.229 44.080 1.00 86.69 640 ILE A O 1
ATOM 5286 N N . PHE A 1 641 ? -3.830 8.660 43.407 1.00 81.75 641 PHE A N 1
ATOM 5287 C CA . PHE A 1 641 ? -3.683 7.252 43.773 1.00 81.75 641 PHE A CA 1
ATOM 5288 C C . PHE A 1 641 ? -3.498 6.315 42.576 1.00 81.75 641 PHE A C 1
ATOM 5290 O O . PHE A 1 641 ? -3.266 5.121 42.789 1.00 81.75 641 PHE A O 1
ATOM 5297 N N . GLY A 1 642 ? -3.575 6.812 41.336 1.00 80.81 642 GLY A N 1
ATOM 5298 C CA . GLY A 1 642 ? -3.504 5.966 40.140 1.00 80.81 642 GLY A CA 1
ATOM 5299 C C . GLY A 1 642 ? -4.732 5.069 39.975 1.00 80.81 642 GLY A C 1
ATOM 5300 O O . GLY A 1 642 ? -4.626 4.003 39.376 1.00 80.81 642 GLY A O 1
ATOM 5301 N N . ILE A 1 643 ? -5.866 5.438 40.578 1.00 78.94 643 ILE A N 1
ATOM 5302 C CA . ILE A 1 643 ? -7.077 4.613 40.640 1.00 78.94 643 ILE A CA 1
ATOM 5303 C C . ILE A 1 643 ? -8.052 5.021 39.538 1.00 78.94 643 ILE A C 1
ATOM 5305 O O . ILE A 1 643 ? -8.372 6.197 39.401 1.00 78.94 643 ILE A O 1
ATOM 5309 N N . SER A 1 644 ? -8.537 4.054 38.757 1.00 72.38 644 SER A N 1
ATOM 5310 C CA . SER A 1 644 ? -9.543 4.309 37.722 1.00 72.38 644 SER A CA 1
ATOM 5311 C C . SER A 1 644 ? -10.797 4.943 38.313 1.00 72.38 644 SER A C 1
ATOM 5313 O O . SER A 1 644 ? -11.209 4.561 39.407 1.00 72.38 644 SER A O 1
ATOM 5315 N N . GLY A 1 645 ? -11.469 5.806 37.546 1.00 67.81 645 GLY A N 1
ATOM 5316 C CA . GLY A 1 645 ? -12.785 6.355 37.890 1.00 67.81 645 GLY A CA 1
ATOM 5317 C C . GLY A 1 645 ? -13.931 5.337 37.961 1.00 67.81 645 GLY A C 1
ATOM 5318 O O . GLY A 1 645 ? -15.096 5.715 37.899 1.00 67.81 645 GLY A O 1
ATOM 5319 N N . ASP A 1 646 ? -13.608 4.049 38.065 1.00 72.81 646 ASP A N 1
ATOM 5320 C CA . ASP A 1 646 ? -14.571 2.977 38.226 1.00 72.81 646 ASP A CA 1
ATOM 5321 C C . ASP A 1 646 ? -15.214 3.050 39.630 1.00 72.81 646 ASP A C 1
ATOM 5323 O O . ASP A 1 646 ? -14.490 3.106 40.636 1.00 72.81 646 ASP A O 1
ATOM 5327 N N . PRO A 1 647 ? -16.558 3.027 39.722 1.00 74.81 647 PRO A N 1
ATOM 5328 C CA . PRO A 1 647 ? -17.285 3.069 40.987 1.00 74.81 647 PRO A CA 1
ATOM 5329 C C . PRO A 1 647 ? -16.861 1.994 41.997 1.00 74.81 647 PRO A C 1
ATOM 5331 O O . PRO A 1 647 ? -16.848 2.271 43.199 1.00 74.81 647 PRO A O 1
ATOM 5334 N N . GLN A 1 648 ? -16.497 0.784 41.542 1.00 71.75 648 GLN A N 1
ATOM 5335 C CA . GLN A 1 648 ? -16.137 -0.317 42.444 1.00 71.75 648 GLN A CA 1
ATOM 5336 C C . GLN A 1 648 ? -14.762 -0.082 43.021 1.00 71.75 648 GLN A C 1
ATOM 5338 O O . GLN A 1 648 ? -14.555 -0.230 44.222 1.00 71.75 648 GLN A O 1
ATOM 5343 N N . VAL A 1 649 ? -13.827 0.325 42.169 1.00 74.12 649 VAL A N 1
ATOM 5344 C CA . VAL A 1 649 ? -12.442 0.538 42.577 1.00 74.12 649 VAL A CA 1
ATOM 5345 C C . VAL A 1 649 ? -12.340 1.708 43.554 1.00 74.12 649 VAL A C 1
ATOM 5347 O O . VAL A 1 649 ? -11.678 1.579 44.584 1.00 74.12 649 VAL A O 1
ATOM 5350 N N . ILE A 1 650 ? -13.028 2.822 43.287 1.00 84.44 650 ILE A N 1
ATOM 5351 C CA . ILE A 1 650 ? -13.044 3.972 44.203 1.00 84.44 650 ILE A CA 1
ATOM 5352 C C . ILE A 1 650 ? -13.743 3.610 45.518 1.00 84.44 650 ILE A C 1
ATOM 5354 O O . ILE A 1 650 ? -13.192 3.866 46.590 1.00 84.44 650 ILE A O 1
ATOM 5358 N N . GLY A 1 651 ? -14.910 2.964 45.455 1.00 85.06 651 GLY A N 1
ATOM 5359 C CA . GLY A 1 651 ? -15.637 2.521 46.643 1.00 85.06 651 GLY A CA 1
ATOM 5360 C C . GLY A 1 651 ? -14.824 1.561 47.517 1.00 85.06 651 GLY A C 1
ATOM 5361 O O . GLY A 1 651 ? -14.628 1.818 48.705 1.00 85.06 651 GLY A O 1
ATOM 5362 N N . ASN A 1 652 ? -14.256 0.507 46.928 1.00 82.94 652 ASN A N 1
ATOM 5363 C CA . ASN A 1 652 ? -13.409 -0.452 47.640 1.00 82.94 652 ASN A CA 1
ATOM 5364 C C . ASN A 1 652 ? -12.149 0.201 48.202 1.00 82.94 652 ASN A C 1
ATOM 5366 O O . ASN A 1 652 ? -11.696 -0.173 49.282 1.00 82.94 652 ASN A O 1
ATOM 5370 N N . PHE A 1 653 ? -11.567 1.177 47.505 1.00 87.19 653 PHE A N 1
ATOM 5371 C CA . PHE A 1 653 ? -10.412 1.905 48.016 1.00 87.19 653 PHE A CA 1
ATOM 5372 C C . PHE A 1 653 ? -10.757 2.716 49.271 1.00 87.19 653 PHE A C 1
ATOM 5374 O O . PHE A 1 653 ? -10.032 2.627 50.263 1.00 87.19 653 PHE A O 1
ATOM 5381 N N . ILE A 1 654 ? -11.878 3.446 49.256 1.00 92.12 654 ILE A N 1
ATOM 5382 C CA . ILE A 1 654 ? -12.373 4.207 50.413 1.00 92.12 654 ILE A CA 1
ATOM 5383 C C . ILE A 1 654 ? -12.593 3.272 51.609 1.00 92.12 654 ILE A C 1
ATOM 5385 O O . ILE A 1 654 ? -12.073 3.519 52.696 1.00 92.12 654 ILE A O 1
ATOM 5389 N N . PHE A 1 655 ? -13.304 2.162 51.410 1.00 91.81 655 PHE A N 1
ATOM 5390 C CA . PHE A 1 655 ? -13.640 1.238 52.496 1.00 91.81 655 PHE A CA 1
ATOM 5391 C C . PHE A 1 655 ? -12.429 0.460 53.015 1.00 91.81 655 PHE A C 1
ATOM 5393 O O . PHE A 1 655 ? -12.294 0.263 54.224 1.00 91.81 655 PHE A O 1
ATOM 5400 N N . ASN A 1 656 ? -11.487 0.102 52.140 1.00 87.12 656 ASN A N 1
ATOM 5401 C CA . ASN A 1 656 ? -10.194 -0.428 52.562 1.00 87.12 656 ASN A CA 1
ATOM 5402 C C . ASN A 1 656 ? -9.422 0.571 53.418 1.00 87.12 656 ASN A C 1
ATOM 5404 O O . ASN A 1 656 ? -8.842 0.175 54.429 1.00 87.12 656 ASN A O 1
ATOM 5408 N N . ALA A 1 657 ? -9.409 1.849 53.031 1.00 89.88 657 ALA A N 1
ATOM 5409 C CA . ALA A 1 657 ? -8.724 2.880 53.796 1.00 89.88 657 ALA A CA 1
ATOM 5410 C C . ALA A 1 657 ? -9.302 2.980 55.218 1.00 89.88 657 ALA A C 1
ATOM 5412 O O . ALA A 1 657 ? -8.557 2.869 56.192 1.00 89.88 657 ALA A O 1
ATOM 5413 N N . ILE A 1 658 ? -10.631 3.063 55.320 1.00 92.88 658 ILE A N 1
ATOM 5414 C CA . ILE A 1 658 ? 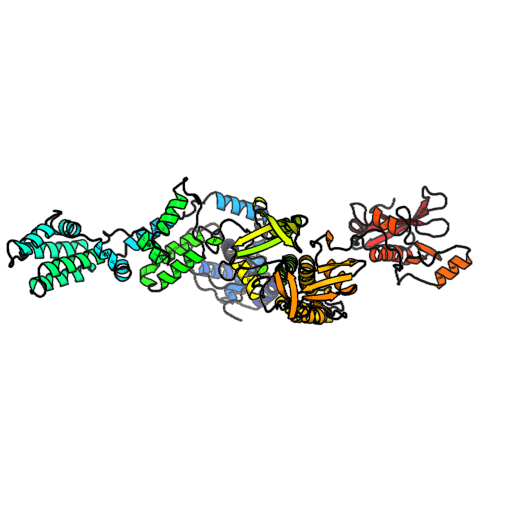-11.375 3.160 56.584 1.00 92.88 658 ILE A CA 1
ATOM 5415 C C . ILE A 1 658 ? -11.154 1.933 57.481 1.00 92.88 658 ILE A C 1
ATOM 5417 O O . ILE A 1 658 ? -10.942 2.070 58.686 1.00 92.88 658 ILE A O 1
ATOM 5421 N N . LYS A 1 659 ? -11.201 0.724 56.907 1.00 88.12 659 LYS A N 1
ATOM 5422 C CA . LYS A 1 659 ? -11.051 -0.534 57.656 1.00 88.12 659 LYS A CA 1
ATOM 5423 C C . LYS A 1 659 ? -9.611 -0.761 58.119 1.00 88.12 659 LYS A C 1
ATOM 5425 O O . LYS A 1 659 ? -9.362 -1.273 59.212 1.00 88.12 659 LYS A O 1
ATOM 5430 N N . LYS A 1 660 ? -8.638 -0.441 57.261 1.00 86.44 660 LYS A N 1
ATOM 5431 C CA . LYS A 1 660 ? -7.241 -0.853 57.440 1.00 86.44 660 LYS A CA 1
ATOM 5432 C C . LYS A 1 660 ? -6.396 0.168 58.188 1.00 86.44 660 LYS A C 1
ATOM 5434 O O . LYS A 1 660 ? -5.499 -0.253 58.918 1.00 86.44 660 LYS A O 1
ATOM 5439 N N . TYR A 1 661 ? -6.633 1.463 58.008 1.00 88.44 661 TYR A N 1
ATOM 5440 C CA . TYR A 1 661 ? -5.778 2.510 58.566 1.00 88.44 661 TYR A CA 1
ATOM 5441 C C . TYR A 1 661 ? -6.466 3.195 59.756 1.00 88.44 661 TYR A C 1
ATOM 5443 O O . TYR A 1 661 ? -7.682 3.379 59.730 1.00 88.44 661 TYR A O 1
ATOM 5451 N N . PRO A 1 662 ? -5.721 3.552 60.821 1.00 90.88 662 PRO A N 1
ATOM 5452 C CA . PRO A 1 662 ? -6.269 4.389 61.883 1.00 90.88 662 PRO A CA 1
ATOM 5453 C C . PRO A 1 662 ? -6.598 5.784 61.339 1.00 90.88 662 PRO A C 1
ATOM 5455 O O . PRO A 1 662 ? -6.001 6.227 60.351 1.00 90.88 662 PRO A O 1
ATOM 5458 N N . ILE A 1 663 ? -7.523 6.485 61.996 1.00 93.50 663 ILE A N 1
ATOM 5459 C CA . ILE A 1 663 ? -7.794 7.886 61.679 1.00 93.50 663 ILE A CA 1
ATOM 5460 C C . ILE A 1 663 ? -6.538 8.692 62.021 1.00 93.50 663 ILE A C 1
ATOM 5462 O O . ILE A 1 663 ? -6.025 8.636 63.136 1.00 93.50 663 ILE A O 1
ATOM 5466 N N . HIS A 1 664 ? -6.019 9.413 61.032 1.00 92.75 664 HIS A N 1
ATOM 5467 C CA . HIS A 1 664 ? -4.824 10.235 61.179 1.00 92.75 664 HIS A CA 1
ATOM 5468 C C . HIS A 1 664 ? -5.159 11.601 61.779 1.00 92.75 664 HIS A C 1
ATOM 5470 O O . HIS A 1 664 ? -4.499 12.048 62.712 1.00 92.75 664 HIS A O 1
ATOM 5476 N N . LEU A 1 665 ? -6.215 12.233 61.262 1.00 93.12 665 LEU A N 1
ATOM 5477 C CA . LEU A 1 665 ? -6.684 13.546 61.684 1.00 93.12 665 LEU A CA 1
ATOM 5478 C C . LEU A 1 665 ? -8.214 13.594 61.610 1.00 93.12 665 LEU A C 1
ATOM 5480 O O . LEU A 1 665 ? -8.822 13.011 60.710 1.00 93.12 665 LEU A O 1
ATOM 5484 N N . THR A 1 666 ? -8.837 14.304 62.553 1.00 93.06 666 THR A N 1
ATOM 5485 C CA . THR A 1 666 ? -10.269 14.631 62.514 1.00 93.06 666 THR A CA 1
ATOM 5486 C C . THR A 1 666 ? -10.456 16.134 62.622 1.00 93.06 666 THR A C 1
ATOM 5488 O O . THR A 1 666 ? -9.933 16.749 63.552 1.00 93.06 666 THR A O 1
ATOM 5491 N N . TYR A 1 667 ? -11.244 16.726 61.725 1.00 92.75 667 TYR A N 1
ATOM 5492 C CA . TYR A 1 667 ? -11.583 18.148 61.797 1.00 92.75 667 TYR A CA 1
ATOM 5493 C C . TYR A 1 667 ? -13.058 18.409 61.451 1.00 92.75 667 TYR A C 1
ATOM 5495 O O . TYR A 1 667 ? -13.679 17.628 60.718 1.00 92.75 667 TYR A O 1
ATOM 5503 N N . PRO A 1 668 ? -13.666 19.474 62.015 1.00 90.12 668 PRO A N 1
ATOM 5504 C CA . PRO A 1 668 ? -15.066 19.784 61.763 1.00 90.12 668 PRO A CA 1
ATOM 5505 C C . PRO A 1 668 ? -15.268 20.185 60.303 1.00 90.12 668 PRO A C 1
ATOM 5507 O O . PRO A 1 668 ? -14.469 20.925 59.726 1.00 90.12 668 PRO A O 1
ATOM 5510 N N . SER A 1 669 ? -16.360 19.719 59.705 1.00 87.94 669 SER A N 1
ATOM 5511 C CA . SER A 1 669 ? -16.783 20.226 58.405 1.00 87.94 669 SER A CA 1
ATOM 5512 C C . SER A 1 669 ? -17.615 21.503 58.570 1.00 87.94 669 SER A C 1
ATOM 5514 O O . SER A 1 669 ? -18.043 21.854 59.669 1.00 87.94 669 SER A O 1
ATOM 5516 N N . ARG A 1 670 ? -17.894 22.191 57.458 1.00 82.69 670 ARG A N 1
ATOM 5517 C CA . ARG A 1 670 ? -18.839 23.321 57.445 1.00 82.69 670 ARG A CA 1
ATOM 5518 C C . ARG A 1 670 ? -20.301 22.883 57.613 1.00 82.69 670 ARG A C 1
ATOM 5520 O O . ARG A 1 670 ? -21.153 23.739 57.833 1.00 82.69 670 ARG A O 1
ATOM 5527 N N . TYR A 1 671 ? -20.592 21.587 57.498 1.00 80.75 671 TYR A N 1
ATOM 5528 C CA . TYR A 1 671 ? -21.918 21.028 57.731 1.00 80.75 671 TYR A CA 1
ATOM 5529 C C . TYR A 1 671 ? -22.072 20.689 59.218 1.00 80.75 671 TYR A C 1
ATOM 5531 O O . TYR A 1 671 ? -21.263 19.906 59.732 1.00 80.75 671 TYR A O 1
ATOM 5539 N N . PRO A 1 672 ? -23.073 21.269 59.913 1.00 79.69 672 PRO A N 1
ATOM 5540 C CA . PRO A 1 672 ? -23.336 20.976 61.317 1.00 79.69 672 PRO A CA 1
ATOM 5541 C C . PRO A 1 672 ? -23.387 19.468 61.554 1.00 79.69 672 PRO A C 1
ATOM 5543 O O . PRO A 1 672 ? -24.014 18.740 60.786 1.00 79.69 672 PRO A O 1
ATOM 5546 N N . GLY A 1 673 ? -22.648 19.008 62.560 1.00 82.50 673 GLY A N 1
ATOM 5547 C CA . GLY A 1 673 ? -22.610 17.597 62.927 1.00 82.50 673 GLY A CA 1
ATOM 5548 C C . GLY A 1 673 ? -21.691 16.692 62.102 1.00 82.50 673 GLY A C 1
ATOM 5549 O O . GLY A 1 673 ? -21.270 15.642 62.580 1.00 82.50 673 GLY A O 1
ATOM 5550 N N . SER A 1 674 ? -21.290 17.108 60.898 1.00 91.50 674 SER A N 1
ATOM 5551 C CA . SER A 1 674 ? -20.423 16.297 60.037 1.00 91.50 674 SER A CA 1
ATOM 5552 C C . SER A 1 674 ? -18.940 16.594 60.270 1.00 91.50 674 SER A C 1
ATOM 5554 O O . SER A 1 674 ? -18.534 17.748 60.462 1.00 91.50 674 SER A O 1
ATOM 5556 N N . LYS A 1 675 ? -18.105 15.556 60.207 1.00 94.38 675 LYS A N 1
ATOM 5557 C CA . LYS A 1 675 ? -16.657 15.633 60.448 1.00 94.38 675 LYS A CA 1
ATOM 5558 C C . LYS A 1 675 ? -15.884 14.966 59.319 1.00 94.38 675 LYS A C 1
ATOM 5560 O O . LYS A 1 675 ? -16.312 13.948 58.779 1.00 94.38 675 LYS A O 1
ATOM 5565 N N . PHE A 1 676 ? -14.735 15.539 58.980 1.00 94.88 676 PHE A N 1
ATOM 5566 C CA . PHE A 1 676 ? -13.778 14.885 58.102 1.00 94.88 676 PHE A CA 1
ATOM 5567 C C . PHE A 1 676 ? -12.898 13.942 58.908 1.00 94.88 676 PHE A C 1
ATOM 5569 O O . PHE A 1 676 ? -12.299 14.348 59.904 1.00 94.88 676 PHE A O 1
ATOM 5576 N N . TYR A 1 677 ? -12.809 12.709 58.428 1.00 94.88 677 TYR A N 1
ATOM 5577 C CA . TYR A 1 677 ? -11.881 11.685 58.875 1.00 94.88 677 TYR A CA 1
ATOM 5578 C C . TYR A 1 677 ? -10.808 11.527 57.812 1.00 94.88 677 TYR A C 1
ATOM 5580 O O . TYR A 1 677 ? -11.098 11.154 56.674 1.00 94.88 677 TYR A O 1
ATOM 5588 N N . VAL A 1 678 ? -9.574 11.857 58.173 1.00 95.31 678 VAL A N 1
ATOM 5589 C CA . VAL A 1 678 ? -8.436 11.774 57.264 1.00 95.31 678 VAL A CA 1
ATOM 5590 C C . VAL A 1 678 ? -7.686 10.485 57.537 1.00 95.31 678 VAL A C 1
ATOM 5592 O O . VAL A 1 678 ? -7.300 10.216 58.675 1.00 95.31 678 VAL A O 1
ATOM 5595 N N . TYR A 1 679 ? -7.441 9.708 56.489 1.00 94.38 679 TYR A N 1
ATOM 5596 C CA . TYR A 1 679 ? -6.632 8.496 56.563 1.00 94.38 679 TYR A CA 1
ATOM 5597 C C . TYR A 1 679 ? -5.340 8.704 55.780 1.00 94.38 679 TYR A C 1
ATOM 5599 O O . TYR A 1 679 ? -5.367 9.047 54.596 1.00 94.38 679 TYR A O 1
ATOM 5607 N N . GLN A 1 680 ? -4.205 8.490 56.445 1.00 94.19 680 GLN A N 1
ATOM 5608 C CA . GLN A 1 680 ? -2.885 8.556 55.824 1.00 94.19 680 GLN A CA 1
ATOM 5609 C C . GLN A 1 680 ? -2.570 7.223 55.137 1.00 94.19 680 GLN A C 1
ATOM 5611 O O . GLN A 1 680 ? -2.476 6.177 55.782 1.00 94.19 680 GLN A O 1
ATOM 5616 N N . ILE A 1 681 ? -2.363 7.263 53.824 1.00 90.38 681 ILE A N 1
ATOM 5617 C CA . ILE A 1 681 ? -2.095 6.097 52.986 1.00 90.38 681 ILE A CA 1
ATOM 5618 C C . ILE A 1 681 ? -0.666 6.190 52.458 1.00 90.38 681 ILE A C 1
ATOM 5620 O O . ILE A 1 681 ? -0.320 7.086 51.689 1.00 90.38 681 ILE A O 1
ATOM 5624 N N . ARG A 1 682 ? 0.166 5.218 52.846 1.00 84.94 682 ARG A N 1
ATOM 5625 C CA . ARG A 1 682 ? 1.524 5.061 52.312 1.00 84.94 682 ARG A CA 1
ATOM 5626 C C . ARG A 1 682 ? 1.509 4.079 51.152 1.00 84.94 682 ARG A C 1
ATOM 5628 O O . ARG A 1 682 ? 1.197 2.902 51.352 1.00 84.94 682 ARG A O 1
ATOM 5635 N N . ARG A 1 683 ? 1.855 4.539 49.949 1.00 71.38 683 ARG A N 1
ATOM 5636 C CA . ARG A 1 683 ? 1.913 3.693 48.748 1.00 71.38 683 ARG A CA 1
ATOM 5637 C C . ARG A 1 683 ? 3.146 4.053 47.927 1.00 71.38 683 ARG A C 1
ATOM 5639 O O . ARG A 1 683 ? 3.309 5.198 47.544 1.00 71.38 683 ARG A O 1
ATOM 5646 N N . LYS A 1 684 ? 3.998 3.059 47.644 1.00 66.44 684 LYS A N 1
ATOM 5647 C CA . LYS A 1 684 ? 5.224 3.205 46.827 1.00 66.44 684 LYS A CA 1
ATOM 5648 C C . LYS A 1 684 ? 6.197 4.310 47.294 1.00 66.44 684 LYS A C 1
ATOM 5650 O O . LYS A 1 684 ? 6.902 4.882 46.480 1.00 66.44 684 LYS A O 1
ATOM 5655 N N . GLY A 1 685 ? 6.265 4.572 48.600 1.00 70.75 685 GLY A N 1
ATOM 5656 C CA . GLY A 1 685 ? 7.142 5.602 49.177 1.00 70.75 685 GLY A CA 1
ATOM 5657 C C . GLY A 1 685 ? 6.469 6.963 49.367 1.00 70.75 685 GLY A C 1
ATOM 5658 O O . GLY A 1 685 ? 6.905 7.718 50.231 1.00 70.75 685 GLY A O 1
ATOM 5659 N N . ASP A 1 686 ? 5.355 7.218 48.677 1.00 77.25 686 ASP A N 1
ATOM 5660 C CA . ASP A 1 686 ? 4.590 8.455 48.814 1.00 77.25 686 ASP A CA 1
ATOM 5661 C C . ASP A 1 686 ? 3.586 8.375 49.969 1.00 77.25 686 ASP A C 1
ATOM 5663 O O . ASP A 1 686 ? 2.977 7.328 50.238 1.00 77.25 686 ASP A O 1
ATOM 5667 N N . ILE A 1 687 ? 3.405 9.511 50.643 1.00 89.62 687 ILE A N 1
ATOM 5668 C CA . ILE A 1 687 ? 2.407 9.709 51.692 1.00 89.62 687 ILE A CA 1
ATOM 5669 C C . ILE A 1 687 ? 1.300 10.583 51.113 1.00 89.62 687 ILE A C 1
ATOM 5671 O O . ILE A 1 687 ? 1.513 11.761 50.854 1.00 89.62 687 ILE A O 1
ATOM 5675 N N . ASN A 1 688 ? 0.118 9.997 50.943 1.00 92.69 688 ASN A N 1
ATOM 5676 C CA . ASN A 1 688 ? -1.074 10.689 50.466 1.00 92.69 688 ASN A CA 1
ATOM 5677 C C . ASN A 1 688 ? -2.227 10.476 51.446 1.00 92.69 688 ASN A C 1
ATOM 5679 O O . ASN A 1 688 ? -2.207 9.554 52.264 1.00 92.69 688 ASN A O 1
ATOM 5683 N N . TYR A 1 689 ? -3.252 11.309 51.346 1.00 94.94 689 TYR A N 1
ATOM 5684 C CA . TYR A 1 689 ? -4.367 11.337 52.278 1.00 94.94 689 TYR A CA 1
ATOM 5685 C C . TYR A 1 689 ? -5.683 11.097 51.549 1.00 94.94 689 TYR A C 1
ATOM 5687 O O . TYR A 1 689 ? -5.865 11.503 50.400 1.00 94.94 689 TYR A O 1
ATOM 5695 N N . ILE A 1 690 ? -6.614 10.431 52.225 1.00 95.38 690 ILE A N 1
ATOM 5696 C CA . ILE A 1 690 ? -8.018 10.411 51.823 1.00 95.38 690 ILE A CA 1
ATOM 5697 C C . ILE A 1 690 ? -8.846 11.080 52.909 1.00 95.38 690 ILE A C 1
ATOM 5699 O O . ILE A 1 690 ? -8.781 10.702 54.078 1.00 95.38 690 ILE A O 1
ATOM 5703 N N . HIS A 1 691 ? -9.605 12.091 52.506 1.00 96.19 691 HIS A N 1
ATOM 5704 C CA . HIS A 1 691 ? -10.497 12.837 53.377 1.00 96.19 691 HIS A CA 1
ATOM 5705 C C . HIS A 1 691 ? -11.893 12.275 53.177 1.00 96.19 691 HIS A C 1
ATOM 5707 O O . HIS A 1 691 ? -12.424 12.343 52.071 1.00 96.19 691 HIS A O 1
ATOM 5713 N N . VAL A 1 692 ? -12.475 11.712 54.231 1.00 96.44 692 VAL A N 1
ATOM 5714 C CA . VAL A 1 692 ? -13.813 11.120 54.203 1.00 96.44 692 VAL A CA 1
ATOM 5715 C C . VAL A 1 692 ? -14.722 11.948 55.100 1.00 96.44 692 VAL A C 1
ATOM 5717 O O . VAL A 1 692 ? -14.542 11.984 56.316 1.00 96.44 692 VAL A O 1
ATOM 5720 N N . LEU A 1 693 ? -15.680 12.649 54.499 1.00 96.06 693 LEU A N 1
ATOM 5721 C CA . LEU A 1 693 ? -16.694 13.397 55.232 1.00 96.06 693 LEU A CA 1
ATOM 5722 C C . LEU A 1 693 ? -17.797 12.445 55.672 1.00 96.06 693 LEU A C 1
ATOM 5724 O O . LEU A 1 693 ? -18.484 11.872 54.826 1.00 96.06 693 LEU A O 1
ATOM 5728 N N . VAL A 1 694 ? -17.989 12.332 56.980 1.00 94.75 694 VAL A N 1
ATOM 5729 C CA . VAL A 1 694 ? -19.028 11.497 57.583 1.00 94.75 694 VAL A CA 1
ATOM 5730 C C . VAL A 1 694 ? -19.958 12.385 58.400 1.00 94.75 694 VAL A C 1
ATOM 5732 O O . VAL A 1 694 ? -19.490 13.273 59.122 1.00 94.75 694 VAL A O 1
ATOM 5735 N N . ASP A 1 695 ? -21.263 12.174 58.264 1.00 92.31 695 ASP A N 1
ATOM 5736 C CA . ASP A 1 695 ? -22.270 12.887 59.052 1.00 92.31 695 ASP A CA 1
ATOM 5737 C C . ASP A 1 695 ? -22.405 12.347 60.493 1.00 92.31 695 ASP A C 1
ATOM 5739 O O . ASP A 1 695 ? -21.600 11.529 60.955 1.00 92.31 695 ASP A O 1
ATOM 5743 N N . GLU A 1 696 ? -23.366 12.881 61.256 1.00 88.88 696 GLU A N 1
ATOM 5744 C CA . GLU A 1 696 ? -23.590 12.474 62.652 1.00 88.88 696 GLU A CA 1
ATOM 5745 C C . GLU A 1 696 ? -23.987 11.001 62.761 1.00 88.88 696 GLU A C 1
ATOM 5747 O O . GLU A 1 696 ? -23.560 10.326 63.699 1.00 88.88 696 GLU A O 1
ATOM 5752 N N . GLU A 1 697 ? -24.745 10.504 61.782 1.00 88.25 697 GLU A N 1
ATOM 5753 C CA . GLU A 1 697 ? -25.299 9.153 61.772 1.00 88.25 697 GLU A CA 1
ATOM 5754 C C . GLU A 1 697 ? -24.266 8.120 61.306 1.00 88.25 697 GLU A C 1
ATOM 5756 O O . GLU A 1 697 ? -24.312 6.980 61.750 1.00 88.25 697 GLU A O 1
ATOM 5761 N N . GLY A 1 698 ? -23.291 8.512 60.480 1.00 89.12 698 GLY A N 1
ATOM 5762 C CA . GLY A 1 698 ? -22.236 7.622 59.981 1.00 89.12 698 GLY A CA 1
ATOM 5763 C C . GLY A 1 698 ? -22.226 7.446 58.459 1.00 89.12 698 GLY A C 1
ATOM 5764 O O . GLY A 1 698 ? -21.395 6.701 57.934 1.00 89.12 698 GLY A O 1
ATOM 5765 N N . SER A 1 699 ? -23.090 8.151 57.726 1.00 92.56 699 SER A N 1
ATOM 5766 C CA . SER A 1 699 ? -23.124 8.106 56.266 1.00 92.56 699 SER A CA 1
ATOM 5767 C C . SER A 1 699 ? -21.986 8.935 55.669 1.00 92.56 699 SER A C 1
ATOM 5769 O O . SER A 1 699 ? -21.748 10.092 56.030 1.00 92.56 699 SER A O 1
ATOM 5771 N N . ILE A 1 700 ? -21.290 8.353 54.694 1.00 95.00 700 ILE A N 1
ATOM 5772 C CA . ILE A 1 700 ? -20.252 9.020 53.914 1.00 95.00 700 ILE A CA 1
ATOM 5773 C C . ILE A 1 700 ? -20.920 9.983 52.931 1.00 95.00 700 ILE A C 1
ATOM 5775 O O . ILE A 1 700 ? -21.566 9.590 51.957 1.00 95.00 700 ILE A O 1
ATOM 5779 N N . VAL A 1 701 ? -20.721 11.276 53.177 1.00 94.19 701 VAL A N 1
ATOM 5780 C CA . VAL A 1 701 ? -21.239 12.362 52.343 1.00 94.19 701 VAL A CA 1
ATOM 5781 C C . VAL A 1 701 ? -20.339 12.576 51.130 1.00 94.19 701 VAL A C 1
ATOM 5783 O O . VAL A 1 701 ? -20.828 12.694 50.012 1.00 94.19 701 VAL A O 1
ATOM 5786 N N . THR A 1 702 ? -19.023 12.608 51.321 1.00 94.62 702 THR A N 1
ATOM 5787 C CA . THR A 1 702 ? -18.044 12.688 50.229 1.00 94.62 702 THR A CA 1
ATOM 5788 C C . THR A 1 702 ? -16.725 12.063 50.659 1.00 94.62 702 THR A C 1
ATOM 5790 O O . THR A 1 702 ? -16.442 11.939 51.851 1.00 94.62 702 THR A O 1
ATOM 5793 N N . ALA A 1 703 ? -15.909 11.686 49.685 1.00 95.81 703 ALA A N 1
ATOM 5794 C CA . ALA A 1 703 ? -14.539 11.267 49.891 1.00 95.81 703 ALA A CA 1
ATOM 5795 C C . ALA A 1 703 ? -13.677 11.760 48.732 1.00 95.81 703 ALA A C 1
ATOM 5797 O O . ALA A 1 703 ? -14.053 11.607 47.569 1.00 95.81 703 ALA A O 1
ATOM 5798 N N . PHE A 1 704 ? -12.516 12.327 49.041 1.00 94.44 704 PHE A N 1
ATOM 5799 C CA . PHE A 1 704 ? -11.592 12.798 48.016 1.00 94.44 704 PHE A CA 1
ATOM 5800 C C . PHE A 1 704 ? -10.129 12.604 48.421 1.00 94.44 704 PHE A C 1
ATOM 5802 O O . PHE A 1 704 ? -9.801 12.581 49.613 1.00 94.44 704 PHE A O 1
ATOM 5809 N N . PRO A 1 705 ? -9.239 12.446 47.431 1.00 93.44 705 PRO A N 1
ATOM 5810 C CA . PRO A 1 705 ? -7.816 12.295 47.671 1.00 93.44 705 PRO A CA 1
ATOM 5811 C C . PRO A 1 705 ? -7.114 13.651 47.808 1.00 93.44 705 PRO A C 1
ATOM 5813 O O . PRO A 1 705 ? -7.504 14.637 47.184 1.00 93.44 705 PRO A O 1
ATOM 5816 N N . SER A 1 706 ? -6.034 13.684 48.585 1.00 90.81 706 SER A N 1
ATOM 5817 C CA . SER A 1 706 ? -5.185 14.860 48.774 1.00 90.81 706 SER A CA 1
ATOM 5818 C C . SER A 1 706 ? -3.716 14.458 48.910 1.00 90.81 706 SER A C 1
ATOM 5820 O O . SER A 1 706 ? -3.395 13.411 49.471 1.00 90.81 706 SER A O 1
ATOM 5822 N N . MET A 1 707 ? -2.815 15.305 48.407 1.00 87.69 707 MET A N 1
ATOM 5823 C CA . MET A 1 707 ? -1.370 15.204 48.671 1.00 87.69 707 MET A CA 1
ATOM 5824 C C . MET A 1 707 ? -0.976 15.885 49.994 1.00 87.69 707 MET A C 1
ATOM 5826 O O . MET A 1 707 ? 0.141 15.717 50.471 1.00 87.69 707 MET A O 1
ATOM 5830 N N . TYR A 1 708 ? -1.892 16.649 50.594 1.00 83.62 708 TYR A N 1
ATOM 5831 C CA . TYR A 1 708 ? -1.677 17.410 51.824 1.00 83.62 708 TYR A CA 1
ATOM 5832 C C . TYR A 1 708 ? -2.646 16.958 52.917 1.00 83.62 708 TYR A C 1
ATOM 5834 O O . TYR A 1 708 ? -3.739 16.483 52.618 1.00 83.62 708 TYR A O 1
ATOM 5842 N N . GLU A 1 709 ? -2.244 17.125 54.175 1.00 78.56 709 GLU A N 1
ATOM 5843 C CA . GLU A 1 709 ? -3.013 16.694 55.350 1.00 78.56 709 GLU A CA 1
ATOM 5844 C C . GLU A 1 709 ? -4.285 17.535 55.601 1.00 78.56 709 GLU A C 1
ATOM 5846 O O . GLU A 1 709 ? -5.225 17.030 56.213 1.00 78.56 709 GLU A O 1
ATOM 5851 N N . ASN A 1 710 ? -4.340 18.785 55.107 1.00 63.69 710 ASN A N 1
ATOM 5852 C CA . ASN A 1 710 ? -5.475 19.717 55.229 1.00 63.69 710 ASN A CA 1
ATOM 5853 C C . ASN A 1 710 ? -5.815 20.416 53.910 1.00 63.69 710 ASN A C 1
ATOM 5855 O O . ASN A 1 710 ? -4.868 20.863 53.219 1.00 63.69 710 ASN A O 1
#

pLDDT: mean 85.08, std 15.86, range [31.38, 98.5]

Sequence (710 aa):
GDDYEGLLSDLGKDMINFIYSKLFDPDFDQNKPEGMLDQIIYRTDLIQEARQFLKSTTYNGLEILIDETINSEVLTFLQDKFNKGEKWTKLEKIIADVASFYMGVRDNLPTDDERAESIKKKFNENKQSYSTLEFIKDLMDELQRQPEVLAKIIPSRLYHFTQSDLSQFWKGKKAFLTSALYRKRHLNPNFEFSEINMNFLKTKSKERFEAKSLGLLEIIRQYNERELDVFEFADKFKNELGRISSQIKVTNNELSAYFGMYDGYISEVISKIENSDDANFDPTFKFSREVLRSLVGNLEVDKYSFRNILEIVKKYNSLNPDLKDYSKQQYTITNPHFFSDVIKNNDASYWFGFFSADGWVSQEEHRIGIELNRKDVKELKKFADLIGFDESRISPRTKFVNYRGEIRVYDSDFIAFVCRPMAQALKKEGIYGSKYERKSVPNFVEQAVDLAKEEAERVGIHWSETEYGRVAHAWLLGFYDGDGSYRGGYSAVIYSSSQDLLHNIKDLFEIENDVNTKVNPGDLEICFNTWQVSKGFWSLTLGPDVFRRILKSYTGSMQRKRPKINYEFGDFPFRLSEYYDPALIEELISQGIKVDETKLMAIVQNRESRIVWLEMGTERRGLTHILLGHSEGDKSFRKIFGISGDPQVIGNFIFNAIKKYPIHLTYPSRYPGSKFYVYQIRRKGDINYIHVLVDEEGSIVTAFPSMYEN

Radius of gyration: 40.52 Å; chains: 1; bounding box: 92×45×133 Å

Foldseek 3Di:
DDQAEFAAAVDDPVVVVVLLCVLLDPDDDPDDDPDDDDGHHHDPVCLVVLLVVQQVDADPNHRQDDPNAGDVVLVVVLSVCVVVVHDDDRNSRSSSNNNSVPVCSVVPDDDVVVVVVVCVVVVVVDDPQCAPVNLVVVLQVLVLQQLQVLCVVCVVLLVVQDCQNVVCLQPNHSCPLVVQVCCCVPPNVPRDDDPVSLVSSLVSLCVPQPPLSVQVNVLSVCVVVVVDDSVRSSSSNSSSCSNRDSPRGDDLQSVCVLLVHHRCPSVVVVCLLPPPPDPNNDVRDDAALVSLVSNVVSCVVPCVSCVVSVVSSVVNCVSCVPHHNHPQVPDFFPALQLLVPLLQDLVNLLQLLLCLFFKAAAPPQQKIKGKAAPVCVVVVVVVCVSRVGDSVQFAKDWDFFADPNDTDITIITMDMGHRDNNSCSSVQQPHHGQPDPDDAHGPSLLVLLVVLVVVCVVVVHDSLVDSSVLSNLSSVLSNCLRAKAAPDDQKIKGKGLDQNRQVNVCVSLVAPWDKAWPDDQQDFDQDRNDTDRRSTMIMDMRDRPSSVSSCVSDVPGDPVRDPPPPVDDDDQDQALVVADDVVLVVVLVVVVHDDDPRQWRGWDQAPVRDIATFGCDDCQFGLVVQLVPAQDDCFHCCNQVVFHSDSNRVVVVVRCQRHPFDFPDWDDDPDPQKIWGKGWDDDPNATKIKTFIAGNSRYTGYITIGSDPD

Secondary structure (DSSP, 8-state):
--TT--S--SS-HHHHHHHHHHHS-SS--S-PPSS--------GGGHHHHHHHHHT-EETTEESEETTEE-HHHHHHHHHHHHTTPPPPHHHHHHHHHHHHHTTGGGGPPPHHHHHHHHHHHHHHS-----HHHHHHHHHHHHHT-HHHHHHH-GGGGGGS-HHHHHHHHHS-TTHHHHHHHIIIII-TT----HHHHHHHHHHHHHHHGGGGHHHHHHHHHHHTTSS-HHHHHHHHHHHHHHH-TTSPPPHHHHHHHTT--TTHHHHHHHHHH-TTSTT--TT----HHHHHHHHHHHHTTTTTTHHHHHHHHHHHHH-TT--SSGGGTTT-S-TTTTTTGGG-HHHHHHHHHHHHHEEE-TTT-EEEEEEEGGGHHHHHHHHHHHT--GGG-EEEEEEEEETTEEEEEEEEEEEEE-HHHHHHHHHTT-S-TT-S-----HHHHHHHHHHHHHHHHHTS-GGGSHHHHHHHHHHHHHHHHHEEEEETTEEEEEES-HHHHHHHHHHTT--SPEEEEE-TT-EEEETTEEEE---EEEEE--HHHHHHHHHH-TTS-GGGSPP--S---S-----GGG--HHHHHHHHHTT----TTTEEEEEE-TTS-EEEEE--BTTBHHHHHHHHHSSSTTSHHHHH---S-HHHHHHHHHHHHHHS---EEEE-SSTT-EEEEEEEEETTEEEEEEEEE-SSSBEEEEEEESS--